Protein AF-A0A1B6ER77-F1 (afdb_monomer)

Mean predicted aligned error: 19.6 Å

Secondary structure (DSSP, 8-state):
-HHHHHHTTEEEESSHHHHHHHHHHH--EEEETTS-EE-TTS-EE-----GGG-HHHHHHHHHHHHHHHHHHHHHHHHHHHHHHHHHHHHHHHHHHHHHHHHHHHHHHHHHHHHHHHHHHHHHHHHHHHHHHHHHHHHHHHHHHHHHHHHHHHHHHHHHHTS---SS--HHHHHHHHHHHHHHHHHHHHHHHHHHHHHHHHHHHHHHHHHIIIIIIHHHHHHHHHHHIIIIIIHHHHHHHHHHHHHHHHHHHHHHHHHHHHHHHHHHHHHHHHHHHHHHHHHHHHHHHHHHHHHHHHHHHHHHHHHHHHHHHHHHHHHHHHHHHT-SPPPHHHHHHHHTS-HHHHHHHHHHHHHHHHHTTTS-TTHHHHHHHHHHTT--

InterPro domains:
  IPR036277 SMCs flexible hinge superfamily [SSF75553] (1-69)

F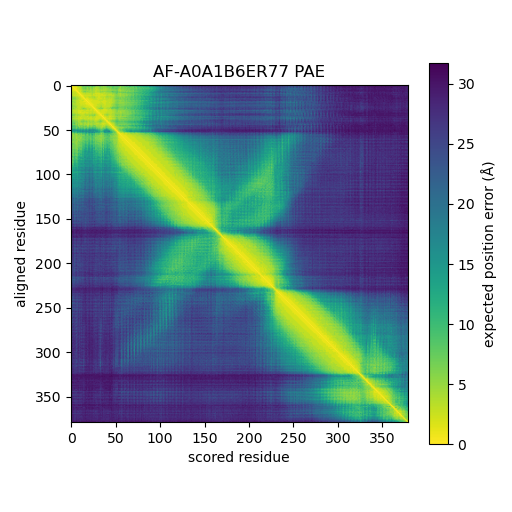oldseek 3Di:
DVVCVVPVQEAEDADPVVQQVCLQVVLGWYAYPQGWTAHVVGDTDDDHDDPPDDPVVVVVVVVVVVVVVVVVVVVVVVVVVVVVVVVVVVVVVVVVVVVVVVVVVVVVVVVVVVVVVVVVVVVVVVVVVVVVVVVVVVVVVVVVVVVVVVVVVVVVVVVVVDDDDPDDDPVRVVVVVVVVVVCVVVVVVVVVVVVVVVVVVVVVVVVVCCCPVPVVVVVVVVVVVCVCCPPVVVVVVVVVVVVVVVVVVVVVVVVVVVVVVVVVVVVVVVVVVVVVVVVVVVVVVVVVVVVVVVVVVVVVVVVVVVVVVVVVVVVVVVVVVVVVVDDDDDPVVVVVCVPPDPVVVVVVVVVVVVVVVVCPPPDPCPVVVVVVVVVVVVD

Radius of gyration: 76.26 Å; Cα contacts (8 Å, |Δi|>4): 92; chains: 1; bounding box: 150×110×216 Å

Organism: NCBI:txid1464854

Solvent-accessible surface area (backbone atoms only — not comparable to full-atom values): 20874 Å² total; per-residue (Å²): 113,66,67,58,68,74,54,63,58,58,45,83,27,88,43,68,68,61,19,51,53,50,10,68,75,70,58,32,28,16,32,27,83,80,60,39,34,30,40,46,86,72,52,74,49,74,69,93,73,78,77,88,71,50,68,64,58,55,49,49,53,51,52,52,52,52,51,54,50,51,54,50,50,53,51,50,53,50,52,51,51,51,48,51,54,50,52,54,51,50,54,50,52,53,52,52,49,53,53,50,49,53,51,49,54,52,51,49,55,50,50,54,49,51,54,50,49,53,50,52,54,50,53,51,49,54,50,51,53,63,55,45,56,61,50,53,52,51,48,54,50,52,49,53,52,50,51,53,52,50,51,52,49,54,49,52,56,52,54,73,76,50,83,92,67,96,67,84,50,77,65,56,50,56,49,49,52,51,50,50,52,48,48,53,52,51,53,52,52,50,51,52,53,48,53,51,49,53,52,52,53,51,52,49,53,52,50,51,48,48,43,58,71,45,53,50,46,52,49,52,51,51,52,48,52,55,56,52,58,63,52,59,49,50,49,52,53,52,52,50,52,49,54,52,50,56,52,48,50,54,50,51,53,49,52,51,51,52,47,54,54,49,51,52,52,49,55,52,49,54,51,51,52,51,52,52,50,54,50,49,52,53,50,52,51,52,50,50,55,50,49,55,48,51,54,49,52,50,57,50,50,51,53,51,52,52,52,50,50,54,51,48,51,52,50,50,54,50,50,50,50,55,56,72,75,43,85,78,74,63,70,75,65,49,62,73,54,67,81,49,53,72,76,56,48,52,54,53,49,53,51,50,54,57,56,54,61,76,54,69,84,58,71,84,56,53,63,64,53,51,52,56,55,52,65,63,70,80,112

Structure (mmCIF, N/CA/C/O backbone):
data_AF-A0A1B6ER77-F1
#
_entry.id   AF-A0A1B6ER77-F1
#
loop_
_atom_site.group_PDB
_atom_site.id
_atom_site.type_symbol
_atom_site.label_atom_id
_atom_site.label_alt_id
_atom_site.label_comp_id
_atom_site.label_asym_id
_atom_site.label_entity_id
_atom_site.label_seq_id
_atom_site.pdbx_PDB_ins_code
_atom_site.Cartn_x
_atom_site.Cartn_y
_atom_site.Cartn_z
_atom_site.occupancy
_atom_site.B_iso_or_equiv
_atom_site.auth_seq_id
_atom_site.auth_comp_id
_atom_site.auth_asym_id
_atom_site.auth_atom_id
_atom_site.pdbx_PDB_model_num
ATOM 1 N N . LYS A 1 1 ? 10.345 57.557 -30.236 1.00 66.19 1 LYS A N 1
ATOM 2 C CA . LYS A 1 1 ? 11.217 58.515 -30.970 1.00 66.19 1 LYS A CA 1
ATOM 3 C C . LYS A 1 1 ? 12.504 57.859 -31.498 1.00 66.19 1 LYS A C 1
ATOM 5 O O . LYS A 1 1 ? 12.803 58.086 -32.659 1.00 66.19 1 LYS A O 1
ATOM 10 N N . ALA A 1 2 ? 13.187 56.989 -30.738 1.00 81.06 2 ALA A N 1
ATOM 11 C CA . ALA A 1 2 ? 14.430 56.325 -31.172 1.00 81.06 2 ALA A CA 1
ATOM 12 C C . ALA A 1 2 ? 14.308 55.453 -32.447 1.00 81.06 2 ALA A C 1
ATOM 14 O O . ALA A 1 2 ? 15.064 55.662 -33.384 1.00 81.06 2 ALA A O 1
ATOM 15 N N . MET A 1 3 ? 13.314 54.557 -32.553 1.00 83.06 3 MET A N 1
ATOM 16 C CA . MET A 1 3 ? 13.161 53.700 -33.752 1.00 83.06 3 MET A CA 1
ATOM 17 C C . MET A 1 3 ? 12.894 54.494 -35.039 1.00 83.06 3 MET A C 1
ATOM 19 O O . MET A 1 3 ? 13.455 54.183 -36.082 1.00 83.06 3 MET A O 1
ATOM 23 N N . ARG A 1 4 ? 12.087 55.565 -34.963 1.00 84.25 4 ARG A N 1
ATOM 24 C CA . ARG A 1 4 ? 11.840 56.470 -36.104 1.00 84.25 4 ARG A CA 1
ATOM 25 C C . ARG A 1 4 ? 13.088 57.265 -36.493 1.00 84.25 4 ARG A C 1
ATOM 27 O O . ARG A 1 4 ? 13.236 57.602 -37.656 1.00 84.25 4 ARG A O 1
ATOM 34 N N . TYR A 1 5 ? 13.972 57.560 -35.542 1.00 84.56 5 TYR A N 1
ATOM 35 C CA . TYR A 1 5 ? 15.248 58.213 -35.829 1.00 84.56 5 TYR A CA 1
ATOM 36 C C . TYR A 1 5 ? 16.238 57.259 -36.515 1.00 84.56 5 TYR A C 1
ATOM 38 O O . TYR A 1 5 ? 16.919 57.671 -37.444 1.00 84.56 5 TYR A O 1
ATOM 46 N N . ILE A 1 6 ? 16.278 55.988 -36.094 1.00 82.12 6 ILE A N 1
ATOM 47 C CA . ILE A 1 6 ? 17.216 54.978 -36.613 1.00 82.12 6 ILE A CA 1
ATOM 48 C C . ILE A 1 6 ? 16.776 54.432 -37.980 1.00 82.12 6 ILE A C 1
ATOM 50 O O . ILE A 1 6 ? 17.599 54.328 -38.879 1.00 82.12 6 ILE A O 1
ATOM 54 N N . PHE A 1 7 ? 15.492 54.098 -38.151 1.00 84.69 7 PHE A N 1
ATOM 55 C CA . PHE A 1 7 ? 14.990 53.411 -39.352 1.00 84.69 7 PHE A CA 1
ATOM 56 C C . PHE A 1 7 ? 14.093 54.279 -40.245 1.00 84.69 7 PHE A C 1
ATOM 58 O O . PHE A 1 7 ? 13.696 53.852 -41.320 1.00 84.69 7 PHE A O 1
ATOM 65 N N . GLY A 1 8 ? 13.734 55.495 -39.825 1.00 83.56 8 GLY A N 1
ATOM 66 C CA . GLY A 1 8 ? 12.723 56.302 -40.523 1.00 83.56 8 GLY A CA 1
ATOM 67 C C . GLY A 1 8 ? 13.206 57.058 -41.763 1.00 83.56 8 GLY A C 1
ATOM 68 O O . GLY A 1 8 ? 12.392 57.735 -42.380 1.00 83.56 8 GLY A O 1
ATOM 69 N N . LYS A 1 9 ? 14.499 56.987 -42.108 1.00 84.44 9 LYS A N 1
ATOM 70 C CA . LYS A 1 9 ? 15.097 57.656 -43.282 1.00 84.44 9 LYS A CA 1
ATOM 71 C C . LYS A 1 9 ? 15.656 56.682 -44.329 1.00 84.44 9 LYS A C 1
ATOM 73 O O . LYS A 1 9 ? 16.361 57.115 -45.236 1.00 84.44 9 LYS A O 1
ATOM 78 N N . THR A 1 10 ? 15.346 55.392 -44.200 1.00 86.81 10 THR A N 1
ATOM 79 C CA . THR A 1 10 ? 15.842 54.345 -45.099 1.00 86.81 10 THR A CA 1
ATOM 80 C C . THR A 1 10 ? 14.677 53.578 -45.712 1.00 86.81 10 THR A C 1
ATOM 82 O O . THR A 1 10 ? 13.768 53.164 -44.994 1.00 86.81 10 THR A O 1
ATOM 85 N N . LEU A 1 11 ? 14.699 53.387 -47.028 1.00 88.06 11 LEU A N 1
ATOM 86 C CA . LEU A 1 11 ? 13.672 52.687 -47.794 1.00 88.06 11 LEU A CA 1
ATOM 87 C C . LEU A 1 11 ? 14.231 51.361 -48.325 1.00 88.06 11 LEU A C 1
ATOM 89 O O . LEU A 1 11 ? 15.373 51.297 -48.772 1.00 88.06 11 LEU A O 1
ATOM 93 N N . ILE A 1 12 ? 13.445 50.287 -48.248 1.00 90.56 12 ILE A N 1
ATOM 94 C CA . ILE A 1 12 ? 13.862 48.963 -48.728 1.00 90.56 12 ILE A CA 1
ATOM 95 C C . ILE A 1 12 ? 13.309 48.764 -50.137 1.00 90.56 12 ILE A C 1
ATOM 97 O O . ILE A 1 12 ? 12.093 48.759 -50.334 1.00 90.56 12 ILE A O 1
ATOM 101 N N . CYS A 1 13 ? 14.199 48.586 -51.108 1.00 87.50 13 CYS A N 1
ATOM 102 C CA . CYS A 1 13 ? 13.867 48.420 -52.519 1.00 87.50 13 CYS A CA 1
ATOM 103 C C . CYS A 1 13 ? 14.133 46.981 -52.975 1.00 87.50 13 CYS A C 1
ATOM 105 O O . CYS A 1 13 ? 14.976 46.280 -52.422 1.00 87.50 13 CYS A O 1
ATOM 107 N N . ARG A 1 14 ? 13.405 46.520 -53.999 1.00 86.94 14 ARG A N 1
ATOM 108 C CA . ARG A 1 14 ? 13.588 45.158 -54.533 1.00 86.94 14 ARG A CA 1
ATOM 109 C C . ARG A 1 14 ? 14.894 45.021 -55.313 1.00 86.94 14 ARG A C 1
ATOM 111 O O . ARG A 1 14 ? 15.626 44.072 -55.082 1.00 86.94 14 ARG A O 1
ATOM 118 N N . ASN A 1 15 ? 15.183 45.996 -56.177 1.00 87.56 15 ASN A N 1
ATOM 119 C CA . ASN A 1 15 ? 16.318 45.980 -57.101 1.00 87.56 15 ASN A CA 1
ATOM 120 C C . ASN A 1 15 ? 17.106 47.296 -57.005 1.00 87.56 15 ASN A C 1
ATOM 122 O O . ASN A 1 15 ? 16.550 48.326 -56.611 1.00 87.56 15 ASN A O 1
ATOM 126 N N . LEU A 1 16 ? 18.374 47.274 -57.426 1.00 84.88 16 LEU A N 1
ATOM 127 C CA . LEU A 1 16 ? 19.277 48.430 -57.369 1.00 84.88 16 LEU A CA 1
ATOM 128 C C . LEU A 1 16 ? 18.821 49.609 -58.247 1.00 84.88 16 LEU A C 1
ATOM 130 O O . LEU A 1 16 ? 18.972 50.768 -57.862 1.00 84.88 16 LEU A O 1
ATOM 134 N N . GLU A 1 17 ? 18.226 49.319 -59.403 1.00 85.31 17 GLU A N 1
ATOM 135 C CA . GLU A 1 17 ? 17.697 50.328 -60.331 1.00 85.31 17 GLU A CA 1
ATOM 136 C C . GLU A 1 17 ? 16.589 51.151 -59.661 1.00 85.31 17 GLU A C 1
ATOM 138 O O . GLU A 1 17 ? 16.699 52.368 -59.529 1.00 85.31 17 GLU A O 1
ATOM 143 N N . ILE A 1 18 ? 15.599 50.460 -59.084 1.00 86.12 18 ILE A N 1
ATOM 144 C CA . ILE A 1 18 ? 14.500 51.080 -58.330 1.00 86.12 18 ILE A CA 1
ATOM 145 C C . ILE A 1 18 ? 15.041 51.827 -57.102 1.00 86.12 18 ILE A C 1
ATOM 147 O O . ILE A 1 18 ? 14.555 52.903 -56.768 1.00 86.12 18 ILE A O 1
ATOM 151 N N . ALA A 1 19 ? 16.058 51.285 -56.424 1.00 86.31 19 ALA A N 1
ATOM 152 C CA . ALA A 1 19 ? 16.704 51.958 -55.295 1.00 86.31 19 ALA A CA 1
ATOM 153 C C . ALA A 1 19 ? 17.341 53.297 -55.699 1.00 86.31 19 ALA A C 1
ATOM 155 O O . ALA A 1 19 ? 17.267 54.269 -54.948 1.00 86.31 19 ALA A O 1
ATOM 156 N N . THR A 1 20 ? 17.929 53.362 -56.893 1.00 84.62 20 THR A N 1
ATOM 157 C CA . THR A 1 20 ? 18.584 54.566 -57.414 1.00 84.62 20 THR A CA 1
ATOM 158 C C . THR A 1 20 ? 17.570 55.632 -57.819 1.00 84.62 20 THR A C 1
ATOM 160 O O . THR A 1 20 ? 17.758 56.805 -57.489 1.00 84.62 20 THR A O 1
ATOM 163 N N . ASP A 1 21 ? 16.482 55.232 -58.475 1.00 86.25 21 ASP A N 1
ATOM 164 C CA . ASP A 1 21 ? 15.419 56.152 -58.891 1.00 86.25 21 ASP A CA 1
ATOM 165 C C . ASP A 1 21 ? 14.688 56.738 -57.676 1.00 86.25 21 ASP A C 1
ATOM 167 O O . ASP A 1 21 ? 14.595 57.958 -57.530 1.00 86.25 21 ASP A O 1
ATOM 171 N N . MET A 1 22 ? 14.289 55.883 -56.727 1.00 85.25 22 MET A N 1
ATOM 172 C CA . MET A 1 22 ? 13.608 56.304 -55.497 1.00 85.25 22 MET A CA 1
ATOM 173 C C . MET A 1 22 ? 14.495 57.192 -54.612 1.00 85.25 22 MET A C 1
ATOM 175 O O . MET A 1 22 ? 14.008 58.146 -54.001 1.00 85.25 22 MET A O 1
ATOM 179 N N . SER A 1 23 ? 15.804 56.921 -54.560 1.00 87.00 23 SER A N 1
ATOM 180 C CA . SER A 1 23 ? 16.751 57.755 -53.817 1.00 87.00 23 SER A CA 1
ATOM 181 C C . SER A 1 23 ? 16.888 59.156 -54.421 1.00 87.00 23 SER A C 1
ATOM 183 O O . SER A 1 23 ? 17.051 60.113 -53.661 1.00 87.00 23 SER A O 1
ATOM 185 N N . LYS A 1 24 ? 16.832 59.291 -55.753 1.00 84.12 24 LYS A N 1
ATOM 186 C CA . LYS A 1 24 ? 16.914 60.588 -56.446 1.00 84.12 24 LYS A CA 1
ATOM 187 C C . LYS A 1 24 ? 15.620 61.385 -56.336 1.00 84.12 24 LYS A C 1
ATOM 189 O O . LYS A 1 24 ? 15.678 62.593 -56.137 1.00 84.12 24 LYS A O 1
ATOM 194 N N . GLU A 1 25 ? 14.476 60.719 -56.466 1.00 86.44 25 GLU A N 1
ATOM 195 C CA . GLU A 1 25 ? 13.162 61.366 -56.455 1.00 86.44 25 GLU A CA 1
ATOM 196 C C . GLU A 1 25 ? 12.772 61.853 -55.050 1.00 86.44 25 GLU A C 1
ATOM 198 O O . GLU A 1 25 ? 12.329 62.989 -54.889 1.00 86.44 25 GLU A O 1
ATOM 203 N N . TYR A 1 26 ? 12.992 61.031 -54.017 1.00 84.75 26 TYR A N 1
ATOM 204 C CA . TYR A 1 26 ? 12.527 61.318 -52.652 1.00 84.75 26 TYR A CA 1
ATOM 205 C C . TYR A 1 26 ? 13.636 61.754 -51.685 1.00 84.75 26 TYR A C 1
ATOM 207 O O . TYR A 1 26 ? 13.342 62.137 -50.551 1.00 84.75 26 TYR A O 1
ATOM 215 N N . GLY A 1 27 ? 14.909 61.695 -52.092 1.00 83.69 27 GLY A N 1
ATOM 216 C CA . GLY A 1 27 ? 16.041 62.094 -51.248 1.00 83.69 27 GLY A CA 1
ATOM 217 C C . GLY A 1 27 ? 16.220 61.231 -49.991 1.00 83.69 27 GLY A C 1
ATOM 218 O O . GLY A 1 27 ? 16.723 61.719 -48.978 1.00 83.69 27 GLY A O 1
ATOM 219 N N . LEU A 1 28 ? 15.790 59.965 -50.032 1.00 86.75 28 LEU A N 1
ATOM 220 C CA . LEU A 1 28 ? 15.921 58.992 -48.940 1.00 86.75 28 LEU A CA 1
ATOM 221 C C . LEU A 1 28 ? 17.016 57.969 -49.251 1.00 86.75 28 LEU A C 1
ATOM 223 O O . LEU A 1 28 ? 17.242 57.635 -50.412 1.00 86.75 28 LEU A O 1
ATOM 227 N N . ASP A 1 29 ? 17.677 57.443 -48.218 1.00 88.50 29 ASP A N 1
ATOM 228 C CA . ASP A 1 29 ? 18.643 56.359 -48.408 1.00 88.50 29 ASP A CA 1
ATOM 229 C C . ASP A 1 29 ? 17.885 55.067 -48.753 1.00 88.50 29 ASP A C 1
ATOM 231 O O . ASP A 1 29 ? 16.911 54.722 -48.088 1.00 88.50 29 ASP A O 1
ATOM 235 N N . CYS A 1 30 ? 18.313 54.342 -49.780 1.00 88.38 30 CYS A N 1
ATOM 236 C CA . CYS A 1 30 ? 17.665 53.114 -50.233 1.00 88.38 30 CYS A CA 1
ATOM 237 C C . CYS A 1 30 ? 18.599 51.911 -50.056 1.00 88.38 30 CYS A C 1
ATOM 239 O O . CYS A 1 30 ? 19.805 52.020 -50.268 1.00 88.38 30 CYS A O 1
ATOM 241 N N . ILE A 1 31 ? 18.053 50.759 -49.672 1.00 89.81 31 ILE A N 1
ATOM 242 C CA . ILE A 1 31 ? 18.803 49.505 -49.517 1.00 89.81 31 ILE A CA 1
ATOM 243 C C . ILE A 1 31 ? 18.070 48.358 -50.213 1.00 89.81 31 ILE A C 1
ATOM 245 O O . ILE A 1 31 ? 16.847 48.252 -50.109 1.00 89.81 31 ILE A O 1
ATOM 249 N N . THR A 1 32 ? 18.795 47.511 -50.940 1.00 87.94 32 THR A N 1
ATOM 250 C CA . THR A 1 32 ? 18.235 46.301 -51.555 1.00 87.94 32 THR A CA 1
ATOM 251 C C . THR A 1 32 ? 18.221 45.133 -50.570 1.00 87.94 32 THR A C 1
ATOM 253 O O . THR A 1 32 ? 18.933 45.134 -49.565 1.00 87.94 32 THR A O 1
ATOM 256 N N . ILE A 1 33 ? 17.413 44.107 -50.851 1.00 84.25 33 ILE A N 1
ATOM 257 C CA . ILE A 1 33 ? 17.372 42.876 -50.037 1.00 84.25 33 ILE A CA 1
ATOM 258 C C . ILE A 1 33 ? 18.740 42.168 -50.036 1.00 84.25 33 ILE A C 1
ATOM 260 O O . ILE A 1 33 ? 19.117 41.566 -49.031 1.00 84.25 33 ILE A O 1
ATOM 264 N N . ASP A 1 34 ? 19.498 42.308 -51.125 1.00 81.62 34 ASP A N 1
ATOM 265 C CA . ASP A 1 34 ? 20.832 41.724 -51.296 1.00 81.62 34 ASP A CA 1
ATOM 266 C C . ASP A 1 34 ? 21.943 42.510 -50.569 1.00 81.62 34 ASP A C 1
ATOM 268 O O . ASP A 1 34 ? 23.074 42.033 -50.462 1.00 81.62 34 ASP A O 1
ATOM 272 N N . GLY A 1 35 ? 21.613 43.675 -49.997 1.00 81.12 35 GLY A N 1
ATOM 273 C CA . GLY A 1 35 ? 22.510 44.469 -49.155 1.00 81.12 35 GLY A CA 1
ATOM 274 C C . GLY A 1 35 ? 23.221 45.623 -49.862 1.00 81.12 35 GLY A C 1
ATOM 275 O O . GLY A 1 35 ? 24.062 46.272 -49.240 1.00 81.12 35 GLY A O 1
ATOM 276 N N . ASP A 1 36 ? 22.879 45.923 -51.116 1.00 85.81 36 ASP A N 1
ATOM 277 C CA . ASP A 1 36 ? 23.408 47.098 -51.810 1.00 85.81 36 ASP A CA 1
ATOM 278 C C . ASP A 1 36 ? 22.707 48.364 -51.315 1.00 85.81 36 ASP A C 1
ATOM 280 O O . ASP A 1 36 ? 21.476 48.448 -51.283 1.00 85.81 36 ASP A O 1
ATOM 284 N N . GLN A 1 37 ? 23.491 49.369 -50.936 1.00 87.12 37 GLN A N 1
ATOM 285 C CA . GLN A 1 37 ? 22.995 50.629 -50.398 1.00 87.12 37 GLN A CA 1
ATOM 286 C C . GLN A 1 37 ? 23.248 51.778 -51.375 1.00 87.12 37 GLN A C 1
ATOM 288 O O . GLN A 1 37 ? 24.375 51.999 -51.823 1.00 87.12 37 GLN A O 1
ATOM 293 N N . VAL A 1 38 ? 22.204 52.561 -51.635 1.00 86.44 38 VAL A N 1
ATOM 294 C CA . VAL A 1 38 ? 22.256 53.821 -52.379 1.00 86.44 38 VAL A CA 1
ATOM 295 C C . VAL A 1 38 ? 21.906 54.949 -51.417 1.00 86.44 38 VAL A C 1
ATOM 297 O O . VAL A 1 38 ? 20.800 55.003 -50.885 1.00 86.44 38 VAL A O 1
ATOM 300 N N . SER A 1 39 ? 22.852 55.845 -51.148 1.00 87.38 39 SER A N 1
ATOM 301 C CA . SER A 1 39 ? 22.570 57.020 -50.322 1.00 87.38 39 SER A CA 1
ATOM 302 C C . SER A 1 39 ? 21.868 58.105 -51.137 1.00 87.38 39 SER A C 1
ATOM 304 O O . SER A 1 39 ? 22.196 58.321 -52.302 1.00 87.38 39 SER A O 1
ATOM 306 N N . SER A 1 40 ? 21.020 58.884 -50.467 1.00 83.19 40 SER A N 1
ATOM 307 C CA . SER A 1 40 ? 20.422 60.142 -50.943 1.00 83.19 40 SER A CA 1
ATOM 308 C C . SER A 1 40 ? 21.423 61.132 -51.562 1.00 83.19 40 SER A C 1
ATOM 310 O O . SER A 1 40 ? 21.041 61.984 -52.361 1.00 83.19 40 SER A O 1
ATOM 312 N N . LYS A 1 41 ? 22.715 61.017 -51.224 1.00 82.06 41 LYS A N 1
ATOM 313 C CA . LYS A 1 41 ? 23.816 61.834 -51.767 1.00 82.06 41 LYS A CA 1
ATOM 314 C C . LYS A 1 41 ? 24.502 61.241 -53.007 1.00 82.06 41 LYS A C 1
ATOM 316 O O . LYS A 1 41 ? 25.466 61.824 -53.492 1.00 82.06 41 LYS A O 1
ATOM 321 N N . GLY A 1 42 ? 24.034 60.098 -53.511 1.00 76.62 42 GLY A N 1
ATOM 322 C CA . GLY A 1 42 ? 24.539 59.460 -54.731 1.00 76.62 42 GLY A CA 1
ATOM 323 C C . GLY A 1 42 ? 25.680 58.457 -54.533 1.00 76.62 42 GLY A C 1
ATOM 324 O O . GLY A 1 42 ? 26.214 57.954 -55.517 1.00 76.62 42 GLY A O 1
ATOM 325 N N . THR A 1 43 ? 26.062 58.137 -53.294 1.00 84.75 43 THR A N 1
ATOM 326 C CA . THR A 1 43 ? 27.063 57.094 -53.016 1.00 84.75 43 THR A CA 1
ATOM 327 C C . THR A 1 43 ? 26.421 55.712 -53.109 1.00 84.75 43 THR A C 1
ATOM 329 O O . THR A 1 43 ? 25.472 55.436 -52.373 1.00 84.75 43 THR A O 1
ATOM 332 N N . LEU A 1 44 ? 26.960 54.837 -53.963 1.00 84.75 44 LEU A N 1
ATOM 333 C CA . LEU A 1 44 ? 26.603 53.418 -54.012 1.00 84.75 44 LEU A CA 1
ATOM 334 C C . LEU A 1 44 ? 27.640 52.590 -53.252 1.00 84.75 44 LEU A C 1
ATOM 336 O O . LEU A 1 44 ? 28.838 52.702 -53.504 1.00 84.75 44 LEU A O 1
ATOM 340 N N . THR A 1 45 ? 27.180 51.764 -52.319 1.00 81.75 45 THR A N 1
ATOM 341 C CA . THR A 1 45 ? 28.014 50.831 -51.553 1.00 81.75 45 THR A CA 1
ATOM 342 C C . THR A 1 45 ? 27.458 49.426 -51.737 1.00 81.75 45 THR A C 1
ATOM 344 O O . THR A 1 45 ? 26.308 49.181 -51.388 1.00 81.75 45 THR A O 1
ATOM 347 N N . GLY A 1 46 ? 28.267 48.516 -52.279 1.00 81.44 46 GLY A N 1
ATOM 348 C CA . GLY A 1 46 ? 27.890 47.121 -52.519 1.00 81.44 46 GLY A CA 1
ATOM 349 C C . GLY A 1 46 ? 29.032 46.159 -52.198 1.00 81.44 46 GLY A C 1
ATOM 350 O O . GLY A 1 46 ? 30.194 46.567 -52.096 1.00 81.44 46 GLY A O 1
ATOM 351 N N . GLY A 1 47 ? 28.706 44.881 -52.001 1.00 81.88 47 GLY A N 1
ATOM 352 C CA . GLY A 1 47 ? 29.674 43.833 -51.669 1.00 81.88 47 GLY A CA 1
ATOM 353 C C . GLY A 1 47 ? 29.030 42.530 -51.185 1.00 81.88 47 GLY A C 1
ATOM 354 O O . GLY A 1 47 ? 27.833 42.464 -50.933 1.00 81.88 47 GLY A O 1
ATOM 355 N N . TYR A 1 48 ? 29.832 41.470 -51.035 1.00 78.38 48 TYR A N 1
ATOM 356 C CA . TYR A 1 48 ? 29.341 40.175 -50.551 1.00 78.38 48 TYR A CA 1
ATOM 357 C C . TYR A 1 48 ? 29.107 40.189 -49.031 1.00 78.38 48 TYR A C 1
ATOM 359 O O . TYR A 1 48 ? 30.059 40.196 -48.243 1.00 78.38 48 TYR A O 1
ATOM 367 N N . PHE A 1 49 ? 27.842 40.130 -48.610 1.00 68.19 49 PHE A N 1
ATOM 368 C CA . PHE A 1 49 ? 27.462 40.017 -47.202 1.00 68.19 49 PHE A CA 1
ATOM 369 C C . PHE A 1 49 ? 27.313 38.552 -46.776 1.00 68.19 49 PHE A C 1
ATOM 371 O O . PHE A 1 49 ? 26.448 37.810 -47.239 1.00 68.19 49 PHE A O 1
ATOM 378 N N . LYS A 1 50 ? 28.153 38.111 -45.833 1.00 64.56 50 LYS A N 1
ATOM 379 C CA . LYS A 1 50 ? 28.064 36.758 -45.268 1.00 64.56 50 LYS A CA 1
ATOM 380 C C . LYS A 1 50 ? 26.916 36.685 -44.250 1.00 64.56 50 LYS A C 1
ATOM 382 O O . LYS A 1 50 ? 27.111 36.982 -43.073 1.00 64.56 50 LYS A O 1
ATOM 387 N N . ASN A 1 51 ? 25.749 36.204 -44.681 1.00 63.19 51 ASN A N 1
ATOM 388 C CA . ASN A 1 51 ? 24.528 36.070 -43.861 1.00 63.19 51 ASN A CA 1
ATOM 389 C C . ASN A 1 51 ? 24.639 35.137 -42.638 1.00 63.19 51 ASN A C 1
ATOM 391 O O . ASN A 1 51 ? 23.763 35.118 -41.779 1.00 63.19 51 ASN A O 1
ATOM 395 N N . MET A 1 52 ? 25.717 34.362 -42.518 1.00 58.25 52 MET A N 1
ATOM 396 C CA . MET A 1 52 ? 25.784 33.231 -41.588 1.00 58.25 52 MET A CA 1
ATOM 397 C C . MET A 1 52 ? 25.933 33.601 -40.097 1.00 58.25 52 MET A C 1
ATOM 399 O O . MET A 1 52 ? 25.855 32.716 -39.250 1.00 58.25 52 MET A O 1
ATOM 403 N N . ARG A 1 53 ? 26.182 34.873 -39.744 1.00 62.78 53 ARG A N 1
ATOM 404 C CA . ARG A 1 53 ? 26.343 35.326 -38.343 1.00 62.78 53 ARG A CA 1
ATOM 405 C C . ARG A 1 53 ? 25.763 36.724 -38.111 1.00 62.78 53 ARG A C 1
ATOM 407 O O . ARG A 1 53 ? 26.476 37.649 -37.719 1.00 62.78 53 ARG A O 1
ATOM 414 N N . SER A 1 54 ? 24.464 36.889 -38.355 1.00 75.88 54 SER A N 1
ATOM 415 C CA . SER A 1 54 ? 23.772 38.135 -38.014 1.00 75.88 54 SER A CA 1
ATOM 416 C C . SER A 1 54 ? 23.732 38.329 -36.493 1.00 75.88 54 SER A C 1
ATOM 418 O O . SER A 1 54 ? 23.168 37.517 -35.761 1.00 75.88 54 SER A O 1
ATOM 420 N N . LYS A 1 55 ? 24.316 39.432 -36.005 1.00 82.69 55 LYS A N 1
ATOM 421 C CA . LYS A 1 55 ? 24.284 39.806 -34.578 1.00 82.69 55 LYS A CA 1
ATOM 422 C C . LYS A 1 55 ? 22.850 39.985 -34.064 1.00 82.69 55 LYS A C 1
ATOM 424 O O . LYS A 1 55 ? 22.592 39.731 -32.892 1.00 82.69 55 LYS A O 1
ATOM 429 N N . LEU A 1 56 ? 21.930 40.399 -34.940 1.00 83.56 56 LEU A N 1
ATOM 430 C CA . LEU A 1 56 ? 20.510 40.563 -34.623 1.00 83.56 56 LEU A CA 1
ATOM 431 C C . LEU A 1 56 ? 19.816 39.219 -34.398 1.00 83.56 56 LEU A C 1
ATOM 433 O O . LEU A 1 56 ? 19.038 39.107 -33.458 1.00 83.56 56 LEU A O 1
ATOM 437 N N . GLU A 1 57 ? 20.140 38.199 -35.196 1.00 84.00 57 GLU A N 1
ATOM 438 C CA . GLU A 1 57 ? 19.577 36.853 -35.024 1.00 84.00 57 GLU A CA 1
ATOM 439 C C . GLU A 1 57 ? 20.043 36.232 -33.702 1.00 84.00 57 GLU A C 1
ATOM 441 O O . GLU A 1 57 ? 19.237 35.724 -32.928 1.00 84.00 57 GLU A O 1
ATOM 446 N N . ILE A 1 58 ? 21.330 36.385 -33.373 1.00 87.38 58 ILE A N 1
ATOM 447 C CA . ILE A 1 58 ? 21.879 35.954 -32.078 1.00 87.38 58 ILE A CA 1
ATOM 448 C C . ILE A 1 58 ? 21.201 36.707 -30.923 1.00 87.38 58 ILE A C 1
ATOM 450 O O . ILE A 1 58 ? 20.868 36.107 -29.903 1.00 87.38 58 ILE A O 1
ATOM 454 N N . GLN A 1 59 ? 20.969 38.015 -31.068 1.00 89.62 59 GLN A N 1
ATOM 455 C CA . GLN A 1 59 ? 20.288 38.806 -30.042 1.00 89.62 59 GLN A CA 1
ATOM 456 C C . GLN A 1 59 ? 18.815 38.400 -29.886 1.00 89.62 59 GLN A C 1
ATOM 458 O O . GLN A 1 59 ? 18.335 38.342 -28.758 1.00 89.62 59 GLN A O 1
ATOM 463 N N . LYS A 1 60 ? 18.115 38.076 -30.980 1.00 90.94 60 LYS A N 1
ATOM 464 C CA . LYS A 1 60 ? 16.743 37.555 -30.950 1.00 90.94 60 LYS A CA 1
ATOM 465 C C . LYS A 1 60 ? 16.682 36.214 -30.217 1.00 90.94 60 LYS A C 1
ATOM 467 O O . LYS A 1 60 ? 15.931 36.097 -29.254 1.00 90.94 60 LYS A O 1
ATOM 472 N N . GLN A 1 61 ? 17.537 35.261 -30.595 1.00 90.69 61 GLN A N 1
ATOM 473 C CA . GLN A 1 61 ? 17.646 33.960 -29.924 1.00 90.69 61 GLN A CA 1
ATOM 474 C C . GLN A 1 61 ? 17.985 34.116 -28.440 1.00 90.69 61 GLN A C 1
ATOM 476 O O . GLN A 1 61 ? 17.389 33.466 -27.587 1.00 90.69 61 GLN A O 1
ATOM 481 N N . ARG A 1 62 ? 18.902 35.028 -28.099 1.00 93.44 62 ARG A N 1
ATOM 482 C CA . ARG A 1 62 ? 19.226 35.346 -26.706 1.00 93.44 62 ARG A CA 1
ATOM 483 C C . ARG A 1 62 ? 18.010 35.889 -25.953 1.00 93.44 62 ARG A C 1
ATOM 485 O O . ARG A 1 62 ? 17.796 35.499 -24.811 1.00 93.44 62 ARG A O 1
ATOM 492 N N . THR A 1 63 ? 17.228 36.784 -26.554 1.00 95.56 63 THR A N 1
ATOM 493 C CA . THR A 1 63 ? 16.004 37.313 -25.937 1.00 95.56 63 THR A CA 1
ATOM 494 C C . THR A 1 63 ? 14.954 36.220 -25.728 1.00 95.56 63 THR A C 1
ATOM 496 O O . THR A 1 63 ? 14.363 36.167 -24.653 1.00 95.56 63 THR A O 1
ATOM 499 N N . GLU A 1 64 ? 14.767 35.319 -26.694 1.00 94.81 64 GLU A N 1
ATOM 500 C CA . GLU A 1 64 ? 13.869 34.162 -26.562 1.00 94.81 64 GLU A CA 1
ATOM 501 C C . GLU A 1 64 ? 14.318 33.223 -25.435 1.00 94.81 64 GLU A C 1
ATOM 503 O O . GLU A 1 64 ? 13.526 32.904 -24.549 1.00 94.81 64 GLU A O 1
ATOM 508 N N . LEU A 1 65 ? 15.603 32.855 -25.400 1.00 94.81 65 LEU A N 1
ATOM 509 C CA . LEU A 1 65 ? 16.170 32.017 -24.341 1.00 94.81 65 LEU A CA 1
ATOM 510 C C . LEU A 1 65 ? 16.057 32.675 -22.962 1.00 94.81 65 LEU A C 1
ATOM 512 O O . LEU A 1 65 ? 15.703 32.007 -21.997 1.00 94.81 65 LEU A O 1
ATOM 516 N N . MET A 1 66 ? 16.299 33.984 -22.850 1.00 95.88 66 MET A N 1
ATOM 517 C CA . MET A 1 66 ? 16.103 34.705 -21.585 1.00 95.88 66 MET A CA 1
ATOM 518 C C . MET A 1 66 ? 14.637 34.694 -21.138 1.00 95.88 66 MET A C 1
ATOM 520 O O . MET A 1 66 ? 14.371 34.576 -19.945 1.00 95.88 66 MET A O 1
ATOM 524 N N . SER A 1 67 ? 13.687 34.783 -22.074 1.00 96.19 67 SER A N 1
ATOM 525 C CA . SER A 1 67 ? 12.261 34.664 -21.753 1.00 96.19 67 SER A CA 1
ATOM 526 C C . SER A 1 67 ? 11.911 33.264 -21.244 1.00 96.19 67 SER A C 1
ATOM 528 O O . SER A 1 67 ? 11.192 33.142 -20.257 1.00 96.19 67 SER A O 1
ATOM 530 N N . GLN A 1 68 ? 12.448 32.214 -21.875 1.00 95.88 68 GLN A N 1
ATOM 531 C CA . GLN A 1 68 ? 12.240 30.824 -21.451 1.00 95.88 68 GLN A CA 1
ATOM 532 C C . GLN A 1 68 ? 12.868 30.530 -20.084 1.00 95.88 68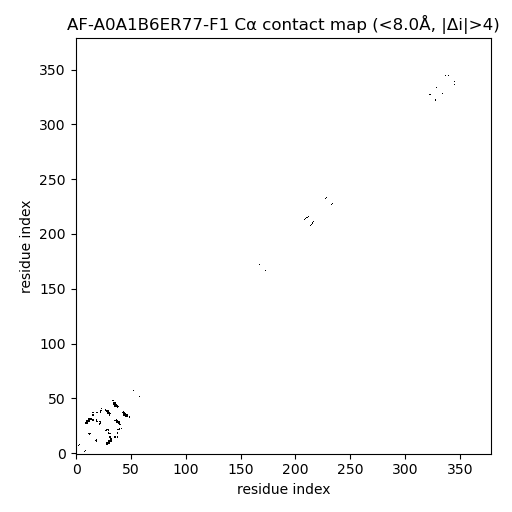 GLN A C 1
ATOM 534 O O . GLN A 1 68 ? 12.273 29.818 -19.274 1.00 95.88 68 GLN A O 1
ATOM 539 N N . ILE A 1 69 ? 14.053 31.090 -19.811 1.00 96.06 69 ILE A N 1
ATOM 540 C CA . ILE A 1 69 ? 14.700 31.000 -18.495 1.00 96.06 69 ILE A CA 1
ATOM 541 C C . ILE A 1 69 ? 13.792 31.627 -17.443 1.00 96.06 69 ILE A C 1
ATOM 543 O O . ILE A 1 69 ? 13.471 30.966 -16.463 1.00 96.06 69 ILE A O 1
ATOM 547 N N . LYS A 1 70 ? 13.312 32.851 -17.686 1.00 97.00 70 LYS A N 1
ATOM 548 C CA . LYS A 1 70 ? 12.433 33.547 -16.747 1.00 97.00 70 LYS A CA 1
ATOM 549 C C . LYS A 1 70 ? 11.141 32.770 -16.480 1.00 97.00 70 LYS A C 1
ATOM 551 O O . LYS A 1 70 ? 10.766 32.583 -15.331 1.00 97.00 70 LYS A O 1
ATOM 556 N N . GLU A 1 71 ? 10.497 32.250 -17.524 1.00 96.88 71 GLU A N 1
ATOM 557 C CA . GLU A 1 71 ? 9.291 31.427 -17.373 1.00 96.88 71 GLU A CA 1
ATOM 558 C C . GLU A 1 71 ? 9.565 30.146 -16.564 1.00 96.88 71 GLU A C 1
ATOM 560 O O . GLU A 1 71 ? 8.743 29.717 -15.755 1.00 96.88 71 GLU A O 1
ATOM 565 N N . SER A 1 72 ? 10.734 29.532 -16.760 1.00 94.88 72 SER A N 1
ATOM 566 C CA . SER A 1 72 ? 11.144 28.344 -16.006 1.00 94.88 72 SER A CA 1
ATOM 567 C C . SER A 1 72 ? 11.449 28.667 -14.541 1.00 94.88 72 SER A C 1
ATOM 569 O O . SER A 1 72 ? 11.102 27.880 -13.663 1.00 94.88 72 SER A O 1
ATOM 571 N N . GLU A 1 73 ? 12.062 29.819 -14.262 1.00 96.88 73 GLU A N 1
ATOM 572 C CA . GLU A 1 73 ? 12.312 30.314 -12.903 1.00 96.88 73 GLU A CA 1
ATOM 573 C C . GLU A 1 73 ? 11.003 30.607 -12.160 1.00 96.88 73 GLU A C 1
ATOM 575 O O . GLU A 1 73 ? 10.851 30.181 -11.013 1.00 96.88 73 GLU A O 1
ATOM 580 N N . ASP A 1 74 ? 10.037 31.243 -12.828 1.00 97.25 74 ASP A N 1
ATOM 581 C CA . ASP A 1 74 ? 8.713 31.530 -12.267 1.00 97.25 74 ASP A CA 1
ATOM 582 C C . ASP A 1 74 ? 7.964 30.224 -11.928 1.00 97.25 74 ASP A C 1
ATOM 584 O O . ASP A 1 74 ? 7.469 30.060 -10.809 1.00 97.25 74 ASP A O 1
ATOM 588 N N . LYS A 1 75 ? 7.972 29.235 -12.836 1.00 96.56 75 LYS A N 1
ATOM 589 C CA . LYS A 1 75 ? 7.396 27.897 -12.582 1.00 96.56 75 LYS A CA 1
ATOM 590 C C . LYS A 1 75 ? 8.088 27.173 -11.429 1.00 96.56 75 LYS A C 1
ATOM 592 O O . LYS A 1 75 ? 7.437 26.496 -10.636 1.00 96.56 75 LYS A O 1
ATOM 597 N N . LEU A 1 76 ? 9.409 27.297 -11.319 1.00 96.00 76 LEU A N 1
ATOM 598 C CA . LEU A 1 76 ? 10.175 26.681 -10.238 1.00 96.00 76 LEU A CA 1
ATOM 599 C C . LEU A 1 76 ? 9.819 27.313 -8.886 1.00 96.00 76 LEU A C 1
ATOM 601 O O . LEU A 1 76 ? 9.668 26.595 -7.895 1.00 96.00 76 LEU A O 1
ATOM 605 N N . ALA A 1 77 ? 9.650 28.636 -8.837 1.00 97.12 77 ALA A N 1
ATOM 606 C CA . ALA A 1 77 ? 9.195 29.337 -7.641 1.00 97.12 77 ALA A CA 1
ATOM 607 C C . ALA A 1 77 ? 7.775 28.910 -7.231 1.00 97.12 77 ALA A C 1
ATOM 609 O O . ALA A 1 77 ? 7.534 28.645 -6.052 1.00 97.12 77 ALA A O 1
ATOM 610 N N . GLU A 1 78 ? 6.860 28.769 -8.192 1.00 97.19 78 GLU A N 1
ATOM 611 C CA . GLU A 1 78 ? 5.502 28.280 -7.941 1.00 97.19 78 GLU A CA 1
ATOM 612 C C . GLU A 1 78 ? 5.503 26.849 -7.383 1.00 97.19 78 GLU A C 1
ATOM 614 O O . GLU A 1 78 ? 4.912 26.597 -6.332 1.00 97.19 78 GLU A O 1
ATOM 619 N N . LEU A 1 79 ? 6.238 25.930 -8.016 1.00 95.69 79 LEU A N 1
ATOM 620 C CA . LEU A 1 79 ? 6.359 24.545 -7.552 1.00 95.69 79 LEU A CA 1
ATOM 621 C C . LEU A 1 79 ? 6.977 24.450 -6.152 1.00 95.69 79 LEU A C 1
ATOM 623 O O . LEU A 1 79 ? 6.551 23.622 -5.352 1.00 95.69 79 LEU A O 1
ATOM 627 N N . ARG A 1 80 ? 7.952 25.307 -5.819 1.00 96.69 80 ARG A N 1
ATOM 628 C CA . ARG A 1 80 ? 8.516 25.372 -4.459 1.00 96.69 80 ARG A CA 1
ATOM 629 C C . ARG A 1 80 ? 7.485 25.813 -3.424 1.00 96.69 80 ARG A C 1
ATOM 631 O O . ARG A 1 80 ? 7.467 25.262 -2.326 1.00 96.69 80 ARG A O 1
ATOM 638 N N . ASN A 1 81 ? 6.633 26.777 -3.762 1.00 97.31 81 ASN A N 1
ATOM 639 C CA . ASN A 1 81 ? 5.565 27.219 -2.868 1.00 97.31 81 ASN A CA 1
ATOM 640 C C . ASN A 1 81 ? 4.508 26.126 -2.679 1.00 97.31 81 ASN A C 1
ATOM 642 O O . ASN A 1 81 ? 4.117 25.858 -1.545 1.00 97.31 81 ASN A O 1
ATOM 646 N N . GLN A 1 82 ? 4.110 25.449 -3.761 1.00 96.62 82 GLN A N 1
ATOM 647 C CA . GLN A 1 82 ? 3.191 24.311 -3.693 1.00 96.62 82 GLN A CA 1
ATOM 648 C C . GLN A 1 82 ? 3.771 23.170 -2.849 1.00 96.62 82 GLN A C 1
ATOM 650 O O . GLN A 1 82 ? 3.068 22.629 -1.998 1.00 96.62 82 GLN A O 1
ATOM 655 N N . LEU A 1 83 ? 5.059 22.847 -3.025 1.00 95.56 83 LEU A N 1
ATOM 656 C CA . LEU A 1 83 ? 5.746 21.833 -2.226 1.00 95.56 83 LEU A CA 1
ATOM 657 C C . LEU A 1 83 ? 5.679 22.178 -0.734 1.00 95.56 83 LEU A C 1
ATOM 659 O O . LEU A 1 83 ? 5.241 21.355 0.067 1.00 95.56 83 LEU A O 1
ATOM 663 N N . LYS A 1 84 ? 6.022 23.418 -0.376 1.00 97.12 84 LYS A N 1
ATOM 664 C CA . LYS A 1 84 ? 5.976 23.885 1.012 1.00 97.12 84 LYS A CA 1
ATOM 665 C C . LYS A 1 84 ? 4.565 23.800 1.604 1.00 97.12 84 LYS A C 1
ATOM 667 O O . LYS A 1 84 ? 4.392 23.305 2.711 1.00 97.12 84 LYS A O 1
ATOM 672 N N . GLU A 1 85 ? 3.545 24.212 0.853 1.00 97.50 85 GLU A N 1
ATOM 673 C CA . GLU A 1 85 ? 2.151 24.116 1.299 1.00 97.50 85 GLU A CA 1
ATOM 674 C C . GLU A 1 85 ? 1.715 22.655 1.502 1.00 97.50 85 GLU A C 1
ATOM 676 O O . GLU A 1 85 ? 1.003 22.335 2.457 1.00 97.50 85 GLU A O 1
ATOM 681 N N . THR A 1 86 ? 2.150 21.743 0.626 1.00 95.50 86 THR A N 1
ATOM 682 C CA . THR A 1 86 ? 1.876 20.311 0.798 1.00 95.50 86 THR A CA 1
ATOM 683 C C . THR A 1 86 ? 2.602 19.713 2.000 1.00 95.50 86 THR A C 1
ATOM 685 O O . THR A 1 86 ? 2.000 18.921 2.720 1.00 95.50 86 THR A O 1
ATOM 688 N N . GLU A 1 87 ? 3.845 20.116 2.273 1.00 96.25 87 GLU A N 1
ATOM 689 C CA . GLU A 1 87 ? 4.593 19.694 3.463 1.00 96.25 87 GLU A CA 1
ATOM 690 C C . GLU A 1 87 ? 3.906 20.165 4.753 1.00 96.25 87 GLU A C 1
ATOM 692 O O . GLU A 1 87 ? 3.722 19.373 5.680 1.00 96.25 87 GLU A O 1
ATOM 697 N N . ASP A 1 88 ? 3.439 21.415 4.794 1.00 97.38 88 ASP A N 1
ATOM 698 C CA . ASP A 1 88 ? 2.694 21.958 5.934 1.00 97.38 88 ASP A CA 1
ATOM 699 C C . ASP A 1 88 ? 1.378 21.191 6.167 1.00 97.38 88 ASP A C 1
ATOM 701 O O . ASP A 1 88 ? 1.065 20.813 7.302 1.00 97.38 88 ASP A O 1
ATOM 705 N N . LYS A 1 89 ? 0.641 20.865 5.094 1.00 96.62 89 LYS A N 1
ATOM 706 C CA . LYS A 1 89 ? -0.568 20.021 5.166 1.00 96.62 89 LYS A CA 1
ATOM 707 C C . LYS A 1 89 ? -0.260 18.617 5.684 1.00 96.62 89 LYS A C 1
ATOM 709 O O . LYS A 1 89 ? -0.998 18.107 6.527 1.00 96.62 89 LYS A O 1
ATOM 714 N N . ILE A 1 90 ? 0.827 17.994 5.224 1.00 95.19 90 ILE A N 1
ATOM 715 C CA . ILE A 1 90 ? 1.263 16.677 5.711 1.00 95.19 90 ILE A CA 1
ATOM 716 C C . ILE A 1 90 ? 1.548 16.742 7.215 1.00 95.19 90 ILE A C 1
ATOM 718 O O . ILE A 1 90 ? 1.045 15.909 7.969 1.00 95.19 90 ILE A O 1
ATOM 722 N N . ASN A 1 91 ? 2.285 17.755 7.674 1.00 96.31 91 ASN A N 1
ATOM 723 C CA . ASN A 1 91 ? 2.608 17.930 9.092 1.00 96.31 91 ASN A CA 1
ATOM 724 C C . ASN A 1 91 ? 1.355 18.123 9.963 1.00 96.31 91 ASN A C 1
ATOM 726 O O . ASN A 1 91 ? 1.276 17.578 11.072 1.00 96.31 91 ASN A O 1
ATOM 730 N N . GLN A 1 92 ? 0.350 18.845 9.459 1.00 96.75 92 GLN A N 1
ATOM 731 C CA . GLN A 1 92 ? -0.934 18.991 10.139 1.00 96.75 92 GLN A CA 1
ATOM 732 C C . GLN A 1 92 ? -1.665 17.645 10.261 1.00 96.75 92 GLN A C 1
ATOM 734 O O . GLN A 1 92 ? -2.066 17.267 11.363 1.00 96.75 92 GLN A O 1
ATOM 739 N N . VAL A 1 93 ? -1.774 16.889 9.164 1.00 95.62 93 VAL A N 1
ATOM 740 C CA . VAL A 1 93 ? -2.430 15.569 9.155 1.00 95.62 93 VAL A CA 1
ATOM 741 C C . VAL A 1 93 ? -1.722 14.591 10.094 1.00 95.62 93 VAL A C 1
ATOM 743 O O . VAL A 1 93 ? -2.380 13.885 10.857 1.00 95.62 93 VAL A O 1
ATOM 746 N N . VAL A 1 94 ? -0.387 14.573 10.108 1.00 95.62 94 VAL A N 1
ATOM 747 C CA . VAL A 1 94 ? 0.398 13.728 11.026 1.00 95.62 94 VAL A CA 1
ATOM 748 C C . VAL A 1 94 ? 0.119 14.097 12.486 1.00 95.62 94 VAL A C 1
ATOM 750 O O . VAL A 1 94 ? -0.077 13.215 13.324 1.00 95.62 94 VAL A O 1
ATOM 753 N N . SER A 1 95 ? 0.034 15.391 12.793 1.00 96.62 95 SER A N 1
ATOM 754 C CA . SER A 1 95 ? -0.279 15.868 14.144 1.00 96.62 95 SER A CA 1
ATOM 755 C C . SER A 1 95 ? -1.696 15.477 14.584 1.00 96.62 95 SER A C 1
ATOM 757 O O . SER A 1 95 ? -1.906 15.049 15.722 1.00 96.62 95 SER A O 1
ATOM 759 N N . GLU A 1 96 ? -2.684 15.589 13.693 1.00 95.38 96 GLU A N 1
ATOM 760 C CA . GLU A 1 96 ? -4.068 15.168 13.947 1.00 95.38 96 GLU A CA 1
ATOM 761 C C . GLU A 1 96 ? -4.188 13.647 14.115 1.00 95.38 96 GLU A C 1
ATOM 763 O O . GLU A 1 96 ? -4.891 13.172 15.016 1.00 95.38 96 GLU A O 1
ATOM 768 N N . MET A 1 97 ? -3.446 12.881 13.312 1.00 92.81 97 MET A N 1
ATOM 769 C CA . MET A 1 97 ? -3.353 11.427 13.423 1.00 92.81 97 MET A CA 1
ATOM 770 C C . MET A 1 97 ? -2.816 11.018 14.798 1.00 92.81 97 MET A C 1
ATOM 772 O O . MET A 1 97 ? -3.469 10.243 15.494 1.00 92.81 97 MET A O 1
ATOM 776 N N . GLN A 1 98 ? -1.700 11.603 15.247 1.00 94.62 98 GLN A N 1
ATOM 777 C CA . GLN A 1 98 ? -1.120 11.319 16.566 1.00 94.62 98 GLN A CA 1
ATOM 778 C C . GLN A 1 98 ? -2.069 11.686 17.718 1.00 94.62 98 GLN A C 1
ATOM 780 O O . GLN A 1 98 ? -2.200 10.936 18.690 1.00 94.62 98 GLN A O 1
ATOM 785 N N . ARG A 1 99 ? -2.782 12.819 17.622 1.00 95.62 99 ARG A N 1
ATOM 786 C CA . ARG A 1 99 ? -3.805 13.203 18.616 1.00 95.62 99 ARG A CA 1
ATOM 787 C C . ARG A 1 99 ? -4.940 12.185 18.681 1.00 95.62 99 ARG A C 1
ATOM 789 O O . ARG A 1 99 ? -5.369 11.810 19.776 1.00 95.62 99 ARG A O 1
ATOM 796 N N . THR A 1 100 ? -5.417 11.738 17.524 1.00 92.25 100 THR A N 1
ATOM 797 C CA . THR A 1 100 ? -6.506 10.761 17.423 1.00 92.25 100 THR A CA 1
ATOM 798 C C . THR A 1 100 ? -6.070 9.398 17.948 1.00 92.25 100 THR A C 1
ATOM 800 O O . THR A 1 100 ? -6.802 8.775 18.716 1.00 92.25 100 THR A O 1
ATOM 803 N N . GLU A 1 101 ? -4.852 8.969 17.624 1.00 91.75 101 GLU A N 1
ATOM 804 C CA . GLU A 1 101 ? -4.263 7.729 18.119 1.00 91.75 101 GLU A CA 1
ATOM 805 C C . GLU A 1 101 ? -4.125 7.744 19.646 1.00 91.75 101 GLU A C 1
ATOM 807 O O . GLU A 1 101 ? -4.618 6.837 20.316 1.00 91.75 101 GLU A O 1
ATOM 812 N N . MET A 1 102 ? -3.581 8.817 20.231 1.00 94.38 102 MET A N 1
ATOM 813 C CA . MET A 1 102 ? -3.513 8.969 21.690 1.00 94.38 102 MET A CA 1
ATOM 814 C C . MET A 1 102 ? -4.897 8.935 22.350 1.00 94.38 102 MET A C 1
ATOM 816 O O . MET A 1 102 ? -5.064 8.315 23.405 1.00 94.38 102 MET A O 1
ATOM 820 N N . LYS A 1 103 ? -5.904 9.584 21.750 1.00 94.75 103 LYS A N 1
ATOM 821 C CA . LYS A 1 103 ? -7.285 9.555 22.255 1.00 94.75 103 LYS A CA 1
ATOM 822 C C . LYS A 1 103 ? -7.873 8.146 22.186 1.00 94.75 103 LYS A C 1
ATOM 824 O O . LYS A 1 103 ? -8.530 7.723 23.138 1.00 94.75 103 LYS A O 1
ATOM 829 N N . ASN A 1 104 ? -7.624 7.419 21.100 1.00 87.38 104 ASN A N 1
ATOM 830 C CA . ASN A 1 104 ? -8.097 6.052 20.924 1.00 87.38 104 ASN A CA 1
ATOM 831 C C . ASN A 1 104 ? -7.452 5.107 21.947 1.00 87.38 104 ASN A C 1
ATOM 833 O O . ASN A 1 104 ? -8.158 4.374 22.635 1.00 87.38 104 ASN A O 1
ATOM 837 N N . THR A 1 105 ? -6.134 5.198 22.142 1.00 93.06 105 THR A N 1
ATOM 838 C CA . THR A 1 105 ? -5.404 4.396 23.133 1.00 93.06 105 THR A CA 1
ATOM 839 C C . THR A 1 105 ? -5.905 4.665 24.552 1.00 93.06 105 THR A C 1
ATOM 841 O O . THR A 1 105 ? -6.218 3.718 25.269 1.00 93.06 105 THR A O 1
ATOM 844 N N . LYS A 1 106 ? -6.095 5.936 24.942 1.00 94.31 106 LYS A N 1
ATOM 845 C CA . LYS A 1 106 ? -6.695 6.296 26.243 1.00 94.31 106 LYS A CA 1
ATOM 846 C C . LYS A 1 106 ? -8.122 5.764 26.399 1.00 94.31 106 LYS A C 1
ATOM 848 O O . LYS A 1 106 ? -8.491 5.272 27.463 1.00 94.31 106 LYS A O 1
ATOM 853 N N . SER A 1 107 ? -8.929 5.853 25.343 1.00 88.69 107 SER A N 1
ATOM 854 C CA . SER A 1 107 ? -10.311 5.357 25.359 1.00 88.69 107 SER A CA 1
ATOM 855 C C . SER A 1 107 ? -10.346 3.839 25.511 1.00 88.69 107 SER A C 1
ATOM 857 O O . SER A 1 107 ? -11.136 3.330 26.300 1.00 88.69 107 SER A O 1
ATOM 859 N N . LYS A 1 108 ? -9.438 3.122 24.839 1.00 88.00 108 LYS A N 1
ATOM 860 C CA . LYS A 1 108 ? -9.280 1.673 24.976 1.00 88.00 108 LYS A CA 1
ATOM 861 C C . LYS A 1 108 ? -8.852 1.280 26.389 1.00 88.00 108 LYS A C 1
ATOM 863 O O . LYS A 1 108 ? -9.507 0.443 26.995 1.00 88.00 108 LYS A O 1
ATOM 868 N N . THR A 1 109 ? -7.847 1.942 26.967 1.00 92.31 109 THR A N 1
ATOM 869 C CA . THR A 1 109 ? -7.438 1.643 28.349 1.00 92.31 109 THR A CA 1
ATOM 870 C C . THR A 1 109 ? -8.548 1.932 29.356 1.00 92.31 109 THR A C 1
ATOM 872 O O . THR A 1 109 ? -8.711 1.186 30.316 1.00 92.31 109 THR A O 1
ATOM 875 N N . ASN A 1 110 ? -9.331 2.997 29.150 1.00 93.12 110 ASN A N 1
ATOM 876 C CA . ASN A 1 110 ? -10.480 3.299 30.003 1.00 93.12 110 ASN A CA 1
ATOM 877 C C . ASN A 1 110 ? -11.593 2.260 29.840 1.00 93.12 110 ASN A C 1
ATOM 879 O O . ASN A 1 110 ? -12.186 1.849 30.832 1.00 93.12 110 ASN A O 1
ATOM 883 N N . PHE A 1 111 ? -11.855 1.811 28.613 1.00 88.62 111 PHE A N 1
ATOM 884 C CA . PHE A 1 111 ? -12.827 0.757 28.340 1.00 88.62 111 PHE A CA 1
ATOM 885 C C . PHE A 1 111 ? -12.438 -0.560 29.020 1.00 88.62 111 PHE A C 1
ATOM 887 O O . PHE A 1 111 ? -13.279 -1.180 29.665 1.00 88.62 111 PHE A O 1
ATOM 894 N N . ASP A 1 112 ? -11.167 -0.956 28.937 1.00 85.62 112 ASP A N 1
ATOM 895 C CA . ASP A 1 112 ? -10.676 -2.184 29.566 1.00 85.62 112 ASP A CA 1
ATOM 896 C C . ASP A 1 112 ? -10.760 -2.112 31.100 1.00 85.62 112 ASP A C 1
ATOM 898 O O . ASP A 1 112 ? -11.178 -3.083 31.732 1.00 85.62 112 ASP A O 1
ATOM 902 N N . LYS A 1 113 ? -10.460 -0.946 31.696 1.00 93.94 113 LYS A N 1
ATOM 903 C CA . LYS A 1 113 ? -10.660 -0.695 33.135 1.00 93.94 113 LYS A CA 1
ATOM 904 C C . LYS A 1 113 ? -12.129 -0.811 33.535 1.00 93.94 113 LYS A C 1
ATOM 906 O O . LYS A 1 113 ? -12.456 -1.621 34.390 1.00 93.94 113 LYS A O 1
ATOM 911 N N . LEU A 1 114 ? -13.023 -0.091 32.855 1.00 92.56 114 LEU A N 1
ATOM 912 C CA . LEU A 1 114 ? -14.462 -0.148 33.136 1.00 92.56 114 LEU A CA 1
ATOM 913 C C . LEU A 1 114 ? -15.025 -1.564 32.957 1.00 92.56 114 LEU A C 1
ATOM 915 O O . LEU A 1 114 ? -15.882 -1.996 33.722 1.00 92.56 114 LEU A O 1
ATOM 919 N N . LYS A 1 115 ? -14.537 -2.317 31.967 1.00 87.69 115 LYS A N 1
ATOM 920 C CA . LYS A 1 115 ? -14.917 -3.720 31.761 1.00 87.69 115 LYS A CA 1
ATOM 921 C C . LYS A 1 115 ? -14.477 -4.601 32.933 1.00 87.69 115 LYS A C 1
ATOM 923 O O . LYS A 1 115 ? -15.231 -5.497 33.312 1.00 87.69 115 LYS A O 1
ATOM 928 N N . ALA A 1 116 ? -13.287 -4.371 33.488 1.00 90.50 116 ALA A N 1
ATOM 929 C CA . ALA A 1 116 ? -12.814 -5.065 34.683 1.00 90.50 116 ALA A CA 1
ATOM 930 C C . ALA A 1 116 ? -13.644 -4.683 35.920 1.00 90.50 116 ALA A C 1
ATOM 932 O O . ALA A 1 116 ? -14.116 -5.577 36.618 1.00 90.50 116 ALA A O 1
ATOM 933 N N . ASP A 1 117 ? -13.925 -3.394 36.118 1.00 93.38 117 ASP A N 1
ATOM 934 C CA . ASP A 1 117 ? -14.742 -2.903 37.235 1.00 93.38 117 ASP A CA 1
ATOM 935 C C . ASP A 1 117 ? -16.163 -3.483 37.190 1.00 93.38 117 ASP A C 1
ATOM 937 O O . ASP A 1 117 ? -16.673 -3.972 38.194 1.00 93.38 117 ASP A O 1
ATOM 941 N N . ILE A 1 118 ? -16.790 -3.530 36.007 1.00 90.25 118 ILE A N 1
ATOM 942 C CA . ILE A 1 118 ? -18.109 -4.157 35.821 1.00 90.25 118 ILE A CA 1
ATOM 943 C C . ILE A 1 118 ? -18.074 -5.648 36.178 1.00 90.25 118 ILE A C 1
ATOM 945 O O . ILE A 1 118 ? -19.056 -6.171 36.704 1.00 90.25 118 ILE A O 1
ATOM 949 N N . ARG A 1 119 ? -16.982 -6.361 35.873 1.00 88.62 119 ARG A N 1
ATOM 950 C CA . ARG A 1 119 ? -16.841 -7.778 36.247 1.00 88.62 119 ARG A CA 1
ATOM 951 C C . ARG A 1 119 ? -16.750 -7.937 37.762 1.00 88.62 119 ARG A C 1
ATOM 953 O O . ARG A 1 119 ? -17.497 -8.743 38.303 1.00 88.62 119 ARG A O 1
ATOM 960 N N . LEU A 1 120 ? -15.921 -7.129 38.423 1.00 93.38 120 LEU A N 1
ATOM 961 C CA . LEU A 1 120 ? -15.785 -7.136 39.881 1.00 93.38 120 LEU A CA 1
ATOM 962 C C . LEU A 1 120 ? -17.114 -6.803 40.571 1.00 93.38 120 LEU A C 1
ATOM 964 O O . LEU A 1 120 ? -17.575 -7.570 41.409 1.00 93.38 120 LEU A O 1
ATOM 968 N N . MET A 1 121 ? -17.802 -5.740 40.142 1.00 92.81 121 MET A N 1
ATOM 969 C CA . MET A 1 121 ? -19.112 -5.369 40.694 1.00 92.81 121 MET A CA 1
ATOM 970 C C . MET A 1 121 ? -20.168 -6.466 40.500 1.00 92.81 121 MET A C 1
ATOM 972 O O . MET A 1 121 ? -21.023 -6.660 41.361 1.00 92.81 121 MET A O 1
ATOM 976 N N . LYS A 1 122 ? -20.131 -7.205 39.383 1.00 89.56 122 LYS A N 1
ATOM 977 C CA . LYS A 1 122 ? -21.027 -8.353 39.169 1.00 89.56 122 LYS A CA 1
ATOM 978 C C . LYS A 1 122 ? -20.717 -9.517 40.109 1.00 89.56 122 LYS A C 1
ATOM 980 O O . LYS A 1 122 ? -21.651 -10.156 40.587 1.00 89.56 122 LYS A O 1
ATOM 985 N N . GLU A 1 123 ? -19.443 -9.806 40.361 1.00 90.56 123 GLU A N 1
ATOM 986 C CA . GLU A 1 123 ? -19.042 -10.836 41.326 1.00 90.56 123 GLU A CA 1
ATOM 987 C C . GLU A 1 123 ? -19.449 -10.454 42.754 1.00 90.56 123 GLU A C 1
ATOM 989 O O . GLU A 1 123 ? -20.003 -11.287 43.472 1.00 90.56 123 GLU A O 1
ATOM 994 N N . GLU A 1 124 ? -19.269 -9.188 43.139 1.00 92.88 124 GLU A N 1
ATOM 995 C CA . GLU A 1 124 ? -19.735 -8.657 44.424 1.00 92.88 124 GLU A CA 1
ATOM 996 C C . GLU A 1 124 ? -21.259 -8.749 44.560 1.00 92.88 124 GLU A C 1
ATOM 998 O O . GLU A 1 124 ? -21.752 -9.226 45.584 1.00 92.88 124 GLU A O 1
ATOM 1003 N N . LEU A 1 125 ? -22.012 -8.366 43.520 1.00 90.69 125 LEU A N 1
ATOM 1004 C CA . LEU A 1 125 ? -23.473 -8.483 43.493 1.00 90.69 125 LEU A CA 1
ATOM 1005 C C . LEU A 1 125 ? -23.917 -9.936 43.716 1.00 90.69 125 LEU A C 1
ATOM 1007 O O . LEU A 1 125 ? -24.743 -10.196 44.589 1.00 90.69 125 LEU A O 1
ATOM 1011 N N . LEU A 1 126 ? -23.330 -10.886 42.980 1.00 88.62 126 LEU A N 1
ATOM 1012 C CA . LEU A 1 126 ? -23.616 -12.316 43.136 1.00 88.62 126 LEU A CA 1
ATOM 1013 C C . LEU A 1 126 ? -23.258 -12.819 44.541 1.00 88.62 126 LEU A C 1
ATOM 1015 O O . LEU A 1 126 ? -23.971 -13.652 45.105 1.00 88.62 126 LEU A O 1
ATOM 1019 N N . GLY A 1 127 ? -22.166 -12.316 45.119 1.00 90.50 127 GLY A N 1
ATOM 1020 C CA . GLY A 1 127 ? -21.794 -12.581 46.505 1.00 90.50 127 GLY A CA 1
ATOM 1021 C C . GLY A 1 127 ? -22.875 -12.110 47.478 1.00 90.50 127 GLY A C 1
ATOM 1022 O O . GLY A 1 127 ? -23.366 -12.901 48.283 1.00 90.50 127 GLY A O 1
ATOM 1023 N N . ILE A 1 128 ? -23.300 -10.850 47.370 1.00 91.50 128 ILE A N 1
ATOM 1024 C CA . ILE A 1 128 ? -24.343 -10.254 48.218 1.00 91.50 128 ILE A CA 1
ATOM 1025 C C . ILE A 1 128 ? -25.669 -11.009 48.071 1.00 91.50 128 ILE A C 1
ATOM 1027 O O . ILE A 1 128 ? -26.300 -11.330 49.079 1.00 91.50 128 ILE A O 1
ATOM 1031 N N . GLU A 1 129 ? -26.082 -11.347 46.849 1.00 86.69 129 GLU A N 1
ATOM 1032 C CA . GLU A 1 129 ? -27.309 -12.110 46.590 1.00 86.69 129 GLU A CA 1
ATOM 1033 C C . GLU A 1 129 ? -27.288 -13.485 47.271 1.00 86.69 129 GLU A C 1
ATOM 1035 O O . GLU A 1 129 ? -28.278 -13.875 47.895 1.00 86.69 129 GLU A O 1
ATOM 1040 N N . ARG A 1 130 ? -26.143 -14.184 47.259 1.00 88.50 130 ARG A N 1
ATOM 1041 C CA . ARG A 1 130 ? -25.978 -15.465 47.970 1.00 88.50 130 ARG A CA 1
ATOM 1042 C C . ARG A 1 130 ? -26.152 -15.337 49.484 1.00 88.50 130 ARG A C 1
ATOM 1044 O O . ARG A 1 130 ? -26.685 -16.258 50.099 1.00 88.50 130 ARG A O 1
ATOM 1051 N N . TYR A 1 131 ? -25.730 -14.226 50.093 1.00 88.12 131 TYR A N 1
ATOM 1052 C CA . TYR A 1 131 ? -25.921 -13.979 51.532 1.00 88.12 131 TYR A CA 1
ATOM 1053 C C . TYR A 1 131 ? -27.314 -13.445 51.876 1.00 88.12 131 TYR A C 1
ATOM 1055 O O . TYR A 1 131 ? -27.805 -13.667 52.988 1.00 88.12 131 TYR A O 1
ATOM 1063 N N . ARG A 1 132 ? -27.967 -12.765 50.930 1.00 89.62 132 ARG A N 1
ATOM 1064 C CA . ARG A 1 132 ? -29.301 -12.192 51.104 1.00 89.62 132 ARG A CA 1
ATOM 1065 C C . ARG A 1 132 ? -30.357 -13.273 51.327 1.00 89.62 132 ARG A C 1
ATOM 1067 O O . ARG A 1 132 ? -31.114 -13.172 52.288 1.00 89.62 132 ARG A O 1
ATOM 1074 N N . THR A 1 133 ? -30.381 -14.332 50.513 1.00 87.44 133 THR A N 1
ATOM 1075 C CA . THR A 1 133 ? -31.433 -15.366 50.600 1.00 87.44 133 THR A CA 1
ATOM 1076 C C . THR A 1 133 ? -31.477 -16.086 51.963 1.00 87.44 133 THR A C 1
ATOM 1078 O O . THR A 1 133 ? -32.565 -16.219 52.528 1.00 87.44 133 THR A O 1
ATOM 1081 N N . PRO A 1 134 ? -30.349 -16.526 52.562 1.00 92.19 134 PRO A N 1
ATOM 1082 C CA . PRO A 1 134 ? -30.350 -17.107 53.907 1.00 92.19 134 PRO A CA 1
ATOM 1083 C C . PRO A 1 134 ? -30.769 -16.113 54.996 1.00 92.19 134 PRO A C 1
ATOM 1085 O O . PRO A 1 134 ? -31.505 -16.484 55.910 1.00 92.19 134 PRO A O 1
ATOM 1088 N N . LYS A 1 135 ? -30.332 -14.848 54.897 1.00 91.56 135 LYS A N 1
ATOM 1089 C CA . LYS A 1 135 ? -30.717 -13.780 55.834 1.00 91.56 135 LYS A CA 1
ATOM 1090 C C . LYS A 1 135 ? -32.218 -13.500 55.784 1.00 91.56 135 LYS A C 1
ATOM 1092 O O . LYS A 1 135 ? -32.830 -13.402 56.840 1.00 91.56 135 LYS A O 1
ATOM 1097 N N . GLU A 1 136 ? -32.812 -13.434 54.593 1.00 90.69 136 GLU A N 1
ATOM 1098 C CA . GLU A 1 136 ? -34.262 -13.276 54.414 1.00 90.69 136 GLU A CA 1
ATOM 1099 C C . GLU A 1 136 ? -35.036 -14.462 55.004 1.00 90.69 136 GLU A C 1
ATOM 1101 O O . GLU A 1 136 ? -36.011 -14.254 55.725 1.00 90.69 136 GLU A O 1
ATOM 1106 N N . ARG A 1 137 ? -34.571 -15.703 54.791 1.00 90.38 137 ARG A N 1
ATOM 1107 C CA . ARG A 1 137 ? -35.178 -16.891 55.423 1.00 90.38 137 ARG A CA 1
ATOM 1108 C C . ARG A 1 137 ? -35.087 -16.845 56.948 1.00 90.38 137 ARG A C 1
ATOM 1110 O O . ARG A 1 137 ? -36.065 -17.141 57.625 1.00 90.38 137 ARG A O 1
ATOM 1117 N N . SER A 1 138 ? -33.932 -16.462 57.490 1.00 9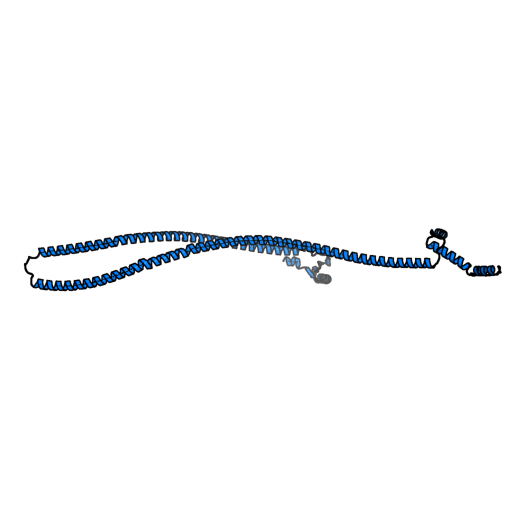3.31 138 SER A N 1
ATOM 1118 C CA . SER A 1 138 ? -33.742 -16.336 58.938 1.00 93.31 138 SER A CA 1
ATOM 1119 C C . SER A 1 138 ? -34.609 -15.227 59.533 1.00 93.31 138 SER A C 1
ATOM 1121 O O . SER A 1 138 ? -35.167 -15.426 60.608 1.00 93.31 138 SER A O 1
ATOM 1123 N N . LEU A 1 139 ? -34.758 -14.094 58.839 1.00 93.50 139 LEU A N 1
ATOM 1124 C CA . LEU A 1 139 ? -35.651 -13.014 59.253 1.00 93.50 139 LEU A CA 1
ATOM 1125 C C . LEU A 1 139 ? -37.105 -13.495 59.277 1.00 93.50 139 LEU A C 1
ATOM 1127 O O . LEU A 1 139 ? -37.766 -13.326 60.293 1.00 93.50 139 LEU A O 1
ATOM 1131 N N . ALA A 1 140 ? -37.569 -14.155 58.211 1.00 92.25 140 ALA A N 1
ATOM 1132 C CA . ALA A 1 140 ? -38.923 -14.705 58.142 1.00 92.25 140 ALA A CA 1
ATOM 1133 C C . ALA A 1 140 ? -39.201 -15.707 59.277 1.00 92.25 140 ALA A C 1
ATOM 113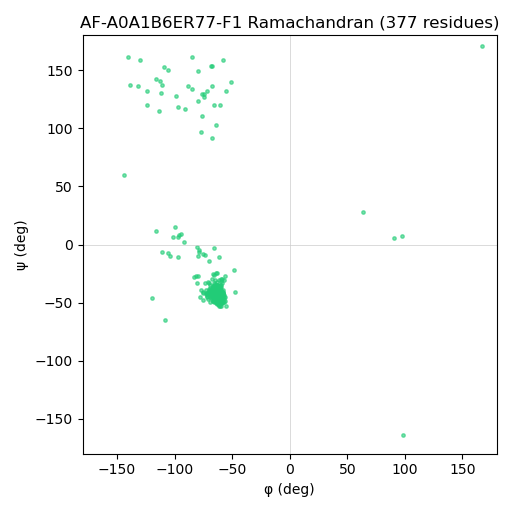5 O O . ALA A 1 140 ? -40.261 -15.652 59.899 1.00 92.25 140 ALA A O 1
ATOM 1136 N N . GLN A 1 141 ? -38.232 -16.571 59.603 1.00 93.81 141 GLN A N 1
ATOM 1137 C CA . GLN A 1 141 ? -38.349 -17.501 60.729 1.00 93.81 141 GLN A CA 1
ATOM 1138 C C . GLN A 1 141 ? -38.429 -16.770 62.075 1.00 93.81 141 GLN A C 1
ATOM 1140 O O . GLN A 1 141 ? -39.285 -17.092 62.895 1.00 93.81 141 GLN A O 1
ATOM 1145 N N . CYS A 1 142 ? -37.559 -15.784 62.317 1.00 92.19 142 CYS A N 1
ATOM 1146 C CA . CYS A 1 142 ? -37.589 -14.997 63.550 1.00 92.19 142 CYS A CA 1
ATOM 1147 C C . CYS A 1 142 ? -38.891 -14.201 63.690 1.00 92.19 142 CYS A C 1
ATOM 1149 O O . CYS A 1 142 ? -39.445 -14.157 64.783 1.00 92.19 142 CYS A O 1
ATOM 1151 N N . SER A 1 143 ? -39.396 -13.612 62.603 1.00 93.25 143 SER A N 1
ATOM 1152 C CA . SER A 1 143 ? -40.682 -12.910 62.587 1.00 93.25 143 SER A CA 1
ATOM 1153 C C . SER A 1 143 ? -41.842 -13.849 62.911 1.00 93.25 143 SER A C 1
ATOM 1155 O O . SER A 1 143 ? -42.646 -13.518 63.772 1.00 93.25 143 SER A O 1
ATOM 1157 N N . SER A 1 144 ? -41.885 -15.042 62.309 1.00 93.94 144 SER A N 1
ATOM 1158 C CA . SER A 1 144 ? -42.914 -16.045 62.615 1.00 93.94 144 SER A CA 1
ATOM 1159 C C . SER A 1 144 ? -42.841 -16.529 64.068 1.00 93.94 144 SER A C 1
ATOM 1161 O O . SER A 1 144 ? -43.869 -16.641 64.731 1.00 93.94 144 SER A O 1
ATOM 1163 N N . ASN A 1 145 ? -41.634 -16.753 64.598 1.00 92.88 145 ASN A N 1
ATOM 1164 C CA . ASN A 1 145 ? -41.448 -17.117 66.003 1.00 92.88 145 ASN A CA 1
ATOM 1165 C C . ASN A 1 145 ? -41.889 -15.985 66.946 1.00 92.88 145 ASN A C 1
ATOM 1167 O O . ASN A 1 145 ? -42.498 -16.254 67.978 1.00 92.88 145 ASN A O 1
ATOM 1171 N N . LEU A 1 146 ? -41.578 -14.730 66.608 1.00 93.06 146 LEU A N 1
ATOM 1172 C CA . LEU A 1 146 ? -41.981 -13.564 67.393 1.00 93.06 146 LEU A CA 1
ATOM 1173 C C . LEU A 1 146 ? -43.503 -13.422 67.418 1.00 93.06 146 LEU A C 1
ATOM 1175 O O . LEU A 1 146 ? -44.065 -13.213 68.487 1.00 93.06 146 LEU A O 1
ATOM 1179 N N . GLU A 1 147 ? -44.152 -13.570 66.266 1.00 94.12 147 GLU A N 1
ATOM 1180 C CA . GLU A 1 147 ? -45.608 -13.521 66.145 1.00 94.12 147 GLU A CA 1
ATOM 1181 C C . GLU A 1 147 ? -46.257 -14.637 66.973 1.00 94.12 147 GLU A C 1
ATOM 1183 O O . GLU A 1 147 ? -47.110 -14.353 67.806 1.00 94.12 147 GLU A O 1
ATOM 1188 N N . ALA A 1 148 ? -45.758 -15.876 66.874 1.00 91.81 148 ALA A N 1
ATOM 1189 C CA . ALA A 1 148 ? -46.233 -16.991 67.694 1.00 91.81 148 ALA A CA 1
ATOM 1190 C C . ALA A 1 148 ? -46.093 -16.720 69.205 1.00 91.81 148 ALA A C 1
ATOM 1192 O O . ALA A 1 148 ? -47.013 -17.009 69.969 1.00 91.81 148 ALA A O 1
ATOM 1193 N N . MET A 1 149 ? -44.970 -16.132 69.637 1.00 90.50 149 MET A N 1
ATOM 1194 C CA . MET A 1 149 ? -44.734 -15.758 71.040 1.00 90.50 149 MET A CA 1
ATOM 1195 C C . MET A 1 149 ? -45.614 -14.589 71.501 1.00 90.50 149 MET A C 1
ATOM 1197 O O . MET A 1 149 ? -46.015 -14.524 72.661 1.00 90.50 149 MET A O 1
ATOM 1201 N N . GLN A 1 150 ? -45.925 -13.647 70.610 1.00 92.81 150 GLN A N 1
ATOM 1202 C CA . GLN A 1 150 ? -46.857 -12.557 70.895 1.00 92.81 150 GLN A CA 1
ATOM 1203 C C . GLN A 1 150 ? -48.290 -13.072 71.021 1.00 92.81 150 GLN A C 1
ATOM 1205 O O . GLN A 1 150 ? -48.997 -12.647 71.934 1.00 92.81 150 GLN A O 1
ATOM 1210 N N . THR A 1 151 ? -48.704 -14.007 70.162 1.00 91.50 151 THR A N 1
ATOM 1211 C CA . THR A 1 151 ? -50.014 -14.660 70.253 1.00 91.50 151 THR A CA 1
ATOM 1212 C C . THR A 1 151 ? -50.146 -15.453 71.549 1.00 91.50 151 THR A C 1
ATOM 1214 O O . THR A 1 151 ? -51.151 -15.301 72.237 1.00 91.50 151 THR A O 1
ATOM 1217 N N . THR A 1 152 ? -49.137 -16.240 71.943 1.00 90.12 152 THR A N 1
ATOM 1218 C CA . THR A 1 152 ? -49.177 -16.964 73.226 1.00 90.12 152 THR A CA 1
ATOM 1219 C C . THR A 1 152 ? -49.174 -16.020 74.421 1.00 90.12 152 THR A C 1
ATOM 1221 O O . THR A 1 152 ? -49.941 -16.245 75.351 1.00 90.12 152 THR A O 1
ATOM 1224 N N . ARG A 1 153 ? -48.388 -14.932 74.396 1.00 90.75 153 ARG A N 1
ATOM 1225 C CA . ARG A 1 153 ? -48.443 -13.902 75.447 1.00 90.75 153 ARG A CA 1
ATOM 1226 C C . ARG A 1 153 ? -49.839 -13.294 75.555 1.00 90.75 153 ARG A C 1
ATOM 1228 O O . ARG A 1 153 ? -50.378 -13.237 76.651 1.00 90.75 153 ARG A O 1
ATOM 1235 N N . SER A 1 154 ? -50.418 -12.866 74.433 1.00 88.50 154 SER A N 1
ATOM 1236 C CA . SER A 1 154 ? -51.759 -12.276 74.409 1.00 88.50 154 SER A CA 1
ATOM 1237 C C . SER A 1 154 ? -52.830 -13.263 74.878 1.00 88.50 154 SER A C 1
ATOM 1239 O O . SER A 1 154 ? -53.771 -12.849 75.548 1.00 88.50 154 SER A O 1
ATOM 1241 N N . GLY A 1 155 ? -52.692 -14.551 74.543 1.00 85.81 155 GLY A N 1
ATOM 1242 C CA . GLY A 1 155 ? -53.570 -15.613 75.034 1.00 85.81 155 GLY A CA 1
ATOM 1243 C C . GLY A 1 155 ? -53.485 -15.765 76.552 1.00 85.81 155 GLY A C 1
ATOM 1244 O O . GLY A 1 155 ? -54.502 -15.672 77.226 1.00 85.81 155 GLY A O 1
ATOM 1245 N N . LEU A 1 156 ? -52.271 -15.887 77.099 1.00 84.81 156 LEU A N 1
ATOM 1246 C CA . LEU A 1 156 ? -52.042 -16.009 78.544 1.00 84.81 156 LEU A CA 1
ATOM 1247 C C . LEU A 1 156 ? -52.481 -14.759 79.329 1.00 84.81 156 LEU A C 1
ATOM 1249 O O . LEU A 1 156 ? -53.022 -14.885 80.422 1.00 84.81 156 LEU A O 1
ATOM 1253 N N . GLU A 1 157 ? -52.270 -13.553 78.790 1.00 85.88 157 GLU A N 1
ATOM 1254 C CA . GLU A 1 157 ? -52.761 -12.300 79.391 1.00 85.88 157 GLU A CA 1
ATOM 1255 C C . GLU A 1 157 ? -54.296 -12.251 79.416 1.00 85.88 157 GLU A C 1
ATOM 1257 O O . GLU A 1 157 ? -54.880 -11.819 80.408 1.00 85.88 157 GLU A O 1
ATOM 1262 N N . SER A 1 158 ? -54.955 -12.730 78.355 1.00 81.50 158 SER A N 1
ATOM 1263 C CA . SER A 1 158 ? -56.417 -12.842 78.312 1.00 81.50 158 SER A CA 1
ATOM 1264 C C . SER A 1 158 ? -56.941 -13.886 79.301 1.00 81.50 158 SER A C 1
ATOM 1266 O O . SER A 1 158 ? -57.941 -13.633 79.970 1.00 81.50 158 SER A O 1
ATOM 1268 N N . GLU A 1 159 ? -56.265 -15.033 79.425 1.00 78.31 159 GLU A N 1
ATOM 1269 C CA . GLU A 1 159 ? -56.601 -16.085 80.395 1.00 78.31 159 GLU A CA 1
ATOM 1270 C C . GLU A 1 159 ? -56.454 -15.597 81.844 1.00 78.31 159 GLU A C 1
ATOM 1272 O O . GLU A 1 159 ? -57.283 -15.920 82.689 1.00 78.31 159 GLU A O 1
ATOM 1277 N N . LEU A 1 160 ? -55.448 -14.763 82.139 1.00 76.38 160 LEU A N 1
ATOM 1278 C CA . LEU A 1 160 ? -55.233 -14.184 83.472 1.00 76.38 160 LEU A CA 1
ATOM 1279 C C . LEU A 1 160 ? -56.385 -13.263 83.922 1.00 76.38 160 LEU A C 1
ATOM 1281 O O . LEU A 1 160 ? -56.568 -13.028 85.117 1.00 76.38 160 LEU A O 1
ATOM 1285 N N . HIS A 1 161 ? -57.129 -12.701 82.970 1.00 68.69 161 HIS A N 1
ATOM 1286 C CA . HIS A 1 161 ? -58.215 -11.751 83.209 1.00 68.69 161 HIS A CA 1
ATOM 1287 C C . HIS A 1 161 ? -59.616 -12.377 83.114 1.00 68.69 161 HIS A C 1
ATOM 1289 O O . HIS A 1 161 ? -60.605 -11.649 83.213 1.00 68.69 161 HIS A O 1
ATOM 1295 N N . GLN A 1 162 ? -59.718 -13.702 82.959 1.00 68.12 162 GLN A N 1
ATOM 1296 C CA . GLN A 1 162 ? -60.985 -14.438 82.934 1.00 68.12 162 GLN A CA 1
ATOM 1297 C C . GLN A 1 162 ? -61.145 -15.349 84.160 1.00 68.12 162 GLN A C 1
ATOM 1299 O O . GLN A 1 162 ? -60.209 -16.020 84.588 1.00 68.12 162 GLN A O 1
ATOM 1304 N N . ASP A 1 163 ? -62.363 -15.415 84.702 1.00 60.75 163 ASP A N 1
ATOM 1305 C CA . ASP A 1 163 ? -62.726 -16.388 85.735 1.00 60.75 163 ASP A CA 1
ATOM 1306 C C . ASP A 1 163 ? -62.889 -17.784 85.106 1.00 60.75 163 ASP A C 1
ATOM 1308 O O . ASP A 1 163 ? -63.652 -17.961 84.154 1.00 60.75 163 ASP A O 1
ATOM 1312 N N . LEU A 1 164 ? -62.190 -18.794 85.643 1.00 58.44 164 LEU A N 1
ATOM 1313 C CA . LEU A 1 164 ? -62.286 -20.184 85.175 1.00 58.44 164 LEU A CA 1
ATOM 1314 C C . LEU A 1 164 ? -63.675 -20.778 85.477 1.00 58.44 164 LEU A C 1
ATOM 1316 O O . LEU A 1 164 ? -63.911 -21.375 86.529 1.00 58.44 164 LEU A O 1
ATOM 1320 N N . LEU A 1 165 ? -64.595 -20.646 84.525 1.00 58.31 165 LEU A N 1
ATOM 1321 C CA . LEU A 1 165 ? -65.890 -21.323 84.521 1.00 58.31 165 LEU A CA 1
ATOM 1322 C C . LEU A 1 165 ? -65.753 -22.728 83.911 1.00 58.31 165 LEU A C 1
ATOM 1324 O O . LEU A 1 165 ? -65.151 -22.914 82.858 1.00 58.31 165 LEU A O 1
ATOM 1328 N N . ALA A 1 166 ? -66.339 -23.740 84.558 1.00 59.38 166 ALA A N 1
ATOM 1329 C CA . ALA A 1 166 ? -66.241 -25.142 84.129 1.00 59.38 166 ALA A CA 1
ATOM 1330 C C . ALA A 1 166 ? -67.104 -25.496 82.897 1.00 59.38 166 ALA A C 1
ATOM 1332 O O . ALA A 1 166 ? -67.013 -26.615 82.389 1.00 59.38 166 ALA A O 1
ATOM 1333 N N . GLN A 1 167 ? -67.967 -24.583 82.433 1.00 57.88 167 GLN A N 1
ATOM 1334 C CA . GLN A 1 167 ? -68.851 -24.784 81.283 1.00 57.88 167 GLN A CA 1
ATOM 1335 C C . GLN A 1 167 ? -68.911 -23.525 80.414 1.00 57.88 167 GLN A C 1
ATOM 1337 O O . GLN A 1 167 ? -68.999 -22.411 80.925 1.00 57.88 167 GLN A O 1
ATOM 1342 N N . LEU A 1 168 ? -68.864 -23.741 79.099 1.00 62.16 168 LEU A N 1
ATOM 1343 C CA . LEU A 1 168 ? -68.906 -22.712 78.064 1.00 62.16 168 LEU A CA 1
ATOM 1344 C C . LEU A 1 168 ? -70.287 -22.022 78.042 1.00 62.16 168 LEU A C 1
ATOM 1346 O O . LEU A 1 168 ? -71.312 -22.702 78.130 1.00 62.16 168 LEU A O 1
ATOM 1350 N N . SER A 1 169 ? -70.332 -20.692 77.919 1.00 69.56 169 SER A N 1
ATOM 1351 C CA . SER A 1 169 ? -71.590 -19.947 77.753 1.00 69.56 169 SER A CA 1
ATOM 1352 C C . SER A 1 169 ? -72.241 -20.255 76.396 1.00 69.56 169 SER A C 1
ATOM 1354 O O . SER A 1 169 ? -71.559 -20.544 75.417 1.00 69.56 169 SER A O 1
ATOM 1356 N N . VAL A 1 170 ? -73.570 -20.131 76.294 1.00 72.50 170 VAL A N 1
ATOM 1357 C CA . VAL A 1 170 ? -74.315 -20.307 75.027 1.00 72.50 170 VAL A CA 1
ATOM 1358 C C . VAL A 1 170 ? -73.853 -19.307 73.951 1.00 72.50 170 VAL A C 1
ATOM 1360 O O . VAL A 1 170 ? -73.890 -19.612 72.759 1.00 72.50 170 VAL A O 1
ATOM 1363 N N . VAL A 1 171 ? -73.389 -18.120 74.364 1.00 74.69 171 VAL A N 1
ATOM 1364 C CA . VAL A 1 171 ? -72.823 -17.097 73.465 1.00 74.69 171 VAL A CA 1
ATOM 1365 C C . VAL A 1 171 ? -71.462 -17.543 72.925 1.00 74.69 171 VAL A C 1
ATOM 1367 O O . VAL A 1 171 ? -71.258 -17.526 71.714 1.00 74.69 171 VAL A O 1
ATOM 1370 N N . ASP A 1 172 ? -70.586 -18.033 73.802 1.00 73.06 172 ASP A N 1
ATOM 1371 C CA . ASP A 1 172 ? -69.256 -18.547 73.450 1.00 73.06 172 ASP A CA 1
ATOM 1372 C C . ASP A 1 172 ? -69.347 -19.776 72.530 1.00 73.06 172 ASP A C 1
ATOM 1374 O O . ASP A 1 172 ? -68.504 -19.981 71.662 1.00 73.06 172 ASP A O 1
ATOM 1378 N N . GLN A 1 173 ? -70.392 -20.594 72.686 1.00 75.69 173 GLN A N 1
ATOM 1379 C CA . GLN A 1 173 ? -70.632 -21.781 71.862 1.00 75.69 173 GLN A CA 1
ATOM 1380 C C . GLN A 1 173 ? -71.014 -21.408 70.419 1.00 75.69 173 GLN A C 1
ATOM 1382 O O . GLN A 1 173 ? -70.479 -21.978 69.470 1.00 75.69 173 GLN A O 1
ATOM 1387 N N . LEU A 1 174 ? -71.860 -20.385 70.246 1.00 81.88 174 LEU A N 1
ATOM 1388 C CA . LEU A 1 174 ? -72.176 -19.807 68.933 1.00 81.88 174 LEU A CA 1
ATOM 1389 C C . LEU A 1 174 ? -70.965 -19.119 68.290 1.00 81.88 174 LEU A C 1
ATOM 1391 O O . LEU A 1 174 ? -70.815 -19.141 67.066 1.00 81.88 174 LEU A O 1
ATOM 1395 N N . GLU A 1 175 ? -70.119 -18.478 69.094 1.00 81.44 175 GLU A N 1
ATOM 1396 C CA . GLU A 1 175 ? -68.897 -17.836 68.613 1.00 81.44 175 GLU A CA 1
ATOM 1397 C C . GLU A 1 175 ? -67.856 -18.877 68.180 1.00 81.44 175 GLU A C 1
ATOM 1399 O O . GLU A 1 175 ? -67.277 -18.743 67.104 1.00 81.44 175 GLU A O 1
ATOM 1404 N N . MET A 1 176 ? -67.707 -19.970 68.936 1.00 81.62 176 MET A N 1
ATOM 1405 C CA . MET A 1 176 ? -66.890 -21.134 68.576 1.00 81.62 176 MET A CA 1
ATOM 1406 C C . MET A 1 176 ? -67.328 -21.785 67.265 1.00 81.62 176 MET A C 1
ATOM 1408 O O . MET A 1 176 ? -66.477 -22.126 66.444 1.00 81.62 176 MET A O 1
ATOM 1412 N N . ASP A 1 177 ? -68.631 -21.943 67.035 1.00 84.31 177 ASP A N 1
ATOM 1413 C CA . ASP A 1 177 ? -69.137 -22.507 65.781 1.00 84.31 177 ASP A CA 1
ATOM 1414 C C . ASP A 1 177 ? -68.819 -21.594 64.585 1.00 84.31 177 ASP A C 1
ATOM 1416 O O . ASP A 1 177 ? -68.308 -22.067 63.568 1.00 84.31 177 ASP A O 1
ATOM 1420 N N . LYS A 1 178 ? -69.006 -20.272 64.728 1.00 88.31 178 LYS A N 1
ATOM 1421 C CA . LYS A 1 178 ? -68.609 -19.294 63.698 1.00 88.31 178 LYS A CA 1
ATOM 1422 C C . LYS A 1 178 ? -67.105 -19.309 63.435 1.00 88.31 178 LYS A C 1
ATOM 1424 O O . LYS A 1 178 ? -66.693 -19.337 62.279 1.00 88.31 178 LYS A O 1
ATOM 1429 N N . LEU A 1 179 ? -66.292 -19.321 64.492 1.00 87.81 179 LEU A N 1
ATOM 1430 C CA . LEU A 1 179 ? -64.836 -19.412 64.392 1.00 87.81 179 LEU A CA 1
ATOM 1431 C C . LEU A 1 179 ? -64.408 -20.711 63.706 1.00 87.81 179 LEU A C 1
ATOM 1433 O O . LEU A 1 179 ? -63.514 -20.677 62.869 1.00 87.81 179 LEU A O 1
ATOM 1437 N N . ASN A 1 180 ? -65.057 -21.843 63.984 1.00 88.12 180 ASN A N 1
ATOM 1438 C CA . ASN A 1 180 ? -64.773 -23.111 63.311 1.00 88.12 180 ASN A CA 1
ATOM 1439 C C . ASN A 1 180 ? -65.128 -23.081 61.819 1.00 88.12 180 ASN A C 1
ATOM 1441 O O . ASN A 1 180 ? -64.360 -23.595 60.998 1.00 88.12 180 ASN A O 1
ATOM 1445 N N . ASP A 1 181 ? -66.253 -22.470 61.452 1.00 89.06 181 ASP A N 1
ATOM 1446 C CA . ASP A 1 181 ? -66.634 -22.288 60.050 1.00 89.06 181 ASP A CA 1
ATOM 1447 C C . ASP A 1 181 ? -65.678 -21.330 59.323 1.00 89.06 181 ASP A C 1
ATOM 1449 O O . ASP A 1 181 ? -65.226 -21.626 58.210 1.00 89.06 181 ASP A O 1
ATOM 1453 N N . ASP A 1 182 ? -65.278 -20.232 59.969 1.00 90.19 182 ASP A N 1
ATOM 1454 C CA . ASP A 1 182 ? -64.282 -19.299 59.443 1.00 90.19 182 ASP A CA 1
ATOM 1455 C C . ASP A 1 182 ? -62.901 -19.957 59.314 1.00 90.19 182 ASP A C 1
ATOM 1457 O O . ASP A 1 182 ? -62.245 -19.796 58.283 1.00 90.19 182 ASP A O 1
ATOM 1461 N N . ILE A 1 183 ? -62.480 -20.773 60.289 1.00 90.62 183 ILE A N 1
ATOM 1462 C CA . ILE A 1 183 ? -61.255 -21.580 60.216 1.00 90.62 183 ILE A CA 1
ATOM 1463 C C . ILE A 1 183 ? -61.328 -22.516 59.011 1.00 90.62 183 ILE A C 1
ATOM 1465 O O . ILE A 1 183 ? -60.366 -22.589 58.244 1.00 90.62 183 ILE A O 1
ATOM 1469 N N . ARG A 1 184 ? -62.449 -23.213 58.783 1.00 89.38 184 ARG A N 1
ATOM 1470 C CA . ARG A 1 184 ? -62.610 -24.098 57.617 1.00 89.38 184 ARG A CA 1
ATOM 1471 C C . ARG A 1 184 ? -62.509 -23.325 56.303 1.00 89.38 184 ARG A C 1
ATOM 1473 O O . ARG A 1 184 ? -61.758 -23.754 55.422 1.00 89.38 184 ARG A O 1
ATOM 1480 N N . ARG A 1 185 ? -63.194 -22.180 56.181 1.00 92.44 185 ARG A N 1
ATOM 1481 C CA . ARG A 1 185 ? -63.132 -21.321 54.985 1.00 92.44 185 ARG A CA 1
ATOM 1482 C C . ARG A 1 185 ? -61.710 -20.820 54.736 1.00 92.44 185 ARG A C 1
ATOM 1484 O O . ARG A 1 185 ? -61.168 -21.055 53.658 1.00 92.44 185 ARG A O 1
ATOM 1491 N N . LEU A 1 186 ? -61.080 -20.210 55.740 1.00 91.25 186 LEU A N 1
ATOM 1492 C CA . LEU A 1 186 ? -59.724 -19.662 55.641 1.00 91.25 186 LEU A CA 1
ATOM 1493 C C . LEU A 1 186 ? -58.683 -20.753 55.368 1.00 91.25 186 LEU A C 1
ATOM 1495 O O . LEU A 1 186 ? -57.759 -20.540 54.588 1.00 91.25 186 LEU A O 1
ATOM 1499 N N . THR A 1 187 ? -58.843 -21.953 55.933 1.00 90.50 187 THR A N 1
ATOM 1500 C CA . THR A 1 187 ? -57.950 -23.090 55.649 1.00 90.50 187 THR A CA 1
ATOM 1501 C C . THR A 1 187 ? -58.069 -23.537 54.192 1.00 90.50 187 THR A C 1
ATOM 1503 O O . THR A 1 187 ? -57.065 -23.879 53.559 1.00 90.50 187 THR A O 1
ATOM 1506 N N . GLN A 1 188 ? -59.281 -23.523 53.631 1.00 91.38 188 GLN A N 1
ATOM 1507 C CA . GLN A 1 188 ? -59.510 -23.876 52.234 1.00 91.38 188 GLN A CA 1
ATOM 1508 C C . GLN A 1 188 ? -58.993 -22.798 51.271 1.00 91.38 188 GLN A C 1
ATOM 1510 O O . GLN A 1 188 ? -58.314 -23.131 50.295 1.00 91.38 188 GLN A O 1
ATOM 1515 N N . GLU A 1 189 ? -59.228 -21.520 51.575 1.00 91.88 189 GLU A N 1
ATOM 1516 C CA . GLU A 1 189 ? -58.663 -20.389 50.831 1.00 91.88 189 GLU A CA 1
ATOM 1517 C C . GLU A 1 189 ? -57.132 -20.416 50.863 1.00 91.88 189 GLU A C 1
ATOM 1519 O O . GLU A 1 189 ? -56.498 -20.356 49.808 1.00 91.88 189 GLU A O 1
ATOM 1524 N N . ASN A 1 190 ? -56.527 -20.635 52.034 1.00 89.94 190 ASN A N 1
ATOM 1525 C CA . ASN A 1 190 ? -55.077 -20.736 52.187 1.00 89.94 190 ASN A CA 1
ATOM 1526 C C . ASN A 1 190 ? -54.501 -21.935 51.413 1.00 89.94 190 ASN A C 1
ATOM 1528 O O . ASN A 1 190 ? -53.489 -21.800 50.731 1.00 89.94 190 ASN A O 1
ATOM 1532 N N . LYS A 1 191 ? -55.180 -23.094 51.402 1.00 92.06 191 LYS A N 1
ATOM 1533 C CA . LYS A 1 191 ? -54.798 -24.227 50.535 1.00 92.06 191 LYS A CA 1
ATOM 1534 C C . LYS A 1 191 ? -54.812 -23.854 49.054 1.00 92.06 191 LYS A C 1
ATOM 1536 O O . LYS A 1 191 ? -53.891 -24.222 48.324 1.00 92.06 191 LYS A O 1
ATOM 1541 N N . SER A 1 192 ? -55.842 -23.138 48.602 1.00 91.38 192 SER A N 1
ATOM 1542 C CA . SER A 1 192 ? -55.951 -22.718 47.202 1.00 91.38 192 SER A CA 1
ATOM 1543 C C . SER A 1 192 ? -54.867 -21.701 46.819 1.00 91.38 192 SER A C 1
ATOM 1545 O O . SER A 1 192 ? -54.218 -21.865 45.786 1.00 91.38 192 SER A O 1
ATOM 1547 N N . ALA A 1 193 ? -54.598 -20.725 47.694 1.00 88.81 193 ALA A N 1
ATOM 1548 C CA . ALA A 1 193 ? -53.549 -19.724 47.533 1.00 88.81 193 ALA A CA 1
ATOM 1549 C C . ALA A 1 193 ? -52.145 -20.349 47.581 1.00 88.81 193 ALA A C 1
ATOM 1551 O O . ALA A 1 193 ? -51.257 -19.973 46.818 1.00 88.81 193 ALA A O 1
ATOM 1552 N N . PHE A 1 194 ? -51.937 -21.353 48.434 1.00 89.75 194 PHE A N 1
ATOM 1553 C CA . PHE A 1 194 ? -50.693 -22.114 48.482 1.00 89.75 194 PHE A CA 1
ATOM 1554 C C . PHE A 1 194 ? -50.470 -22.900 47.185 1.00 89.75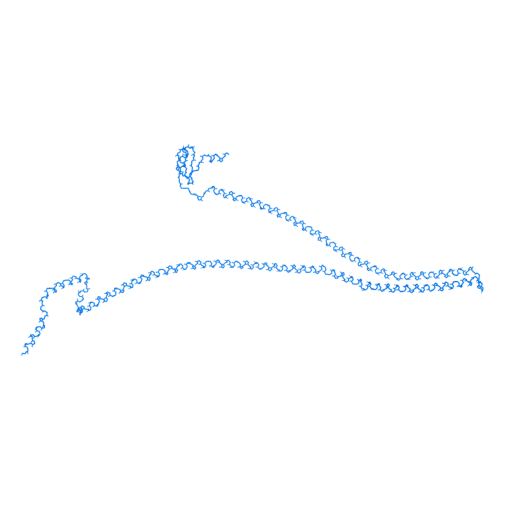 194 PHE A C 1
ATOM 1556 O O . PHE A 1 194 ? -49.368 -22.887 46.639 1.00 89.75 194 PHE A O 1
ATOM 1563 N N . ALA A 1 195 ? -51.513 -23.536 46.642 1.00 91.81 195 ALA A N 1
ATOM 1564 C CA . ALA A 1 195 ? -51.422 -24.270 45.383 1.00 91.81 195 ALA A CA 1
ATOM 1565 C C . ALA A 1 195 ? -51.108 -23.351 44.188 1.00 91.81 195 ALA A C 1
ATOM 1567 O O . ALA A 1 195 ? -50.289 -23.711 43.338 1.00 91.81 195 ALA A O 1
ATOM 1568 N N . THR A 1 196 ? -51.715 -22.160 44.114 1.00 91.69 196 THR A N 1
ATOM 1569 C CA . THR A 1 196 ? -51.390 -21.169 43.073 1.00 91.69 196 THR A CA 1
ATOM 1570 C C . THR A 1 196 ? -49.985 -20.607 43.249 1.00 91.69 196 THR A C 1
ATOM 1572 O O . THR A 1 196 ? -49.238 -20.557 42.270 1.00 91.69 196 THR A O 1
ATOM 1575 N N . ARG A 1 197 ? -49.571 -20.279 44.481 1.00 91.69 197 ARG A N 1
ATOM 1576 C CA . ARG A 1 197 ? -48.197 -19.851 44.779 1.00 91.69 197 ARG A CA 1
ATOM 1577 C C . ARG A 1 197 ? -47.179 -20.903 44.346 1.00 91.69 197 ARG A C 1
ATOM 1579 O O . ARG A 1 197 ? -46.222 -20.564 43.662 1.00 91.69 197 ARG A O 1
ATOM 1586 N N . MET A 1 198 ? -47.408 -22.172 44.680 1.00 90.38 198 MET A N 1
ATOM 1587 C CA . MET A 1 198 ? -46.491 -23.259 44.340 1.00 90.38 198 MET A CA 1
ATOM 1588 C C . MET A 1 198 ? -46.361 -23.449 42.818 1.00 90.38 198 MET A C 1
ATOM 1590 O O . MET A 1 198 ? -45.257 -23.672 42.319 1.00 90.38 198 MET A O 1
ATOM 1594 N N . LYS A 1 199 ? -47.460 -23.312 42.059 1.00 92.44 199 LYS A N 1
ATOM 1595 C CA . LYS A 1 199 ? -47.423 -23.338 40.585 1.00 92.44 199 LYS A CA 1
ATOM 1596 C C . LYS A 1 199 ? -46.615 -22.172 40.010 1.00 92.44 199 LYS A C 1
ATOM 1598 O O . LYS A 1 199 ? -45.734 -22.403 39.187 1.00 92.44 199 LYS A O 1
ATOM 1603 N N . LEU A 1 200 ? -46.876 -20.947 40.469 1.00 91.56 200 LEU A N 1
ATOM 1604 C CA . LEU A 1 200 ? -46.153 -19.753 40.016 1.00 91.56 200 LEU A CA 1
ATOM 1605 C C . LEU A 1 200 ? -44.661 -19.816 40.372 1.00 91.56 200 LEU A C 1
ATOM 1607 O O . LEU A 1 200 ? -43.817 -19.419 39.574 1.00 91.56 200 LEU A O 1
ATOM 1611 N N . GLU A 1 201 ? -44.316 -20.358 41.539 1.00 90.00 201 GLU A N 1
ATOM 1612 C CA . GLU A 1 201 ? -42.931 -20.545 41.979 1.00 90.00 201 GLU A CA 1
ATOM 1613 C C . GLU A 1 201 ? -42.197 -21.586 41.111 1.00 90.00 201 GLU A C 1
ATOM 1615 O O . GLU A 1 201 ? -41.038 -21.389 40.742 1.00 90.00 201 GLU A O 1
ATOM 1620 N N . ALA A 1 202 ? -42.887 -22.650 40.686 1.00 91.44 202 ALA A N 1
ATOM 1621 C CA . ALA A 1 202 ? -42.350 -23.618 39.730 1.00 91.44 202 ALA A CA 1
ATOM 1622 C C . ALA A 1 202 ? -42.134 -23.009 38.330 1.00 91.44 202 ALA A C 1
ATOM 1624 O O . ALA A 1 202 ? -41.091 -23.242 37.713 1.00 91.44 202 ALA A O 1
ATOM 1625 N N . GLU A 1 203 ? -43.081 -22.208 37.832 1.00 92.19 203 GLU A N 1
ATOM 1626 C CA . GLU A 1 203 ? -42.941 -21.498 36.553 1.00 92.19 203 GLU A CA 1
ATOM 1627 C C . GLU A 1 203 ? -41.812 -20.467 36.589 1.00 92.19 203 GLU A C 1
ATOM 1629 O O . GLU A 1 203 ? -40.991 -20.430 35.668 1.00 92.19 203 GLU A O 1
ATOM 1634 N N . LYS A 1 204 ? -41.711 -19.696 37.678 1.00 92.31 204 LYS A N 1
ATOM 1635 C CA . LYS A 1 204 ? -40.605 -18.766 37.920 1.00 92.31 204 LYS A CA 1
ATOM 1636 C C . LYS A 1 204 ? -39.263 -19.493 37.843 1.00 92.31 204 LYS A C 1
ATOM 1638 O O . LYS A 1 204 ? -38.417 -19.098 37.048 1.00 92.31 204 LYS A O 1
ATOM 1643 N N . ASN A 1 205 ? -39.095 -20.589 38.585 1.00 89.69 205 ASN A N 1
ATOM 1644 C CA . ASN A 1 205 ? -37.852 -21.366 38.575 1.00 89.69 205 ASN A CA 1
ATOM 1645 C C . ASN A 1 205 ? -37.534 -21.937 37.183 1.00 89.69 205 ASN A C 1
ATOM 1647 O O . ASN A 1 205 ? -36.374 -21.989 36.772 1.00 89.69 205 ASN A O 1
ATOM 1651 N N . LYS A 1 206 ? -38.551 -22.359 36.421 1.00 91.94 206 LYS A N 1
ATOM 1652 C CA . LYS A 1 206 ? -38.369 -22.841 35.044 1.00 91.94 206 LYS A CA 1
ATOM 1653 C C . LYS A 1 206 ? -37.872 -21.728 34.116 1.00 91.94 206 LYS A C 1
ATOM 1655 O O . LYS A 1 206 ? -36.948 -21.965 33.337 1.00 91.94 206 LYS A O 1
ATOM 1660 N N . LEU A 1 207 ? -38.459 -20.534 34.203 1.00 90.44 207 LEU A N 1
ATOM 1661 C CA . LEU A 1 207 ? -38.059 -19.367 33.413 1.00 90.44 207 LEU A CA 1
ATOM 1662 C C . LEU A 1 207 ? -36.678 -18.843 33.822 1.00 90.44 207 LEU A C 1
ATOM 1664 O O . LEU A 1 207 ? -35.860 -18.567 32.948 1.00 90.44 207 LEU A O 1
ATOM 1668 N N . GLU A 1 208 ? -36.381 -18.777 35.121 1.00 87.12 208 GLU A N 1
ATOM 1669 C CA . GLU A 1 208 ? -35.059 -18.404 35.637 1.00 87.12 208 GLU A CA 1
ATOM 1670 C C . GLU A 1 208 ? -33.980 -19.378 35.157 1.00 87.12 208 GLU A C 1
ATOM 1672 O O . GLU A 1 208 ? -32.921 -18.946 34.700 1.00 87.12 208 GLU A O 1
ATOM 1677 N N . ASN A 1 209 ? -34.257 -20.684 35.153 1.00 90.56 209 ASN A N 1
ATOM 1678 C CA . ASN A 1 209 ? -33.335 -21.675 34.600 1.00 90.56 209 ASN A CA 1
ATOM 1679 C C . ASN A 1 209 ? -33.106 -21.487 33.095 1.00 90.56 209 ASN A C 1
ATOM 1681 O O . ASN A 1 209 ? -31.965 -21.568 32.639 1.00 90.56 209 ASN A O 1
ATOM 1685 N N . LEU A 1 210 ? -34.162 -21.221 32.321 1.00 91.06 210 LEU A N 1
ATOM 1686 C CA . LEU A 1 210 ? -34.060 -20.949 30.882 1.00 91.06 210 LEU A CA 1
ATOM 1687 C C . LEU A 1 210 ? -33.233 -19.689 30.601 1.00 91.06 210 LEU A C 1
ATOM 1689 O O . LEU A 1 210 ? -32.352 -19.696 29.739 1.00 91.06 210 LEU A O 1
ATOM 1693 N N . LEU A 1 211 ? -33.482 -18.621 31.355 1.00 88.38 211 LEU A N 1
ATOM 1694 C CA . LEU A 1 211 ? -32.762 -17.363 31.221 1.00 88.38 211 LEU A CA 1
ATOM 1695 C C . LEU A 1 211 ? -31.280 -17.537 31.569 1.00 88.38 211 LEU A C 1
ATOM 1697 O O . LEU A 1 211 ? -30.414 -17.164 30.780 1.00 88.38 211 LEU A O 1
ATOM 1701 N N . THR A 1 212 ? -30.995 -18.143 32.721 1.00 84.50 212 THR A N 1
ATOM 1702 C CA . THR A 1 212 ? -29.640 -18.213 33.280 1.00 84.50 212 THR A CA 1
ATOM 1703 C C . THR A 1 212 ? -28.772 -19.235 32.556 1.00 84.50 212 THR A C 1
ATOM 1705 O O . THR A 1 212 ? -27.655 -18.919 32.151 1.00 84.50 212 THR A O 1
ATOM 1708 N N . ASN A 1 213 ? -29.282 -20.449 32.327 1.00 86.44 213 ASN A N 1
ATOM 1709 C CA . ASN A 1 213 ? -28.472 -21.529 31.760 1.00 86.44 213 ASN A CA 1
ATOM 1710 C C . ASN A 1 213 ? -28.377 -21.478 30.233 1.00 86.44 213 ASN A C 1
ATOM 1712 O O . ASN A 1 213 ? -27.392 -21.968 29.679 1.00 86.44 213 ASN A O 1
ATOM 1716 N N . ASN A 1 214 ? -29.384 -20.921 29.550 1.00 88.06 214 ASN A N 1
ATOM 1717 C CA . ASN A 1 214 ? -29.428 -20.911 28.090 1.00 88.06 214 ASN A CA 1
ATOM 1718 C C . ASN A 1 214 ? -29.186 -19.512 27.518 1.00 88.06 214 ASN A C 1
ATOM 1720 O O . ASN A 1 214 ? -28.168 -19.290 26.867 1.00 88.06 214 ASN A O 1
ATOM 1724 N N . LEU A 1 215 ? -30.083 -18.557 27.781 1.00 88.62 215 LEU A N 1
ATOM 1725 C CA . LEU A 1 215 ? -30.073 -17.266 27.084 1.00 88.62 215 LEU A CA 1
ATOM 1726 C C . LEU A 1 215 ? -28.879 -16.384 27.466 1.00 88.62 215 LEU A C 1
ATOM 1728 O O . LEU A 1 215 ? -28.232 -15.826 26.580 1.00 88.62 215 LEU A O 1
ATOM 1732 N N . ILE A 1 216 ? -28.558 -16.272 28.759 1.00 87.81 216 ILE A N 1
ATOM 1733 C CA . ILE A 1 216 ? -27.394 -15.502 29.226 1.00 87.81 216 ILE A CA 1
ATOM 1734 C C . ILE A 1 216 ? -26.105 -16.135 28.702 1.00 87.81 216 ILE A C 1
ATOM 1736 O O . ILE A 1 216 ? -25.272 -15.439 28.127 1.00 87.81 216 ILE A O 1
ATOM 1740 N N . ARG A 1 217 ? -25.988 -17.462 28.796 1.00 87.12 217 ARG A N 1
ATOM 1741 C CA . ARG A 1 217 ? -24.821 -18.197 28.302 1.00 87.12 217 ARG A CA 1
ATOM 1742 C C . ARG A 1 217 ? -24.625 -18.009 26.795 1.00 87.12 217 ARG A C 1
ATOM 1744 O O . ARG A 1 217 ? -23.527 -17.693 26.352 1.00 87.12 217 ARG A O 1
ATOM 1751 N N . ARG A 1 218 ? -25.709 -18.093 26.016 1.00 87.88 218 ARG A N 1
ATOM 1752 C CA . ARG A 1 218 ? -25.685 -17.870 24.566 1.00 87.88 218 ARG A CA 1
ATOM 1753 C C . ARG A 1 218 ? -25.333 -16.429 24.199 1.00 87.88 218 ARG A C 1
ATOM 1755 O O . ARG A 1 218 ? -24.616 -16.198 23.230 1.00 87.88 218 ARG A O 1
ATOM 1762 N N . LYS A 1 219 ? -25.830 -15.453 24.962 1.00 88.25 219 LYS A N 1
ATOM 1763 C CA . LYS A 1 219 ? -25.465 -14.042 24.799 1.00 88.25 219 LYS A CA 1
ATOM 1764 C C . LYS A 1 219 ? -23.971 -13.830 25.052 1.00 88.25 219 LYS A C 1
ATOM 1766 O O . LYS A 1 219 ? -23.331 -13.147 24.259 1.00 88.25 219 LYS A O 1
ATOM 1771 N N . ASP A 1 220 ? -23.424 -14.405 26.120 1.00 86.12 220 ASP A N 1
ATOM 1772 C CA . ASP A 1 220 ? -22.005 -14.264 26.456 1.00 86.12 220 ASP A CA 1
ATOM 1773 C C . ASP A 1 220 ? -21.101 -14.935 25.407 1.00 86.12 220 ASP A C 1
ATOM 1775 O O . ASP A 1 220 ? -20.118 -14.326 24.983 1.00 86.12 220 ASP A O 1
ATOM 1779 N N . GLU A 1 221 ? -21.489 -16.113 24.898 1.00 84.88 221 GLU A N 1
ATOM 1780 C CA . GLU A 1 221 ? -20.836 -16.778 23.755 1.00 84.88 221 GLU A CA 1
ATOM 1781 C C . GLU A 1 221 ? -20.799 -15.874 22.512 1.00 84.88 221 GLU A C 1
ATOM 1783 O O . GLU A 1 221 ? -19.749 -15.686 21.896 1.00 84.88 221 GLU A O 1
ATOM 1788 N N . LEU A 1 222 ? -21.935 -15.270 22.145 1.00 83.75 222 LEU A N 1
ATOM 1789 C CA . LEU A 1 222 ? -22.022 -14.385 20.978 1.00 83.75 222 LEU A CA 1
ATOM 1790 C C . LEU A 1 222 ? -21.210 -13.095 21.159 1.00 83.75 222 LEU A C 1
ATOM 1792 O O . LEU A 1 222 ? -20.612 -12.606 20.201 1.00 83.75 222 LEU A O 1
ATOM 1796 N N . ILE A 1 223 ? -21.163 -12.545 22.376 1.00 81.50 223 ILE A N 1
ATOM 1797 C CA . ILE A 1 223 ? -20.346 -11.367 22.694 1.00 81.50 223 ILE A CA 1
ATOM 1798 C C . ILE A 1 223 ? -18.851 -11.694 22.586 1.00 81.50 223 ILE A C 1
ATOM 1800 O O . ILE A 1 223 ? -18.097 -10.863 22.075 1.00 81.50 223 ILE A O 1
ATOM 1804 N N . GLN A 1 224 ? -18.418 -12.877 23.033 1.00 79.31 224 GLN A N 1
ATOM 1805 C CA . GLN A 1 224 ? -17.036 -13.335 22.854 1.00 79.31 224 GLN A CA 1
ATOM 1806 C C . GLN A 1 224 ? -16.689 -13.505 21.375 1.00 79.31 224 GLN A C 1
ATOM 1808 O O . GLN A 1 224 ? -15.715 -12.910 20.917 1.00 79.31 224 GLN A O 1
ATOM 1813 N N . ALA A 1 225 ? -17.533 -14.202 20.611 1.00 75.31 225 ALA A N 1
ATOM 1814 C CA . ALA A 1 225 ? -17.319 -14.395 19.179 1.00 75.31 225 ALA A CA 1
ATOM 1815 C C . ALA A 1 225 ? -17.218 -13.055 18.421 1.00 75.31 225 ALA A C 1
ATOM 1817 O O . ALA A 1 225 ? -16.326 -12.863 17.599 1.00 75.31 225 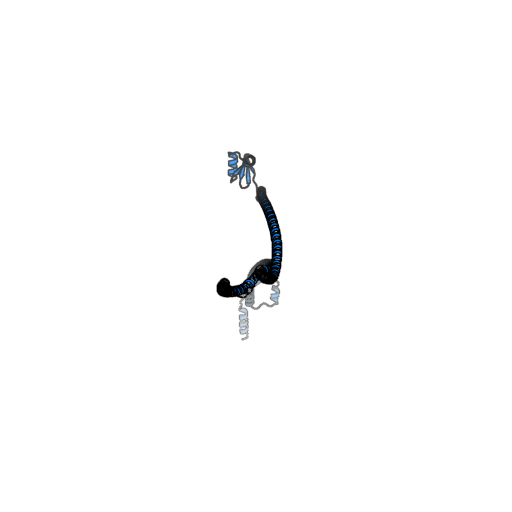ALA A O 1
ATOM 1818 N N . LEU A 1 226 ? -18.079 -12.079 18.733 1.00 74.94 226 LEU A N 1
ATOM 1819 C CA . LEU A 1 226 ? -18.011 -10.737 18.138 1.00 74.94 226 LEU A CA 1
ATOM 1820 C C . LEU A 1 226 ? -16.722 -9.977 18.490 1.00 74.94 226 LEU A C 1
ATOM 1822 O O . LEU A 1 226 ? -16.234 -9.198 17.669 1.00 74.94 226 LEU A O 1
ATOM 1826 N N . GLN A 1 227 ? -16.181 -10.165 19.697 1.00 68.88 227 GLN A N 1
ATOM 1827 C CA . GLN A 1 227 ? -14.931 -9.521 20.115 1.00 68.88 227 GLN A CA 1
ATOM 1828 C C . GLN A 1 227 ? -13.712 -10.128 19.411 1.00 68.88 227 GLN A C 1
ATOM 1830 O O . GLN A 1 227 ? -12.860 -9.371 18.949 1.00 68.88 227 GLN A O 1
ATOM 1835 N N . GLU A 1 228 ? -13.664 -11.453 19.268 1.00 65.31 228 GLU A N 1
ATOM 1836 C CA . GLU A 1 228 ? -12.560 -12.165 18.608 1.00 65.31 228 GLU A CA 1
ATOM 1837 C C . GLU A 1 228 ? -12.508 -11.890 17.094 1.00 65.31 228 GLU A C 1
ATOM 1839 O O . GLU A 1 228 ? -11.447 -11.576 16.551 1.00 65.31 228 GLU A O 1
ATOM 1844 N N . ILE A 1 229 ? -13.663 -11.897 16.420 1.00 60.28 229 ILE A N 1
ATOM 1845 C CA . ILE A 1 229 ? -13.760 -11.708 14.960 1.00 60.28 229 ILE A CA 1
ATOM 1846 C C . ILE A 1 229 ? -13.458 -10.254 14.540 1.00 60.28 229 ILE A C 1
ATOM 1848 O O . ILE A 1 229 ? -12.945 -9.985 13.452 1.00 60.28 229 ILE A O 1
ATOM 1852 N N . SER A 1 230 ? -13.798 -9.267 15.374 1.00 63.50 230 SER A N 1
ATOM 1853 C CA . SER A 1 230 ? -13.837 -7.862 14.941 1.00 63.50 230 SER A CA 1
ATOM 1854 C C . SER A 1 230 ? -12.458 -7.213 14.780 1.00 63.50 230 SER A C 1
ATOM 1856 O O . SER A 1 230 ? -12.241 -6.463 13.822 1.00 63.50 230 SER A O 1
ATOM 1858 N N . VAL A 1 231 ? -11.527 -7.466 15.706 1.00 65.12 231 VAL A N 1
ATOM 1859 C CA . VAL A 1 231 ? -10.299 -6.656 15.815 1.00 65.12 231 VAL A CA 1
ATOM 1860 C C . VAL A 1 231 ? -9.032 -7.477 15.620 1.00 65.12 231 VAL A C 1
ATOM 1862 O O . VAL A 1 231 ? -8.168 -7.048 14.857 1.00 65.12 231 VAL A O 1
ATOM 1865 N N . GLU A 1 232 ? -8.910 -8.644 16.254 1.00 70.81 232 GLU A N 1
ATOM 1866 C CA . GLU A 1 232 ? -7.720 -9.494 16.116 1.00 70.81 232 GLU A CA 1
ATOM 1867 C C . GLU A 1 232 ? -7.599 -10.054 14.695 1.00 70.81 232 GLU A C 1
ATOM 1869 O O . GLU A 1 232 ? -6.545 -9.943 14.068 1.00 70.81 232 GLU A O 1
ATOM 1874 N N . GLU A 1 233 ? -8.689 -10.608 14.161 1.00 72.94 233 GLU A N 1
ATOM 1875 C CA . GLU A 1 233 ? -8.684 -11.258 12.851 1.00 72.94 233 GLU A CA 1
ATOM 1876 C C . GLU A 1 233 ? -8.456 -10.248 11.722 1.00 72.94 233 GLU A C 1
ATOM 1878 O O . GLU A 1 233 ? -7.557 -10.443 10.904 1.00 72.94 233 GLU A O 1
ATOM 1883 N N . ARG A 1 234 ? -9.149 -9.097 11.754 1.00 73.94 234 ARG A N 1
ATOM 1884 C CA . ARG A 1 234 ? -8.923 -8.001 10.793 1.00 73.94 234 ARG A CA 1
ATOM 1885 C C . ARG A 1 234 ? -7.496 -7.470 10.835 1.00 73.94 234 ARG A C 1
ATOM 1887 O O . ARG A 1 234 ? -6.915 -7.215 9.779 1.00 73.94 234 ARG A O 1
ATOM 1894 N N . LYS A 1 235 ? -6.927 -7.299 12.033 1.00 81.56 235 LYS A N 1
ATOM 1895 C CA . LYS A 1 235 ? -5.550 -6.821 12.197 1.00 81.56 235 LYS A CA 1
ATOM 1896 C C . LYS A 1 235 ? -4.552 -7.838 11.647 1.00 81.56 235 LYS A C 1
ATOM 1898 O O . LYS A 1 235 ? -3.657 -7.457 10.903 1.00 81.56 235 LYS A O 1
ATOM 1903 N N . ARG A 1 236 ? -4.769 -9.129 11.908 1.00 80.94 236 ARG A N 1
ATOM 1904 C CA . ARG A 1 236 ? -3.938 -10.215 11.379 1.00 80.94 236 ARG A CA 1
ATOM 1905 C C . ARG A 1 236 ? -4.011 -10.314 9.853 1.00 80.94 236 ARG A C 1
ATOM 1907 O O . ARG A 1 236 ? -2.974 -10.444 9.212 1.00 80.94 236 ARG A O 1
ATOM 1914 N N . THR A 1 237 ? -5.198 -10.184 9.252 1.00 81.38 237 THR A N 1
ATOM 1915 C CA . THR A 1 237 ? -5.323 -10.095 7.786 1.00 81.38 237 THR A CA 1
ATOM 1916 C C . THR A 1 237 ? -4.649 -8.849 7.221 1.00 81.38 237 THR A C 1
ATOM 1918 O O . THR A 1 237 ? -3.996 -8.943 6.189 1.00 81.38 237 THR A O 1
ATOM 1921 N N . LEU A 1 238 ? -4.745 -7.696 7.893 1.00 82.38 238 LEU A N 1
ATOM 1922 C CA . LEU A 1 238 ? -4.086 -6.465 7.449 1.00 82.38 238 LEU A CA 1
ATOM 1923 C C . LEU A 1 238 ? -2.557 -6.595 7.483 1.00 82.38 238 LEU A C 1
ATOM 1925 O O . LEU A 1 238 ? -1.890 -6.173 6.540 1.00 82.38 238 LEU A O 1
ATOM 1929 N N . ASP A 1 239 ? -2.010 -7.185 8.546 1.00 89.75 239 ASP A N 1
ATOM 1930 C CA . ASP A 1 239 ? -0.571 -7.410 8.690 1.00 89.75 239 ASP A CA 1
ATOM 1931 C C . ASP A 1 239 ? -0.054 -8.412 7.644 1.00 89.75 239 ASP A C 1
ATOM 1933 O O . ASP A 1 239 ? 0.981 -8.166 7.022 1.00 89.75 239 ASP A O 1
ATOM 1937 N N . ASN A 1 240 ? -0.810 -9.481 7.362 1.00 91.19 240 ASN A N 1
ATOM 1938 C CA . ASN A 1 240 ? -0.491 -10.420 6.283 1.00 91.19 240 ASN A CA 1
ATOM 1939 C C . ASN A 1 240 ? -0.494 -9.732 4.910 1.00 91.19 240 ASN A C 1
ATOM 1941 O O . ASN A 1 240 ? 0.489 -9.833 4.179 1.00 91.19 240 ASN A O 1
ATOM 1945 N N . SER A 1 241 ? -1.541 -8.965 4.584 1.00 87.12 241 SER A N 1
ATOM 1946 C CA . SER A 1 241 ? -1.613 -8.232 3.314 1.00 87.12 241 SER A CA 1
ATOM 1947 C C . SER A 1 241 ? -0.488 -7.204 3.175 1.00 87.12 241 SER A C 1
ATOM 1949 O O . SER A 1 241 ? 0.042 -7.016 2.084 1.00 87.12 241 SER A O 1
ATOM 1951 N N . ARG A 1 242 ? -0.077 -6.547 4.270 1.00 92.62 242 ARG A N 1
ATOM 1952 C CA . ARG A 1 242 ? 1.076 -5.629 4.269 1.00 92.62 242 ARG A CA 1
ATOM 1953 C C . ARG A 1 242 ? 2.392 -6.352 3.996 1.00 92.62 242 ARG A C 1
ATOM 1955 O O . ARG A 1 242 ? 3.210 -5.838 3.237 1.00 92.62 242 ARG A O 1
ATOM 1962 N N . LEU A 1 243 ? 2.599 -7.524 4.594 1.00 93.12 243 LEU A N 1
ATOM 1963 C CA . LEU A 1 243 ? 3.788 -8.345 4.349 1.00 93.12 243 LEU A CA 1
ATOM 1964 C C . LEU A 1 243 ? 3.844 -8.840 2.900 1.00 93.12 243 LEU A C 1
ATOM 1966 O O . LEU A 1 243 ? 4.904 -8.774 2.276 1.00 93.12 243 LEU A O 1
ATOM 1970 N N . GLU A 1 244 ? 2.714 -9.283 2.349 1.00 92.75 244 GLU A N 1
ATOM 1971 C CA . GLU A 1 244 ? 2.615 -9.669 0.940 1.00 92.75 244 GLU A CA 1
ATOM 1972 C C . GLU A 1 244 ? 2.918 -8.492 0.013 1.00 92.75 244 GLU A C 1
ATOM 1974 O O . GLU A 1 244 ? 3.714 -8.632 -0.916 1.00 92.75 244 GLU A O 1
ATOM 1979 N N . LEU A 1 245 ? 2.358 -7.315 0.300 1.00 92.75 245 LEU A N 1
ATOM 1980 C CA . LEU A 1 245 ? 2.573 -6.108 -0.494 1.00 92.75 245 LEU A CA 1
ATOM 1981 C C . LEU A 1 245 ? 4.049 -5.683 -0.483 1.00 92.75 245 LEU A C 1
ATOM 1983 O O . LEU A 1 245 ? 4.622 -5.467 -1.547 1.00 92.75 245 LEU A O 1
ATOM 1987 N N . ALA A 1 246 ? 4.707 -5.702 0.680 1.00 94.81 246 ALA A N 1
ATOM 1988 C CA . ALA A 1 246 ? 6.145 -5.445 0.788 1.00 94.81 246 ALA A CA 1
ATOM 1989 C C . ALA A 1 246 ? 6.997 -6.492 0.038 1.00 94.81 246 ALA A C 1
ATOM 1991 O O . ALA A 1 246 ? 8.041 -6.172 -0.541 1.00 94.81 246 ALA A O 1
ATOM 1992 N N . GLY A 1 247 ? 6.565 -7.758 0.028 1.00 94.00 247 GLY A N 1
ATOM 1993 C CA . GLY A 1 247 ? 7.199 -8.819 -0.756 1.00 94.00 247 GLY A CA 1
ATOM 1994 C C . GLY A 1 247 ? 7.068 -8.590 -2.265 1.00 94.00 247 GLY A C 1
ATOM 1995 O O . GLY A 1 247 ? 8.044 -8.743 -3.005 1.00 94.00 247 GLY A O 1
ATOM 1996 N N . ILE A 1 248 ? 5.883 -8.177 -2.719 1.00 93.25 248 ILE A N 1
ATOM 1997 C CA . ILE A 1 248 ? 5.606 -7.839 -4.119 1.00 93.25 248 ILE A CA 1
ATOM 1998 C C . ILE A 1 248 ? 6.412 -6.609 -4.542 1.00 93.25 248 ILE A C 1
ATOM 2000 O O . ILE A 1 248 ? 7.038 -6.647 -5.598 1.00 93.25 248 ILE A O 1
ATOM 2004 N N . GLU A 1 249 ? 6.478 -5.561 -3.721 1.00 94.06 249 GLU A N 1
ATOM 2005 C CA . GLU A 1 249 ? 7.272 -4.357 -3.999 1.00 94.06 249 GLU A CA 1
ATOM 2006 C C . GLU A 1 249 ? 8.756 -4.679 -4.190 1.00 94.06 249 GLU A C 1
ATOM 2008 O O . GLU A 1 249 ? 9.344 -4.285 -5.199 1.00 94.06 249 GLU A O 1
ATOM 2013 N N . LYS A 1 250 ? 9.356 -5.481 -3.297 1.00 95.12 250 LYS A N 1
ATOM 2014 C CA . LYS A 1 250 ? 10.747 -5.942 -3.463 1.00 95.12 250 LYS A CA 1
ATOM 2015 C C . LYS A 1 250 ? 10.948 -6.715 -4.762 1.00 95.12 250 LYS A C 1
ATOM 2017 O O . LYS A 1 250 ? 11.964 -6.555 -5.438 1.00 95.12 250 LYS A O 1
ATOM 2022 N N . ARG A 1 251 ? 9.984 -7.562 -5.122 1.00 95.38 251 ARG A N 1
ATOM 2023 C CA . ARG A 1 251 ? 10.036 -8.361 -6.349 1.00 95.38 251 ARG A CA 1
ATOM 2024 C C . ARG A 1 251 ? 9.894 -7.484 -7.597 1.00 95.38 251 ARG A C 1
ATOM 2026 O O . ARG A 1 251 ? 10.622 -7.705 -8.559 1.00 95.38 251 ARG A O 1
ATOM 2033 N N . ILE A 1 252 ? 9.040 -6.461 -7.564 1.00 94.81 252 ILE A N 1
ATOM 2034 C CA . ILE A 1 252 ? 8.932 -5.438 -8.616 1.00 94.81 252 ILE A CA 1
ATOM 2035 C C . ILE A 1 252 ? 10.250 -4.672 -8.747 1.00 94.81 252 ILE A C 1
ATOM 2037 O O . ILE A 1 252 ? 10.731 -4.459 -9.858 1.00 94.81 252 ILE A O 1
ATOM 2041 N N . GLU A 1 253 ? 10.866 -4.283 -7.633 1.00 95.44 253 GLU A N 1
ATOM 2042 C CA . GLU A 1 253 ? 12.136 -3.559 -7.650 1.00 95.44 253 GLU A CA 1
ATOM 2043 C C . GLU A 1 253 ? 13.266 -4.402 -8.260 1.00 95.44 253 GLU A C 1
ATOM 2045 O O . GLU A 1 253 ? 14.052 -3.897 -9.065 1.00 95.44 253 GLU A O 1
ATOM 2050 N N . GLN A 1 254 ? 13.310 -5.698 -7.938 1.00 95.25 254 GLN A N 1
ATOM 2051 C CA . GLN A 1 254 ? 14.258 -6.639 -8.531 1.00 95.25 254 GLN A CA 1
ATOM 2052 C C . GLN A 1 254 ? 14.025 -6.802 -10.039 1.00 95.25 254 GLN A C 1
ATOM 2054 O O . GLN A 1 254 ? 14.957 -6.625 -10.821 1.00 95.25 254 GLN A O 1
ATOM 2059 N N . VAL A 1 255 ? 12.779 -7.039 -10.463 1.00 95.38 255 VAL A N 1
ATOM 2060 C CA . VAL A 1 255 ? 12.421 -7.159 -11.888 1.00 95.38 255 VAL A CA 1
ATOM 2061 C C . VAL A 1 255 ? 12.764 -5.880 -12.654 1.00 95.38 255 VAL A C 1
ATOM 2063 O O . VAL A 1 255 ? 13.279 -5.952 -13.764 1.00 95.38 255 VAL A O 1
ATOM 2066 N N . ASN A 1 256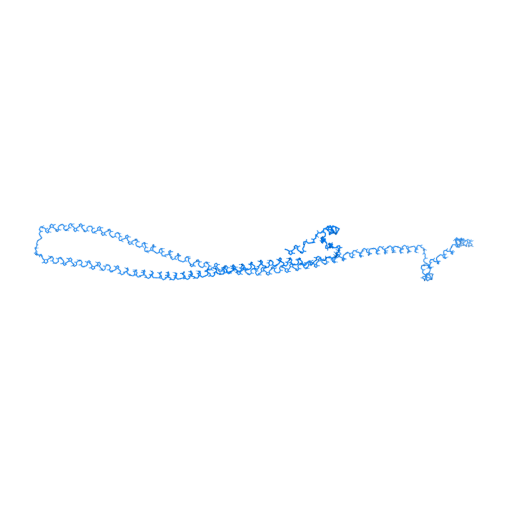 ? 12.557 -4.703 -12.061 1.00 94.88 256 ASN A N 1
ATOM 2067 C CA . ASN A 1 256 ? 12.931 -3.431 -12.677 1.00 94.88 256 ASN A CA 1
ATOM 2068 C C . ASN A 1 256 ? 14.452 -3.259 -12.813 1.00 94.88 256 ASN A C 1
ATOM 2070 O O . ASN A 1 256 ? 14.918 -2.681 -13.799 1.00 94.88 256 ASN A O 1
ATOM 2074 N N . LYS A 1 257 ? 15.245 -3.745 -11.848 1.00 95.56 257 LYS A N 1
ATOM 2075 C CA . LYS A 1 257 ? 16.716 -3.766 -11.956 1.00 95.56 257 LYS A CA 1
ATOM 2076 C C . LYS A 1 257 ? 17.163 -4.694 -13.083 1.00 95.56 257 LYS A C 1
ATOM 2078 O O . LYS A 1 257 ? 17.975 -4.281 -13.914 1.00 95.56 257 LYS A O 1
ATOM 2083 N N . ASP A 1 258 ? 16.583 -5.887 -13.157 1.00 94.75 258 ASP A N 1
ATOM 2084 C CA . ASP A 1 258 ? 16.889 -6.873 -14.195 1.00 94.75 258 ASP A CA 1
ATOM 2085 C C . ASP A 1 258 ? 16.469 -6.368 -15.585 1.00 94.75 258 ASP A C 1
ATOM 2087 O O . ASP A 1 258 ? 17.236 -6.474 -16.544 1.00 94.75 258 ASP A O 1
ATOM 2091 N N . PHE A 1 259 ? 15.306 -5.716 -15.686 1.00 95.06 259 PHE A N 1
ATOM 2092 C CA . PHE A 1 259 ? 14.822 -5.081 -16.911 1.00 95.06 259 PHE A CA 1
ATOM 2093 C C . PHE A 1 259 ? 15.794 -4.009 -17.410 1.00 95.06 259 PHE A C 1
ATOM 2095 O O . PHE A 1 259 ? 16.225 -4.063 -18.559 1.00 95.06 259 PHE A O 1
ATOM 2102 N N . LYS A 1 260 ? 16.229 -3.088 -16.537 1.00 95.69 260 LYS A N 1
ATOM 2103 C CA . LYS A 1 260 ? 17.217 -2.054 -16.895 1.00 95.69 260 LYS A CA 1
ATOM 2104 C C . LYS A 1 260 ? 18.556 -2.651 -17.330 1.00 95.69 260 LYS A C 1
ATOM 2106 O O . LYS A 1 260 ? 19.212 -2.114 -18.223 1.00 95.69 260 LYS A O 1
ATOM 2111 N N . ALA A 1 261 ? 18.993 -3.743 -16.703 1.00 95.12 261 ALA A N 1
ATOM 2112 C CA . ALA A 1 261 ? 20.216 -4.435 -17.099 1.00 95.12 261 ALA A CA 1
ATOM 2113 C C . ALA A 1 261 ? 20.073 -5.090 -18.482 1.00 95.12 261 ALA A C 1
ATOM 2115 O O . ALA A 1 261 ? 20.987 -5.001 -19.305 1.00 95.12 261 ALA A O 1
ATOM 2116 N N . MET A 1 262 ? 18.924 -5.710 -18.757 1.00 93.88 262 MET A N 1
ATOM 2117 C CA . MET A 1 262 ? 18.638 -6.323 -20.051 1.00 93.88 262 MET A CA 1
ATOM 2118 C C . MET A 1 262 ? 18.503 -5.273 -21.156 1.00 93.88 262 MET A C 1
ATOM 2120 O O . MET A 1 262 ? 19.067 -5.442 -22.232 1.00 93.88 262 MET A O 1
ATOM 2124 N N . GLU A 1 263 ? 17.847 -4.150 -20.874 1.00 95.12 263 GLU A N 1
ATOM 2125 C CA . GLU A 1 263 ? 17.709 -3.032 -21.807 1.00 95.12 263 GLU A CA 1
ATOM 2126 C C . GLU A 1 263 ? 19.077 -2.466 -22.218 1.00 95.12 263 GLU A C 1
ATOM 2128 O O . GLU A 1 263 ? 19.328 -2.258 -23.405 1.00 95.12 263 GLU A O 1
ATOM 2133 N N . LYS A 1 264 ? 20.017 -2.318 -21.270 1.00 95.75 264 LYS A N 1
ATOM 2134 C CA . LYS A 1 264 ? 21.406 -1.939 -21.584 1.00 95.75 264 LYS A CA 1
ATOM 2135 C C . LYS A 1 264 ? 22.093 -2.950 -22.503 1.00 95.75 264 LYS A C 1
ATOM 2137 O O . LYS A 1 264 ? 22.699 -2.547 -23.494 1.00 95.75 264 LYS A O 1
ATOM 2142 N N . LYS A 1 265 ? 21.962 -4.254 -22.225 1.00 94.94 265 LYS A N 1
ATOM 2143 C CA . LYS A 1 265 ? 22.525 -5.314 -23.084 1.00 94.94 265 LYS A CA 1
ATOM 2144 C C . LYS A 1 265 ? 21.939 -5.274 -24.496 1.00 94.94 265 LYS A C 1
ATOM 2146 O O . LYS A 1 265 ? 22.679 -5.428 -25.464 1.00 94.94 265 LYS A O 1
ATOM 2151 N N . VAL A 1 266 ? 20.634 -5.031 -24.623 1.00 94.88 266 VAL A N 1
ATOM 2152 C CA . VAL A 1 266 ? 19.964 -4.882 -25.923 1.00 94.88 266 VAL A CA 1
ATOM 2153 C C . VAL A 1 266 ? 20.498 -3.658 -26.666 1.00 94.88 266 VAL A C 1
ATOM 2155 O O . VAL A 1 266 ? 20.856 -3.768 -27.835 1.00 94.88 266 VAL A O 1
ATOM 2158 N N . GLN A 1 267 ? 20.629 -2.508 -26.000 1.00 95.38 267 GLN A N 1
ATOM 2159 C CA . GLN A 1 267 ? 21.189 -1.303 -26.621 1.00 95.38 267 GLN A CA 1
ATOM 2160 C C . GLN A 1 267 ? 22.638 -1.506 -27.093 1.00 95.38 267 GLN A C 1
ATOM 2162 O O . GLN A 1 267 ? 23.001 -1.047 -28.177 1.00 95.38 267 GLN A O 1
ATOM 2167 N N . GLU A 1 268 ? 23.467 -2.204 -26.315 1.00 95.31 268 GLU A N 1
ATOM 2168 C CA . GLU A 1 268 ? 24.835 -2.558 -26.711 1.00 95.31 268 GLU A CA 1
ATOM 2169 C C . GLU A 1 268 ? 24.864 -3.515 -27.908 1.00 95.31 268 GLU A C 1
ATOM 2171 O O . GLU A 1 268 ? 25.626 -3.288 -28.849 1.00 95.31 268 GLU A O 1
ATOM 2176 N N . ALA A 1 269 ? 24.009 -4.542 -27.917 1.00 94.00 269 ALA A N 1
ATOM 2177 C CA . ALA A 1 269 ? 23.892 -5.477 -29.033 1.00 94.00 269 ALA A CA 1
ATOM 2178 C C . ALA A 1 269 ? 23.444 -4.774 -30.325 1.00 94.00 269 ALA A C 1
ATOM 2180 O O . ALA A 1 269 ? 24.046 -4.986 -31.374 1.00 94.00 269 ALA A O 1
ATOM 2181 N N . VAL A 1 270 ? 22.463 -3.868 -30.245 1.00 94.94 270 VAL A N 1
ATOM 2182 C CA . VAL A 1 270 ? 22.002 -3.067 -31.393 1.00 94.94 270 VAL A CA 1
ATOM 2183 C C . VAL A 1 270 ? 23.114 -2.158 -31.923 1.00 94.94 270 VAL A C 1
ATOM 2185 O O . VAL A 1 270 ? 23.271 -2.019 -33.136 1.00 94.94 270 VAL A O 1
ATOM 2188 N N . LYS A 1 271 ? 23.924 -1.549 -31.045 1.00 95.25 271 LYS A N 1
ATOM 2189 C CA . LYS A 1 271 ? 25.086 -0.750 -31.474 1.00 95.25 271 LYS A CA 1
ATOM 2190 C C . LYS A 1 271 ? 26.134 -1.604 -32.188 1.00 95.25 271 LYS A C 1
ATOM 2192 O O . LYS A 1 271 ? 26.635 -1.178 -33.225 1.00 95.25 271 LYS A O 1
ATOM 2197 N N . ARG A 1 272 ? 26.441 -2.799 -31.667 1.00 94.56 272 ARG A N 1
ATOM 2198 C CA . ARG A 1 272 ? 27.373 -3.738 -32.318 1.00 94.56 272 ARG A CA 1
ATOM 2199 C C . ARG A 1 272 ? 26.856 -4.195 -33.678 1.00 94.56 272 ARG A C 1
ATOM 2201 O O . ARG A 1 272 ? 27.602 -4.129 -34.645 1.00 94.56 272 ARG A O 1
ATOM 2208 N N . GLN A 1 273 ? 25.575 -4.549 -33.769 1.00 93.75 273 GLN A N 1
ATOM 2209 C CA . GLN A 1 273 ? 24.941 -4.943 -35.026 1.00 93.75 273 GLN A CA 1
ATOM 2210 C C . GLN A 1 273 ? 25.043 -3.843 -36.091 1.00 93.75 273 GLN A C 1
ATOM 2212 O O . GLN A 1 273 ? 25.359 -4.136 -37.240 1.00 93.75 273 GLN A O 1
ATOM 2217 N N . LYS A 1 274 ? 24.806 -2.575 -35.722 1.00 94.44 274 LYS A N 1
ATOM 2218 C CA . LYS A 1 274 ? 24.958 -1.445 -36.653 1.00 94.44 274 LYS A CA 1
ATOM 2219 C C . LYS A 1 274 ? 26.401 -1.280 -37.133 1.00 94.44 274 LYS A C 1
ATOM 2221 O O . LYS A 1 274 ? 26.615 -1.104 -38.326 1.00 94.44 274 LYS A O 1
ATOM 2226 N N . ALA A 1 275 ? 27.377 -1.380 -36.230 1.00 94.44 275 ALA A N 1
ATOM 2227 C CA . ALA A 1 275 ? 28.790 -1.288 -36.595 1.00 94.44 275 ALA A CA 1
ATOM 2228 C C . ALA A 1 275 ? 29.216 -2.428 -37.539 1.00 94.44 275 ALA A C 1
ATOM 2230 O O . ALA A 1 275 ? 29.890 -2.185 -38.536 1.00 94.44 275 ALA A O 1
ATOM 2231 N N . GLU A 1 276 ? 28.779 -3.661 -37.271 1.00 93.44 276 GLU A N 1
ATOM 2232 C CA . GLU A 1 276 ? 29.035 -4.804 -38.155 1.00 93.44 276 GLU A CA 1
ATOM 2233 C C . GLU A 1 276 ? 28.339 -4.658 -39.516 1.00 93.44 276 GLU A C 1
ATOM 2235 O O . GLU A 1 276 ? 28.933 -5.001 -40.535 1.00 93.44 276 GLU A O 1
ATOM 2240 N N . GLN A 1 277 ? 27.120 -4.106 -39.567 1.00 92.62 277 GLN A N 1
ATOM 2241 C CA . GLN A 1 277 ? 26.440 -3.791 -40.830 1.00 92.62 277 GLN A CA 1
ATOM 2242 C C . GLN A 1 277 ? 27.199 -2.746 -41.654 1.00 92.62 277 GLN A C 1
ATOM 2244 O O . GLN A 1 277 ? 27.325 -2.908 -42.866 1.00 92.62 277 GLN A O 1
ATOM 2249 N N . GLU A 1 278 ? 27.726 -1.695 -41.022 1.00 94.25 278 GLU A N 1
ATOM 2250 C CA . GLU A 1 278 ? 28.539 -0.684 -41.710 1.00 94.25 278 GLU A CA 1
ATOM 2251 C C . GLU A 1 278 ? 29.837 -1.279 -42.269 1.00 94.25 278 GLU A C 1
ATOM 2253 O O . GLU A 1 278 ? 30.220 -0.971 -43.399 1.00 94.25 278 GLU A O 1
ATOM 2258 N N . GLU A 1 279 ? 30.507 -2.156 -41.517 1.00 93.62 279 GLU A N 1
ATOM 2259 C CA . GLU A 1 279 ? 31.689 -2.868 -42.011 1.00 93.62 279 GLU A CA 1
ATOM 2260 C C . GLU A 1 279 ? 31.337 -3.827 -43.156 1.00 93.62 279 GLU A C 1
ATOM 2262 O O . GLU A 1 279 ? 32.034 -3.841 -44.172 1.00 93.62 279 GLU A O 1
ATOM 2267 N N . LEU A 1 280 ? 30.230 -4.569 -43.055 1.00 92.31 280 LEU A N 1
ATOM 2268 C CA . LEU A 1 280 ? 29.758 -5.458 -44.119 1.00 92.31 280 LEU A CA 1
ATOM 2269 C C . LEU A 1 280 ? 29.501 -4.692 -45.425 1.00 92.31 280 LEU A C 1
ATOM 2271 O O . LEU A 1 280 ? 29.931 -5.137 -46.488 1.00 92.31 280 LEU A O 1
ATOM 2275 N N . GLU A 1 281 ? 28.847 -3.531 -45.356 1.00 93.44 281 GLU A N 1
ATOM 2276 C CA . GLU A 1 281 ? 28.606 -2.692 -46.535 1.00 93.44 281 GLU A CA 1
ATOM 2277 C C . GLU A 1 281 ? 29.917 -2.147 -47.129 1.00 93.44 281 GLU A C 1
ATOM 2279 O O . GLU A 1 281 ? 30.091 -2.166 -48.348 1.00 93.44 281 GLU A O 1
ATOM 2284 N N . LYS A 1 282 ? 30.906 -1.767 -46.304 1.00 94.50 282 LYS A N 1
ATOM 2285 C CA . LYS A 1 282 ? 32.246 -1.394 -46.806 1.00 94.50 282 LYS A CA 1
ATOM 2286 C C . LYS A 1 282 ? 32.924 -2.549 -47.543 1.00 94.50 282 LYS A C 1
ATOM 2288 O O . LYS A 1 282 ? 33.540 -2.324 -48.587 1.00 94.50 282 LYS A O 1
ATOM 2293 N N . TYR A 1 283 ? 32.844 -3.771 -47.015 1.00 91.81 283 TYR A N 1
ATOM 2294 C CA . TYR A 1 283 ? 33.425 -4.942 -47.674 1.00 91.81 283 TYR A CA 1
ATOM 2295 C C . TYR A 1 283 ? 32.681 -5.315 -48.956 1.00 91.81 283 TYR A C 1
ATOM 2297 O O . TYR A 1 283 ? 33.343 -5.622 -49.941 1.00 91.81 283 TYR A O 1
ATOM 2305 N N . ARG A 1 284 ? 31.350 -5.188 -48.997 1.00 93.19 284 ARG A N 1
ATOM 2306 C CA . ARG A 1 284 ? 30.559 -5.369 -50.227 1.00 93.19 284 ARG A CA 1
ATOM 2307 C C . ARG A 1 284 ? 30.954 -4.398 -51.332 1.00 93.19 284 ARG A C 1
ATOM 2309 O O . ARG A 1 284 ? 31.068 -4.799 -52.487 1.00 93.19 284 ARG A O 1
ATOM 2316 N N . VAL A 1 285 ? 31.190 -3.129 -50.995 1.00 94.00 285 VAL A N 1
ATOM 2317 C CA . VAL A 1 285 ? 31.668 -2.140 -51.974 1.00 94.00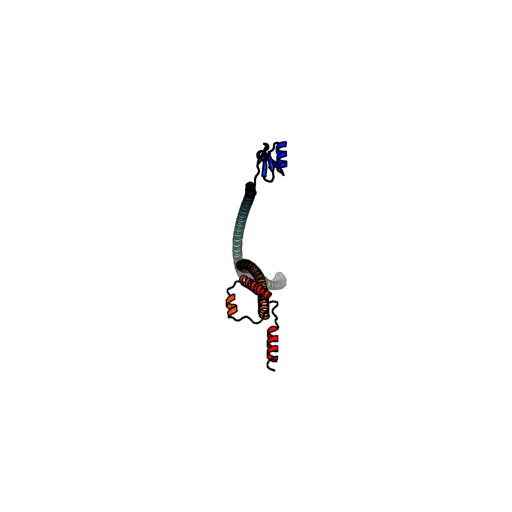 285 VAL A CA 1
ATOM 2318 C C . VAL A 1 285 ? 33.052 -2.530 -52.497 1.00 94.00 285 VAL A C 1
ATOM 2320 O O . VAL A 1 285 ? 33.250 -2.563 -53.709 1.00 94.00 285 VAL A O 1
ATOM 2323 N N . LYS A 1 286 ? 33.986 -2.909 -51.613 1.00 93.31 286 LYS A N 1
ATOM 2324 C CA . LYS A 1 286 ? 35.328 -3.372 -52.017 1.00 93.31 286 LYS A CA 1
ATOM 2325 C C . LYS A 1 286 ? 35.287 -4.635 -52.880 1.00 93.31 286 LYS A C 1
ATOM 2327 O O . LYS A 1 286 ? 36.049 -4.738 -53.835 1.00 93.31 286 LYS A O 1
ATOM 2332 N N . GLU A 1 287 ? 34.420 -5.587 -52.546 1.00 91.06 287 GLU A N 1
ATOM 2333 C CA . GLU A 1 287 ? 34.202 -6.807 -53.327 1.00 91.06 287 GLU A CA 1
ATOM 2334 C C . GLU A 1 287 ? 33.691 -6.463 -54.729 1.00 91.06 287 GLU A C 1
ATOM 2336 O O . GLU A 1 287 ? 34.238 -6.946 -55.718 1.00 91.06 287 GLU A O 1
ATOM 2341 N N . LYS A 1 288 ? 32.711 -5.558 -54.828 1.00 93.69 288 LYS A N 1
ATOM 2342 C CA . LYS A 1 288 ? 32.179 -5.097 -56.112 1.00 93.69 288 LYS A CA 1
ATOM 2343 C C . LYS A 1 288 ? 33.241 -4.391 -56.961 1.00 93.69 288 LYS A C 1
ATOM 2345 O O . LYS A 1 288 ? 33.367 -4.695 -58.142 1.00 93.69 288 LYS A O 1
ATOM 2350 N N . GLU A 1 289 ? 34.040 -3.503 -56.369 1.00 93.62 289 GLU A N 1
ATOM 2351 C CA . GLU A 1 289 ? 35.154 -2.838 -57.063 1.00 93.62 289 GLU A CA 1
ATOM 2352 C C . GLU A 1 289 ? 36.223 -3.834 -57.539 1.00 93.62 289 GLU A C 1
ATOM 2354 O O . GLU A 1 289 ? 36.777 -3.688 -58.630 1.00 93.62 289 GLU A O 1
ATOM 2359 N N . ALA A 1 290 ? 36.533 -4.852 -56.729 1.00 91.00 290 ALA A N 1
ATOM 2360 C CA . ALA A 1 290 ? 37.462 -5.910 -57.110 1.00 91.00 290 ALA A CA 1
ATOM 2361 C C . ALA A 1 290 ? 36.905 -6.761 -58.261 1.00 91.00 290 ALA A C 1
ATOM 2363 O O . ALA A 1 290 ? 37.646 -7.075 -59.191 1.00 91.00 290 ALA A O 1
ATOM 2364 N N . GLN A 1 291 ? 35.607 -7.075 -58.238 1.00 92.75 291 GLN A N 1
ATOM 2365 C CA . GLN A 1 291 ? 34.936 -7.806 -59.311 1.00 92.75 291 GLN A CA 1
ATOM 2366 C C . GLN A 1 291 ? 34.932 -7.010 -60.624 1.00 92.75 291 GLN A C 1
ATOM 2368 O O . GLN A 1 291 ? 35.269 -7.557 -61.669 1.00 92.75 291 GLN A O 1
ATOM 2373 N N . GLU A 1 292 ? 34.635 -5.707 -60.580 1.00 93.25 292 GLU A N 1
ATOM 2374 C CA . GLU A 1 292 ? 34.677 -4.838 -61.765 1.00 93.25 292 GLU A CA 1
ATOM 2375 C C . GLU A 1 292 ? 36.091 -4.753 -62.369 1.00 93.25 292 GLU A C 1
ATOM 2377 O O . GLU A 1 292 ? 36.250 -4.772 -63.594 1.00 93.25 292 GLU A O 1
ATOM 2382 N N . LYS A 1 293 ? 37.134 -4.720 -61.525 1.00 93.00 293 LYS A N 1
ATOM 2383 C CA . LYS A 1 293 ? 38.535 -4.792 -61.976 1.00 93.00 293 LYS A CA 1
ATOM 2384 C C . LYS A 1 293 ? 38.865 -6.140 -62.610 1.00 93.00 293 LYS A C 1
ATOM 2386 O O . LYS A 1 293 ? 39.422 -6.157 -63.703 1.00 93.00 293 LYS A O 1
ATOM 2391 N N . LEU A 1 294 ? 38.477 -7.250 -61.978 1.00 92.06 294 LEU A N 1
ATOM 2392 C CA . LEU A 1 294 ? 38.674 -8.595 -62.530 1.00 92.06 294 LEU A CA 1
ATOM 2393 C C . LEU A 1 294 ? 37.985 -8.761 -63.889 1.00 92.06 294 LEU A C 1
ATOM 2395 O O . LEU A 1 294 ? 38.574 -9.320 -64.813 1.00 92.06 294 LEU A O 1
ATOM 2399 N N . ASP A 1 295 ? 36.770 -8.237 -64.042 1.00 92.50 295 ASP A N 1
ATOM 2400 C CA . ASP A 1 295 ? 36.040 -8.277 -65.309 1.00 92.50 295 ASP A CA 1
ATOM 2401 C C . ASP A 1 295 ? 36.735 -7.435 -66.395 1.00 92.50 295 ASP A C 1
ATOM 2403 O O . ASP A 1 295 ? 36.753 -7.824 -67.567 1.00 92.50 295 ASP A O 1
ATOM 2407 N N . SER A 1 296 ? 37.329 -6.292 -66.028 1.00 93.19 296 SER A N 1
ATOM 2408 C CA . SER A 1 296 ? 38.142 -5.476 -66.940 1.00 93.19 296 SER A CA 1
ATOM 2409 C C . SER A 1 296 ? 39.416 -6.207 -67.368 1.00 93.19 296 SER A C 1
ATOM 2411 O O . SER A 1 296 ? 39.679 -6.333 -68.566 1.00 93.19 296 SER A O 1
ATOM 2413 N N . ASP A 1 297 ? 40.165 -6.751 -66.411 1.00 91.19 297 ASP A N 1
ATOM 2414 C CA . ASP A 1 297 ? 41.402 -7.488 -66.671 1.00 91.19 297 ASP A CA 1
ATOM 2415 C C . ASP A 1 297 ? 41.134 -8.744 -67.516 1.00 91.19 297 ASP A C 1
ATOM 2417 O O . ASP A 1 297 ? 41.880 -9.043 -68.447 1.00 91.19 297 ASP A O 1
ATOM 2421 N N . SER A 1 298 ? 40.020 -9.443 -67.273 1.00 93.00 298 SER A N 1
ATOM 2422 C CA . SER A 1 298 ? 39.557 -10.579 -68.082 1.00 93.00 298 SER A CA 1
ATOM 2423 C C . SER A 1 298 ? 39.251 -10.172 -69.533 1.00 93.00 298 SER A C 1
ATOM 2425 O O . SER A 1 298 ? 39.656 -10.850 -70.487 1.00 93.00 298 SER A O 1
ATOM 2427 N N . LYS A 1 299 ? 38.602 -9.017 -69.746 1.00 93.50 299 LYS A N 1
ATOM 2428 C CA . LYS A 1 299 ? 38.382 -8.458 -71.094 1.00 93.50 299 LYS A CA 1
ATOM 2429 C C . LYS A 1 299 ? 39.692 -8.104 -71.798 1.00 93.50 299 LYS A C 1
ATOM 2431 O O . LYS A 1 299 ? 39.791 -8.255 -73.014 1.00 93.50 299 LYS A O 1
ATOM 2436 N N . ASP A 1 300 ? 40.703 -7.641 -71.076 1.00 91.56 300 ASP A N 1
ATOM 2437 C CA . ASP A 1 300 ? 41.998 -7.328 -71.681 1.00 91.56 300 ASP A CA 1
ATOM 2438 C C . ASP A 1 300 ? 42.825 -8.588 -71.963 1.00 91.56 300 ASP A C 1
ATOM 2440 O O . ASP A 1 300 ? 43.393 -8.716 -73.053 1.00 91.56 300 ASP A O 1
ATOM 2444 N N . LEU A 1 301 ? 42.795 -9.575 -71.067 1.00 90.75 301 LEU A N 1
ATOM 2445 C CA . LEU A 1 301 ? 43.371 -10.904 -71.284 1.00 90.75 301 LEU A CA 1
ATOM 2446 C C . LEU A 1 301 ? 42.780 -11.587 -72.519 1.00 90.75 301 LEU A C 1
ATOM 2448 O O . LEU A 1 301 ? 43.529 -12.099 -73.350 1.00 90.75 301 LEU A O 1
ATOM 2452 N N . THR A 1 302 ? 41.458 -11.548 -72.695 1.00 91.56 302 THR A N 1
ATOM 2453 C CA . THR A 1 302 ? 40.801 -12.120 -73.884 1.00 91.56 302 THR A CA 1
ATOM 2454 C C . THR A 1 302 ? 41.218 -11.410 -75.175 1.00 91.56 302 THR A C 1
ATOM 2456 O O . THR A 1 302 ? 41.494 -12.081 -76.172 1.00 91.56 302 THR A O 1
ATOM 2459 N N . LYS A 1 303 ? 41.377 -10.075 -75.175 1.00 92.62 303 LYS A N 1
ATOM 2460 C CA . LYS A 1 303 ? 41.930 -9.335 -76.331 1.00 92.62 303 LYS A CA 1
ATOM 2461 C C . LYS A 1 303 ? 43.368 -9.747 -76.645 1.00 92.62 303 LYS A C 1
ATOM 2463 O O . LYS A 1 303 ? 43.720 -9.888 -77.819 1.00 92.62 303 LYS A O 1
ATOM 2468 N N . VAL A 1 304 ? 44.213 -9.906 -75.626 1.00 91.69 304 VAL A N 1
ATOM 2469 C CA . VAL A 1 304 ? 45.611 -10.329 -75.802 1.00 91.69 304 VAL A CA 1
ATOM 2470 C C . VAL A 1 304 ? 45.675 -11.761 -76.329 1.00 91.69 304 VAL A C 1
ATOM 2472 O O . VAL A 1 304 ? 46.388 -12.006 -77.300 1.00 91.69 304 VAL A O 1
ATOM 2475 N N . ALA A 1 305 ? 44.884 -12.678 -75.769 1.00 90.25 305 ALA A N 1
ATOM 2476 C CA . ALA A 1 305 ? 44.789 -14.060 -76.230 1.00 90.25 305 ALA A CA 1
ATOM 2477 C C . ALA A 1 305 ? 44.321 -14.142 -77.693 1.00 90.25 305 ALA A C 1
ATOM 2479 O O . ALA A 1 305 ? 44.945 -14.835 -78.497 1.00 90.25 305 ALA A O 1
ATOM 2480 N N . ALA A 1 306 ? 43.301 -13.365 -78.080 1.00 92.25 306 ALA A N 1
ATOM 2481 C CA . ALA A 1 306 ? 42.837 -13.288 -79.466 1.00 92.25 306 ALA A CA 1
ATOM 2482 C C . ALA A 1 306 ? 43.933 -12.766 -80.414 1.00 92.25 306 ALA A C 1
ATOM 2484 O O . ALA A 1 306 ? 44.181 -13.351 -81.469 1.00 92.25 306 ALA A O 1
ATOM 2485 N N . LYS A 1 307 ? 44.654 -11.702 -80.027 1.00 92.06 307 LYS A N 1
ATOM 2486 C CA . LYS A 1 307 ? 45.807 -11.202 -80.800 1.00 92.06 307 LYS A CA 1
ATOM 2487 C C . LYS A 1 307 ? 46.911 -12.252 -80.919 1.00 92.06 307 LYS A C 1
ATOM 2489 O O . LYS A 1 307 ? 47.480 -12.412 -81.997 1.00 92.06 307 LYS A O 1
ATOM 2494 N N . GLN A 1 308 ? 47.210 -12.970 -79.838 1.00 91.06 308 GLN A N 1
ATOM 2495 C CA . GLN A 1 308 ? 48.212 -14.030 -79.833 1.00 91.06 308 GLN A CA 1
ATOM 2496 C C . GLN A 1 308 ? 47.813 -15.177 -80.768 1.00 91.06 308 GLN A C 1
ATOM 2498 O O . GLN A 1 308 ? 48.661 -15.666 -81.510 1.00 91.06 308 GLN A O 1
ATOM 2503 N N . GLN A 1 309 ? 46.538 -15.576 -80.779 1.00 92.25 309 GLN A N 1
ATOM 2504 C CA . GLN A 1 309 ? 46.024 -16.605 -81.683 1.00 92.25 309 GLN A CA 1
ATOM 2505 C C . GLN A 1 309 ? 46.161 -16.186 -83.151 1.00 92.25 309 GLN A C 1
ATOM 2507 O O . GLN A 1 309 ? 46.668 -16.965 -83.954 1.00 92.25 309 GLN A O 1
ATOM 2512 N N . ILE A 1 310 ? 45.800 -14.944 -83.492 1.00 91.19 310 ILE A N 1
ATOM 2513 C CA . ILE A 1 310 ? 45.968 -14.404 -84.852 1.00 91.19 310 ILE A CA 1
ATOM 2514 C C . ILE A 1 310 ? 47.447 -14.394 -85.261 1.00 91.19 310 ILE A C 1
ATOM 2516 O O . ILE A 1 310 ? 47.790 -14.747 -86.388 1.00 91.19 310 ILE A O 1
ATOM 2520 N N . LEU A 1 311 ? 48.347 -13.985 -84.361 1.00 90.38 311 LEU A N 1
ATOM 2521 C CA . LEU A 1 311 ? 49.784 -13.981 -84.642 1.00 90.38 311 LEU A CA 1
ATOM 2522 C C . LEU A 1 311 ? 50.338 -15.398 -84.817 1.00 90.38 311 LEU A C 1
ATOM 2524 O O . LEU A 1 311 ? 51.150 -15.605 -85.712 1.00 90.38 311 LEU A O 1
ATOM 2528 N N . ARG A 1 312 ? 49.881 -16.372 -84.020 1.00 91.62 312 ARG A N 1
ATOM 2529 C CA . ARG A 1 312 ? 50.240 -17.788 -84.197 1.00 91.62 312 ARG A CA 1
ATOM 2530 C C . ARG A 1 312 ? 49.759 -18.325 -85.540 1.00 91.62 312 ARG A C 1
ATOM 2532 O O . ARG A 1 312 ? 50.572 -18.882 -86.259 1.00 91.62 312 ARG A O 1
ATOM 2539 N N . GLN A 1 313 ? 48.511 -18.054 -85.927 1.00 91.31 313 GLN A N 1
ATOM 2540 C CA . GLN A 1 313 ? 47.999 -18.423 -87.253 1.00 91.31 313 GLN A CA 1
ATOM 2541 C C . GLN A 1 313 ? 48.856 -17.830 -88.378 1.00 91.31 313 GLN A C 1
ATOM 2543 O O . GLN A 1 313 ? 49.224 -18.542 -89.303 1.00 91.31 313 GLN A O 1
ATOM 2548 N N . LYS A 1 314 ? 49.267 -16.559 -88.271 1.00 90.94 314 LYS A N 1
ATOM 2549 C CA . LYS A 1 314 ? 50.193 -15.943 -89.239 1.00 90.94 314 LYS A CA 1
ATOM 2550 C C . LYS A 1 314 ? 51.572 -16.602 -89.258 1.00 90.94 314 LYS A C 1
ATOM 2552 O O . LYS A 1 314 ? 52.184 -16.680 -90.319 1.00 90.94 314 LYS A O 1
ATOM 2557 N N . ILE A 1 315 ? 52.090 -17.027 -88.104 1.00 89.12 315 ILE A N 1
ATOM 2558 C CA . ILE A 1 315 ? 53.355 -17.771 -88.028 1.00 89.12 315 ILE A CA 1
ATOM 2559 C C . ILE A 1 315 ? 53.198 -19.127 -88.713 1.00 89.12 315 ILE A C 1
ATOM 2561 O O . ILE A 1 315 ? 54.055 -19.478 -89.521 1.00 89.12 315 ILE A O 1
ATOM 2565 N N . ASP A 1 316 ? 52.110 -19.847 -88.448 1.00 89.38 316 ASP A N 1
ATOM 2566 C CA . ASP A 1 316 ? 51.828 -21.144 -89.062 1.00 89.38 316 ASP A CA 1
ATOM 2567 C C . ASP A 1 316 ? 51.680 -20.995 -90.581 1.00 89.38 316 ASP A C 1
ATOM 2569 O O . ASP A 1 316 ? 52.383 -21.675 -91.317 1.00 89.38 316 ASP A O 1
ATOM 2573 N N . GLU A 1 317 ? 50.901 -20.020 -91.065 1.00 89.56 317 GLU A N 1
ATOM 2574 C CA . GLU A 1 317 ? 50.781 -19.699 -92.496 1.00 89.56 317 GLU A CA 1
ATOM 2575 C C . GLU A 1 317 ? 52.135 -19.376 -93.144 1.00 89.56 317 GLU A C 1
ATOM 2577 O O . GLU A 1 317 ? 52.437 -19.848 -94.242 1.00 89.56 317 GLU A O 1
ATOM 2582 N N . CYS A 1 318 ? 52.965 -18.558 -92.489 1.00 85.38 318 CYS A N 1
ATOM 2583 C CA . CYS A 1 318 ? 54.314 -18.259 -92.968 1.00 85.38 318 CYS A CA 1
ATOM 2584 C C . CYS A 1 318 ? 55.193 -19.514 -92.982 1.00 85.38 318 CYS A C 1
ATOM 2586 O O . CYS A 1 318 ? 55.970 -19.695 -93.914 1.00 85.38 318 CYS A O 1
ATOM 2588 N N . THR A 1 319 ? 55.063 -20.389 -91.986 1.00 85.50 319 THR A N 1
ATOM 2589 C CA . THR A 1 319 ? 55.832 -21.635 -91.882 1.00 85.50 319 THR A CA 1
ATOM 2590 C C . THR A 1 319 ? 55.410 -22.628 -92.961 1.00 85.50 319 THR A C 1
ATOM 2592 O O . THR A 1 319 ? 56.275 -23.205 -93.617 1.00 85.50 319 THR A O 1
ATOM 2595 N N . THR A 1 320 ? 54.108 -22.765 -93.226 1.00 85.81 320 THR A N 1
ATOM 2596 C CA . THR A 1 320 ? 53.585 -23.569 -94.335 1.00 85.81 320 THR A CA 1
ATOM 2597 C C . THR A 1 320 ? 54.073 -23.024 -95.673 1.00 85.81 320 THR A C 1
ATOM 2599 O O . THR A 1 320 ? 54.606 -23.790 -96.463 1.00 85.81 320 THR A O 1
ATOM 2602 N N . LYS A 1 321 ? 54.027 -21.703 -95.902 1.00 84.31 321 LYS A N 1
ATOM 2603 C CA . LYS A 1 321 ? 54.602 -21.086 -97.115 1.00 84.31 321 LYS A CA 1
ATOM 2604 C C . LYS A 1 321 ? 56.104 -21.343 -97.246 1.00 84.31 321 LYS A C 1
ATOM 2606 O O . LYS A 1 321 ? 56.581 -21.597 -98.345 1.00 84.31 321 LYS A O 1
ATOM 2611 N N . ILE A 1 322 ? 56.860 -21.292 -96.145 1.00 80.06 322 ILE A N 1
ATOM 2612 C CA . ILE A 1 322 ? 58.291 -21.637 -96.142 1.00 80.06 322 ILE A CA 1
ATOM 2613 C C . ILE A 1 322 ? 58.496 -23.107 -96.535 1.00 80.06 322 ILE A C 1
ATOM 2615 O O . ILE A 1 322 ? 59.413 -23.393 -97.299 1.00 80.06 322 ILE A O 1
ATOM 2619 N N . GLN A 1 323 ? 57.649 -24.025 -96.061 1.00 79.31 323 GLN A N 1
ATOM 2620 C CA . GLN A 1 323 ? 57.697 -25.442 -96.442 1.00 79.31 323 GLN A CA 1
ATOM 2621 C C . GLN A 1 323 ? 57.275 -25.676 -97.906 1.00 79.31 323 GLN A C 1
ATOM 2623 O O . GLN A 1 323 ? 57.914 -26.461 -98.603 1.00 79.31 323 GLN A O 1
ATOM 2628 N N . GLU A 1 324 ? 56.246 -24.978 -98.399 1.00 80.56 324 GLU A N 1
ATOM 2629 C CA . GLU A 1 324 ? 55.774 -25.040 -99.794 1.00 80.56 324 GLU A CA 1
ATOM 2630 C C . GLU A 1 324 ? 56.809 -24.515 -100.799 1.00 80.56 324 GLU A C 1
ATOM 2632 O O . GLU A 1 324 ? 56.878 -25.007 -101.924 1.00 80.56 324 GLU A O 1
ATOM 2637 N N . LEU A 1 325 ? 57.649 -23.551 -100.398 1.00 76.19 325 LEU A N 1
ATOM 2638 C CA . LEU A 1 325 ? 58.760 -23.037 -101.210 1.00 76.19 325 LEU A CA 1
ATOM 2639 C C . LEU A 1 325 ? 59.866 -24.084 -101.465 1.00 76.19 325 LEU A C 1
ATOM 2641 O O . LEU A 1 325 ? 60.790 -23.820 -102.238 1.00 76.19 325 LEU A O 1
ATOM 2645 N N . GLY A 1 326 ? 59.739 -25.284 -100.892 1.00 69.56 326 GLY A N 1
ATOM 2646 C CA . GLY A 1 326 ? 60.530 -26.459 -101.229 1.00 69.56 326 GLY A CA 1
ATOM 2647 C C . GLY A 1 326 ? 61.692 -26.712 -100.274 1.00 69.56 326 GLY A C 1
ATOM 2648 O O . GLY A 1 326 ? 61.749 -26.216 -99.150 1.00 69.56 326 GLY A O 1
ATOM 2649 N N . SER A 1 327 ? 62.627 -27.550 -100.716 1.00 64.75 327 SER A N 1
ATOM 2650 C CA . SER A 1 327 ? 63.753 -28.015 -99.908 1.00 64.75 327 SER A CA 1
ATOM 2651 C C . SER A 1 327 ? 64.639 -26.858 -99.442 1.00 64.75 327 SER A C 1
ATOM 2653 O O . SER A 1 327 ? 65.221 -26.128 -100.247 1.00 64.75 327 SER A O 1
ATOM 2655 N N . MET A 1 328 ? 64.743 -26.736 -98.119 1.00 60.53 328 MET A N 1
ATOM 2656 C CA . MET A 1 328 ? 65.566 -25.750 -97.432 1.00 60.53 328 MET A CA 1
ATOM 2657 C C . MET A 1 328 ? 67.033 -25.846 -97.915 1.00 60.53 328 MET A C 1
ATOM 2659 O O . MET A 1 328 ? 67.568 -26.955 -97.992 1.00 60.53 328 MET A O 1
ATOM 2663 N N . PRO A 1 329 ? 67.691 -24.721 -98.262 1.00 65.06 329 PRO A N 1
ATOM 2664 C CA . PRO A 1 329 ? 69.077 -24.717 -98.735 1.00 65.06 329 PRO A CA 1
ATOM 2665 C C . PRO A 1 329 ? 70.051 -25.346 -97.731 1.00 65.06 329 PRO A C 1
ATOM 2667 O O . PRO A 1 329 ? 69.778 -25.383 -96.532 1.00 65.06 329 PRO A O 1
ATOM 2670 N N . GLN A 1 330 ? 71.221 -25.787 -98.206 1.00 69.31 330 GLN A N 1
ATOM 2671 C CA . GLN A 1 330 ? 72.276 -26.333 -97.345 1.00 69.31 330 GLN A CA 1
ATOM 2672 C C . GLN A 1 330 ? 72.601 -25.374 -96.174 1.00 69.31 330 GLN A C 1
ATOM 2674 O O . GLN A 1 330 ? 72.672 -24.159 -96.390 1.00 69.31 330 GLN A O 1
ATOM 2679 N N . PRO A 1 331 ? 72.830 -25.885 -94.947 1.00 67.12 331 PRO A N 1
ATOM 2680 C CA . PRO A 1 331 ? 72.994 -25.069 -93.736 1.00 67.12 331 PRO A CA 1
ATOM 2681 C C . PRO A 1 331 ? 74.113 -24.015 -93.827 1.00 67.12 331 PRO A C 1
ATOM 2683 O O . PRO A 1 331 ? 74.013 -22.948 -93.220 1.00 67.12 331 PRO A O 1
ATOM 2686 N N . GLU A 1 332 ? 75.136 -24.252 -94.649 1.00 65.75 332 GLU A N 1
ATOM 2687 C CA . GLU A 1 332 ? 76.212 -23.292 -94.933 1.00 65.75 332 GLU A CA 1
ATOM 2688 C C . GLU A 1 332 ? 75.715 -22.014 -95.632 1.00 65.75 332 GLU A C 1
ATOM 2690 O O . GLU A 1 332 ? 76.175 -20.913 -95.324 1.00 65.75 332 GLU A O 1
ATOM 2695 N N . MET A 1 333 ? 74.722 -22.128 -96.520 1.00 65.75 333 MET A N 1
ATOM 2696 C CA . MET A 1 333 ? 74.125 -20.981 -97.215 1.00 65.75 333 MET A CA 1
ATOM 2697 C C . MET A 1 333 ? 73.223 -20.163 -96.287 1.00 65.75 333 MET A C 1
ATOM 2699 O O . MET A 1 333 ? 73.170 -18.941 -96.405 1.00 65.75 333 MET A O 1
ATOM 2703 N N . ILE A 1 334 ? 72.556 -20.811 -95.329 1.00 67.81 334 ILE A N 1
ATOM 2704 C CA . ILE A 1 334 ? 71.677 -20.146 -94.356 1.00 67.81 334 ILE A CA 1
ATOM 2705 C C . ILE A 1 334 ? 72.500 -19.283 -93.395 1.00 67.81 334 ILE A C 1
ATOM 2707 O O . ILE A 1 334 ? 72.184 -18.110 -93.188 1.00 67.81 334 ILE A O 1
ATOM 2711 N N . ASN A 1 335 ? 73.603 -19.821 -92.867 1.00 74.62 335 ASN A N 1
ATOM 2712 C CA . ASN A 1 335 ? 74.464 -19.114 -91.914 1.00 74.62 335 ASN A CA 1
ATOM 2713 C C . ASN A 1 335 ? 75.043 -17.807 -92.478 1.00 74.62 335 ASN A C 1
ATOM 2715 O O . ASN A 1 335 ? 75.197 -16.834 -91.741 1.00 74.62 335 ASN A O 1
ATOM 2719 N N . LYS A 1 336 ? 75.293 -17.738 -93.792 1.00 73.19 336 LYS A N 1
ATOM 2720 C CA . LYS A 1 336 ? 75.791 -16.525 -94.459 1.00 73.19 336 LYS A CA 1
ATOM 2721 C C . LYS A 1 336 ? 74.788 -15.364 -94.433 1.00 73.19 336 LYS A C 1
ATOM 2723 O O . LYS A 1 336 ? 75.196 -14.206 -94.357 1.00 73.19 336 LYS A O 1
ATOM 2728 N N . TYR A 1 337 ? 73.490 -15.666 -94.483 1.00 72.12 337 TYR A N 1
ATOM 2729 C CA . TYR A 1 337 ? 72.414 -14.670 -94.535 1.00 72.12 337 TYR A CA 1
ATOM 2730 C C . TYR A 1 337 ? 71.675 -14.488 -93.197 1.00 72.12 337 TYR A C 1
ATOM 2732 O O . TYR A 1 337 ? 70.955 -13.507 -93.039 1.00 72.12 337 TYR A O 1
ATOM 2740 N N . MET A 1 338 ? 71.910 -15.349 -92.199 1.00 73.00 338 MET A N 1
ATOM 2741 C CA . MET A 1 338 ? 71.385 -15.212 -90.827 1.00 73.00 338 MET A CA 1
ATOM 2742 C C . MET A 1 338 ? 71.778 -13.890 -90.144 1.00 73.00 338 MET A C 1
ATOM 2744 O O . MET A 1 338 ? 71.023 -13.369 -89.330 1.00 73.00 338 MET A O 1
ATOM 2748 N N . ALA A 1 339 ? 72.940 -13.321 -90.484 1.00 74.69 339 ALA A N 1
ATOM 2749 C CA . ALA A 1 339 ? 73.412 -12.051 -89.924 1.00 74.69 339 ALA A CA 1
ATOM 2750 C C . ALA A 1 339 ? 72.747 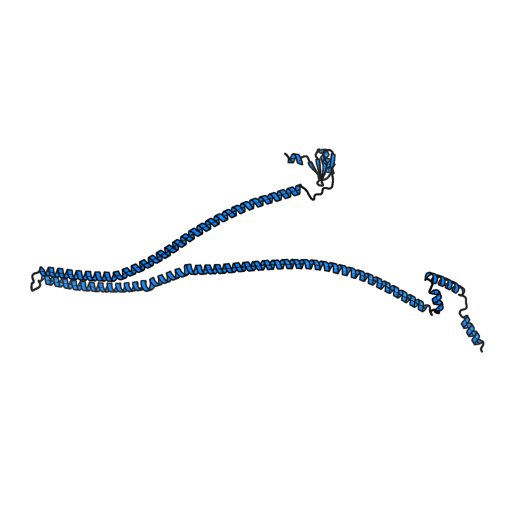-10.805 -90.550 1.00 74.69 339 ALA A C 1
ATOM 2752 O O . ALA A 1 339 ? 73.017 -9.678 -90.130 1.00 74.69 339 ALA A O 1
ATOM 2753 N N . TYR A 1 340 ? 71.905 -10.971 -91.577 1.00 79.25 340 TYR A N 1
ATOM 2754 C CA . TYR A 1 340 ? 71.285 -9.855 -92.286 1.00 79.25 340 TYR A CA 1
ATOM 2755 C C . TYR A 1 340 ? 69.970 -9.458 -91.612 1.00 79.25 340 TYR A C 1
ATOM 2757 O O . TYR A 1 340 ? 69.127 -10.288 -91.283 1.00 79.25 340 TYR A O 1
ATOM 2765 N N . THR A 1 341 ? 69.744 -8.154 -91.462 1.00 82.69 341 THR A N 1
ATOM 2766 C CA . THR A 1 341 ? 68.432 -7.639 -91.053 1.00 82.69 341 THR A CA 1
ATOM 2767 C C . THR A 1 341 ? 67.401 -7.865 -92.161 1.00 82.69 341 THR A C 1
ATOM 2769 O O . THR A 1 341 ? 67.744 -7.877 -93.344 1.00 82.69 341 THR A O 1
ATOM 2772 N N . SER A 1 342 ? 66.116 -7.968 -91.800 1.00 78.19 342 SER A N 1
ATOM 2773 C CA . SER A 1 342 ? 65.008 -8.163 -92.757 1.00 78.19 342 SER A CA 1
ATOM 2774 C C . SER A 1 342 ? 65.071 -7.195 -93.956 1.00 78.19 342 SER A C 1
ATOM 2776 O O . SER A 1 342 ? 64.944 -7.605 -95.108 1.00 78.19 342 SER A O 1
ATOM 2778 N N . LYS A 1 343 ? 65.408 -5.919 -93.714 1.00 82.56 343 LYS A N 1
ATOM 2779 C CA . LYS A 1 343 ? 65.558 -4.899 -94.767 1.00 82.56 343 LYS A CA 1
ATOM 2780 C C . LYS A 1 343 ? 66.710 -5.189 -95.743 1.00 82.56 343 LYS A C 1
ATOM 2782 O O . LYS A 1 343 ? 66.595 -4.880 -96.926 1.00 82.56 343 LYS A O 1
ATOM 2787 N N . ASN A 1 344 ? 67.812 -5.766 -95.266 1.00 82.31 344 ASN A N 1
ATOM 2788 C CA . ASN A 1 344 ? 68.949 -6.138 -96.109 1.00 82.31 344 ASN A CA 1
ATOM 2789 C C . ASN A 1 344 ? 68.702 -7.466 -96.844 1.00 82.31 344 ASN A C 1
ATOM 2791 O O . ASN A 1 344 ? 69.106 -7.585 -97.998 1.00 82.31 344 ASN A O 1
ATOM 2795 N N . LEU A 1 345 ? 67.977 -8.415 -96.234 1.00 81.31 345 LEU A N 1
ATOM 2796 C CA . LEU A 1 345 ? 67.520 -9.645 -96.900 1.00 81.31 345 LEU A CA 1
ATOM 2797 C C . LEU A 1 345 ? 66.620 -9.337 -98.104 1.00 81.31 345 LEU A C 1
ATOM 2799 O O . LEU A 1 345 ? 66.831 -9.895 -99.177 1.00 81.31 345 LEU A O 1
ATOM 2803 N N . PHE A 1 346 ? 65.679 -8.395 -97.967 1.00 80.19 346 PHE A N 1
ATOM 2804 C CA . PHE A 1 346 ? 64.836 -7.957 -99.087 1.00 80.19 346 PHE A CA 1
ATOM 2805 C C . PHE A 1 346 ? 65.647 -7.371 -100.254 1.00 80.19 346 PHE A C 1
ATOM 2807 O O . PHE A 1 346 ? 65.359 -7.675 -101.409 1.00 80.19 346 PHE A O 1
ATOM 2814 N N . LYS A 1 347 ? 66.696 -6.586 -99.972 1.00 84.44 347 LYS A N 1
ATOM 2815 C CA . LYS A 1 347 ? 67.574 -6.027 -101.017 1.00 84.44 347 LYS A CA 1
ATOM 2816 C C . LYS A 1 347 ? 68.358 -7.104 -101.767 1.00 84.44 347 LYS A C 1
ATOM 2818 O O . LYS A 1 347 ? 68.508 -7.017 -102.982 1.00 84.44 347 LYS A O 1
ATOM 2823 N N . GLU A 1 348 ? 68.876 -8.106 -101.061 1.00 80.94 348 GLU A N 1
ATOM 2824 C CA . GLU A 1 348 ? 69.572 -9.227 -101.705 1.00 80.94 348 GLU A CA 1
ATOM 2825 C C . GLU A 1 348 ? 68.601 -10.121 -102.494 1.00 80.94 348 GLU A C 1
ATOM 2827 O O . GLU A 1 348 ? 68.938 -10.556 -103.595 1.00 80.94 348 GLU A O 1
ATOM 2832 N N . LEU A 1 349 ? 67.364 -10.308 -102.014 1.00 82.44 349 LEU A N 1
ATOM 2833 C CA . LEU A 1 349 ? 66.306 -10.993 -102.765 1.00 82.44 349 LEU A CA 1
ATOM 2834 C C . LEU A 1 349 ? 65.963 -10.257 -104.072 1.00 82.44 349 LEU A C 1
ATOM 2836 O O . LEU A 1 349 ? 65.836 -10.890 -105.120 1.00 82.44 349 LEU A O 1
ATOM 2840 N N . GLU A 1 350 ? 65.851 -8.926 -104.046 1.00 84.50 350 GLU A N 1
ATOM 2841 C CA . GLU A 1 350 ? 65.632 -8.115 -105.253 1.00 84.50 350 GLU A CA 1
ATOM 2842 C C . GLU A 1 350 ? 66.779 -8.253 -106.258 1.00 84.50 350 GLU A C 1
ATOM 2844 O O . GLU A 1 350 ? 66.528 -8.433 -107.453 1.00 84.50 350 GLU A O 1
ATOM 2849 N N . LYS A 1 351 ? 68.036 -8.234 -105.791 1.00 83.56 351 LYS A N 1
ATOM 2850 C CA . LYS A 1 351 ? 69.203 -8.487 -106.649 1.00 83.56 351 LYS A CA 1
ATOM 2851 C C . LYS A 1 351 ? 69.150 -9.884 -107.265 1.00 83.56 351 LYS A C 1
ATOM 2853 O O . LYS A 1 351 ? 69.329 -10.011 -108.476 1.00 83.56 351 LYS A O 1
ATOM 2858 N N . ALA A 1 352 ? 68.869 -10.919 -106.471 1.00 81.69 352 ALA A N 1
ATOM 2859 C CA . ALA A 1 352 ? 68.756 -12.297 -106.947 1.00 81.69 352 ALA A CA 1
ATOM 2860 C C . ALA A 1 352 ? 67.637 -12.454 -107.993 1.00 81.69 352 ALA A C 1
ATOM 2862 O O . ALA A 1 352 ? 67.869 -13.031 -109.056 1.00 81.69 352 ALA A O 1
ATOM 2863 N N . ASN A 1 353 ? 66.464 -11.855 -107.762 1.00 81.00 353 ASN A N 1
ATOM 2864 C CA . ASN A 1 353 ? 65.374 -11.802 -108.743 1.00 81.00 353 ASN A CA 1
ATOM 2865 C C . ASN A 1 353 ? 65.777 -11.047 -110.021 1.00 81.00 353 ASN A C 1
ATOM 2867 O O . ASN A 1 353 ? 65.420 -11.455 -111.129 1.00 81.00 353 ASN A O 1
ATOM 2871 N N . GLY A 1 354 ? 66.557 -9.971 -109.888 1.00 82.81 354 GLY A N 1
ATOM 2872 C CA . GLY A 1 354 ? 67.141 -9.248 -111.017 1.00 82.81 354 GLY A CA 1
ATOM 2873 C C . GLY A 1 354 ? 68.104 -10.107 -111.842 1.00 82.81 354 GLY A C 1
ATOM 2874 O O . GLY A 1 354 ? 68.065 -10.067 -113.072 1.00 82.81 354 GLY A O 1
ATOM 2875 N N . HIS A 1 355 ? 68.931 -10.928 -111.189 1.00 80.94 355 HIS A N 1
ATOM 2876 C CA . HIS A 1 355 ? 69.810 -11.889 -111.858 1.00 80.94 355 HIS A CA 1
ATOM 2877 C C . HIS A 1 355 ? 69.028 -13.032 -112.525 1.00 80.94 355 HIS A C 1
ATOM 2879 O O . HIS A 1 355 ? 69.307 -13.348 -113.680 1.00 80.94 355 HIS A O 1
ATOM 2885 N N . LEU A 1 356 ? 68.013 -13.597 -111.863 1.00 76.56 356 LEU A N 1
ATOM 2886 C CA . LEU A 1 356 ? 67.144 -14.647 -112.416 1.00 76.56 356 LEU A CA 1
ATOM 2887 C C . LEU A 1 356 ? 66.435 -14.205 -113.704 1.00 76.56 356 LEU A C 1
ATOM 2889 O O . LEU A 1 356 ? 66.361 -14.978 -114.659 1.00 76.56 356 LEU A O 1
ATOM 2893 N N . LYS A 1 357 ? 65.982 -12.946 -113.781 1.00 79.00 357 LYS A N 1
ATOM 2894 C CA . LYS A 1 357 ? 65.362 -12.393 -115.000 1.00 79.00 357 LYS A CA 1
ATOM 2895 C C . LYS A 1 357 ? 66.284 -12.442 -116.226 1.00 79.00 357 LYS A C 1
ATOM 2897 O O . LYS A 1 357 ? 65.790 -12.671 -117.329 1.00 79.00 357 LYS A O 1
ATOM 2902 N N . LYS A 1 358 ? 67.607 -12.290 -116.054 1.00 78.12 358 LYS A N 1
ATOM 2903 C CA . LYS A 1 358 ? 68.588 -12.352 -117.161 1.00 78.12 358 LYS A CA 1
ATOM 2904 C C . LYS A 1 358 ? 68.698 -13.748 -117.783 1.00 78.12 358 LYS A C 1
ATOM 2906 O O . LYS A 1 358 ? 69.030 -13.860 -118.956 1.00 78.12 358 LYS A O 1
ATOM 2911 N N . TYR A 1 359 ? 68.370 -14.794 -117.026 1.00 69.12 359 TYR A N 1
ATOM 2912 C CA . TYR A 1 359 ? 68.429 -16.189 -117.466 1.00 69.12 359 TYR A CA 1
ATOM 2913 C C . TYR A 1 359 ? 67.059 -16.756 -117.883 1.00 69.12 359 TYR A C 1
ATOM 2915 O O . TYR A 1 359 ? 66.910 -17.969 -118.023 1.00 69.12 359 TYR A O 1
ATOM 2923 N N . SER A 1 360 ? 66.044 -15.910 -118.114 1.00 72.19 360 SER A N 1
ATOM 2924 C CA . SER A 1 360 ? 64.695 -16.390 -118.463 1.00 72.19 360 SER A CA 1
ATOM 2925 C C . SER A 1 360 ? 64.624 -17.145 -119.802 1.00 72.19 360 SER A C 1
ATOM 2927 O O . SER A 1 360 ? 63.756 -18.000 -119.967 1.00 72.19 360 SER A O 1
ATOM 2929 N N . HIS A 1 361 ? 65.566 -16.884 -120.720 1.00 66.56 361 HIS A N 1
ATOM 2930 C CA . HIS A 1 361 ? 65.645 -17.497 -122.053 1.00 66.56 361 HIS A CA 1
ATOM 2931 C C . HIS A 1 361 ? 66.551 -18.738 -122.136 1.00 66.56 361 HIS A C 1
ATOM 2933 O O . HIS A 1 361 ? 66.826 -19.226 -123.230 1.00 66.56 361 HIS A O 1
ATOM 2939 N N . VAL A 1 362 ? 67.028 -19.270 -121.006 1.00 71.81 362 VAL A N 1
ATOM 2940 C CA . VAL A 1 362 ? 67.836 -20.499 -121.001 1.00 71.81 362 VAL A CA 1
ATOM 2941 C C . VAL A 1 362 ? 66.933 -21.712 -121.260 1.00 71.81 362 VAL A C 1
ATOM 2943 O O . VAL A 1 362 ? 65.899 -21.874 -120.609 1.00 71.81 362 VAL A O 1
ATOM 2946 N N . ASN A 1 363 ? 67.315 -22.571 -122.215 1.00 69.31 363 ASN A N 1
ATOM 2947 C CA . ASN A 1 363 ? 66.578 -23.789 -122.561 1.00 69.31 363 ASN A CA 1
ATOM 2948 C C . ASN A 1 363 ? 66.561 -24.767 -121.376 1.00 69.31 363 ASN A C 1
ATOM 2950 O O . ASN A 1 363 ? 67.530 -25.476 -121.111 1.00 69.31 363 ASN A O 1
ATOM 2954 N N . LYS A 1 364 ? 65.427 -24.826 -120.680 1.00 72.12 364 LYS A N 1
ATOM 2955 C CA . LYS A 1 364 ? 65.254 -25.624 -119.459 1.00 72.12 364 LYS A CA 1
ATOM 2956 C C . LYS A 1 364 ? 65.241 -27.138 -119.701 1.00 72.12 364 LYS A C 1
ATOM 2958 O O . LYS A 1 364 ? 65.388 -27.884 -118.745 1.00 72.12 364 LYS A O 1
ATOM 2963 N N . LYS A 1 365 ? 65.089 -27.589 -120.954 1.00 69.00 365 LYS A N 1
ATOM 2964 C CA . LYS A 1 365 ? 65.126 -29.012 -121.344 1.00 69.00 365 LYS A CA 1
ATOM 2965 C C . LYS A 1 365 ? 66.491 -29.458 -121.871 1.00 69.00 365 LYS A C 1
ATOM 2967 O O . LYS A 1 365 ? 66.613 -30.579 -122.348 1.00 69.00 365 LYS A O 1
ATOM 2972 N N . ALA A 1 366 ? 67.513 -28.599 -121.807 1.00 72.88 366 ALA A N 1
ATOM 2973 C CA . ALA A 1 366 ? 68.840 -28.908 -122.339 1.00 72.88 366 ALA A CA 1
ATOM 2974 C C . ALA A 1 366 ? 69.474 -30.150 -121.688 1.00 72.88 366 ALA A C 1
ATOM 2976 O O . ALA A 1 366 ? 70.140 -30.914 -122.378 1.00 72.88 366 ALA A O 1
ATOM 2977 N N . LEU A 1 367 ? 69.234 -30.376 -120.390 1.00 72.19 367 LEU A N 1
ATOM 2978 C CA . LEU A 1 367 ? 69.744 -31.549 -119.674 1.00 72.19 367 LEU A CA 1
ATOM 2979 C C . LEU A 1 367 ? 69.058 -32.840 -120.150 1.00 72.19 367 LEU A C 1
ATOM 2981 O O . LEU A 1 367 ? 69.742 -33.781 -120.538 1.00 72.19 367 LEU A O 1
ATOM 2985 N N . ASP A 1 368 ? 67.724 -32.848 -120.215 1.00 73.38 368 ASP A N 1
ATOM 2986 C CA . ASP A 1 368 ? 66.948 -34.001 -120.697 1.00 73.38 368 ASP A CA 1
ATOM 2987 C C . ASP A 1 368 ? 67.252 -34.309 -122.171 1.00 73.38 368 ASP A C 1
ATOM 2989 O O . ASP A 1 368 ? 67.392 -35.468 -122.560 1.00 73.38 368 ASP A O 1
ATOM 2993 N N . GLN A 1 369 ? 67.417 -33.267 -122.997 1.00 73.56 369 GLN A N 1
ATOM 2994 C CA . GLN A 1 369 ? 67.839 -33.401 -124.393 1.00 73.56 369 GLN A CA 1
ATOM 2995 C C . GLN A 1 369 ? 69.246 -34.003 -124.490 1.00 73.56 369 GLN A C 1
ATOM 2997 O O . GLN A 1 369 ? 69.445 -34.928 -125.273 1.00 73.56 369 GLN A O 1
ATOM 3002 N N . PHE A 1 370 ? 70.202 -33.547 -123.673 1.00 74.50 370 PHE A N 1
ATOM 3003 C CA . PHE A 1 370 ? 71.559 -34.098 -123.632 1.00 74.50 370 PHE A CA 1
ATOM 3004 C C . PHE A 1 370 ? 71.595 -35.565 -123.180 1.00 74.50 370 PHE A C 1
ATOM 3006 O O . PHE A 1 370 ? 72.321 -36.355 -123.779 1.00 74.50 370 PHE A O 1
ATOM 3013 N N . MET A 1 371 ? 70.798 -35.950 -122.177 1.00 73.62 371 MET A N 1
ATOM 3014 C CA . MET A 1 371 ? 70.695 -37.349 -121.738 1.00 73.62 371 MET A CA 1
ATOM 3015 C C . MET A 1 371 ? 70.070 -38.224 -122.834 1.00 73.62 371 MET A C 1
ATOM 3017 O O . MET A 1 371 ? 70.636 -39.256 -123.175 1.00 73.62 371 MET A O 1
ATOM 3021 N N . SER A 1 372 ? 69.001 -37.757 -123.495 1.00 70.44 372 SER A N 1
ATOM 3022 C CA . SER A 1 372 ? 68.384 -38.492 -124.613 1.00 70.44 372 SER A CA 1
ATOM 3023 C C . SER A 1 372 ? 69.302 -38.641 -125.837 1.00 70.44 372 SER A C 1
ATOM 3025 O O . SER A 1 372 ? 69.270 -39.670 -126.510 1.00 70.44 372 SER A O 1
ATOM 3027 N N . PHE A 1 373 ? 70.144 -37.637 -126.116 1.00 70.75 373 PHE A N 1
ATOM 3028 C CA . PHE A 1 373 ? 71.109 -37.676 -127.217 1.00 70.75 373 PHE A CA 1
ATOM 3029 C C . PHE A 1 373 ? 72.374 -38.478 -126.876 1.00 70.75 373 PHE A C 1
ATOM 3031 O O . PHE A 1 373 ? 72.982 -39.035 -127.787 1.00 70.75 373 PHE A O 1
ATOM 3038 N N . SER A 1 374 ? 72.764 -38.571 -125.598 1.00 69.94 374 SER A N 1
ATOM 3039 C CA . SER A 1 374 ? 73.836 -39.475 -125.153 1.00 69.94 374 SER A CA 1
ATOM 3040 C C . SER A 1 374 ? 73.389 -40.941 -125.185 1.00 69.94 374 SER A C 1
ATOM 3042 O O . SER A 1 374 ? 74.122 -41.766 -125.721 1.00 69.94 374 SER A O 1
ATOM 3044 N N . ASP A 1 375 ? 72.160 -41.251 -124.753 1.00 70.88 375 ASP A N 1
ATOM 3045 C CA . ASP A 1 375 ? 71.601 -42.615 -124.805 1.00 70.88 375 ASP A CA 1
ATOM 3046 C C . ASP A 1 375 ? 71.401 -43.126 -126.249 1.00 70.88 375 ASP A C 1
ATOM 3048 O O . ASP A 1 375 ? 71.452 -44.327 -126.508 1.00 70.88 375 ASP A O 1
ATOM 3052 N N . GLN A 1 376 ? 71.209 -42.226 -127.224 1.00 61.12 376 GLN A N 1
ATOM 3053 C CA . GLN A 1 376 ? 71.164 -42.573 -128.654 1.00 61.12 376 GLN A CA 1
ATOM 3054 C C . GLN A 1 376 ? 72.546 -42.776 -129.296 1.00 61.12 376 GLN A C 1
ATOM 3056 O O . GLN A 1 376 ? 72.606 -43.245 -130.429 1.00 61.12 376 GLN A O 1
ATOM 3061 N N . LYS A 1 377 ? 73.644 -42.441 -128.605 1.00 60.88 377 LYS A N 1
ATOM 3062 C CA . LYS A 1 377 ? 75.023 -42.581 -129.105 1.00 60.88 377 LYS A CA 1
ATOM 3063 C C . LYS A 1 377 ? 75.713 -43.871 -128.628 1.00 60.88 377 LYS A C 1
ATOM 3065 O O . LYS A 1 377 ? 76.781 -44.200 -129.135 1.00 60.88 377 LYS A O 1
ATOM 3070 N N . GLU A 1 378 ? 75.106 -44.589 -127.679 1.00 57.28 378 GLU A N 1
ATOM 3071 C CA . GLU A 1 378 ? 75.537 -45.914 -127.195 1.00 57.28 378 GLU A CA 1
ATOM 3072 C C . GLU A 1 378 ? 74.800 -47.097 -127.873 1.00 57.28 378 GLU A C 1
ATOM 3074 O O . GLU A 1 378 ? 74.991 -48.250 -127.484 1.00 57.28 378 GLU A O 1
ATOM 3079 N N . LYS A 1 379 ? 74.000 -46.841 -128.920 1.00 49.44 379 LYS A N 1
ATOM 3080 C CA . LYS A 1 379 ? 73.476 -47.845 -129.869 1.00 49.44 379 LYS A CA 1
ATOM 3081 C C . LYS A 1 379 ? 74.114 -47.657 -131.235 1.00 49.44 379 LYS A C 1
ATOM 3083 O O . LYS A 1 379 ? 74.327 -48.692 -131.905 1.00 49.44 379 LYS A O 1
#

pLDDT: mean 85.94, std 9.71, range [49.44, 97.5]

Nearest PDB structures (foldseek):
  7ogt-assembly1_B  TM=4.667E-01  e=8.298E-06  Saccharomyces cerevisiae S288C
  7ogt-assembly1_A  TM=2.676E-01  e=9.890E-05  Saccharomyces cerevisiae S288C
  6yvu-assembly1_A  TM=2.384E-01  e=4.817E-04  Saccharomyces cerevisiae S288C
  6yvu-assembly1_B  TM=1.713E-01  e=9.010E-02  Saccharomyces cerevisiae S288C
  7yqh-assembly1_B  TM=2.248E-01  e=3.707E+00  Saccharomyces cerevisiae S288C

Sequence (379 aa):
KAMRYIFGKTLICRNLEIATDMSKEYGLDCITIDGDQVSSKGTLTGGYFKNMRSKLEIQKQRTELMSQIKESEDKLAELRNQLKETEDKINQVVSEMQRTEMKNTKSKTNFDKLKADIRLMKEELLGIERYRTPKERSLAQCSSNLEAMQTTRSGLESELHQDLLAQLSVVDQLEMDKLNDDIRRLTQENKSAFATRMKLEAEKNKLENLLTNNLIRRKDELIQALQEISVEERKRTLDNSRLELAGIEKRIEQVNKDFKAMEKKVQEAVKRQKAEQEELEKYRVKEKEAQEKLDSDSKDLTKVAAKQQILRQKIDECTTKIQELGSMPQPEMINKYMAYTSKNLFKELEKANGHLKKYSHVNKKALDQFMSFSDQKEK